Protein 7S5L (pdb70)

Structure (mmCIF, N/CA/C/O backbone):
data_7S5L
#
_entry.id   7S5L
#
_cell.length_a   85.689
_cell.length_b   101.649
_cell.length_c   46.342
_cell.angle_alpha   90.000
_cell.angle_beta   90.596
_cell.angle_gamma   90.000
#
_symmetry.space_group_name_H-M   'C 1 2 1'
#
loop_
_entity.id
_entity.type
_entity.pdbx_description
1 polymer 'Cembrene A synthase'
2 non-polymer 'CHLORIDE ION'
3 non-polymer 1,2-ETHANEDIOL
4 water water
#
loop_
_atom_site.group_PDB
_atom_site.id
_atom_site.type_symbol
_atom_site.label_atom_id
_atom_site.label_alt_id
_atom_site.label_comp_id
_atom_site.label_asym_id
_atom_site.label_entity_id
_atom_site.label_seq_id
_atom_site.pdbx_PDB_ins_code
_atom_site.Cartn_x
_atom_site.Cartn_y
_atom_site.Cartn_z
_atom_site.occupancy
_atom_site.B_iso_or_equiv
_atom_site.auth_seq_id
_atom_site.auth_comp_id
_atom_site.auth_asym_id
_atom_site.auth_atom_id
_atom_site.pdbx_PDB_model_num
ATOM 1 N N . SER A 1 2 ? 31.71085 15.20275 27.59493 1.000 60.07439 2 SER A N 1
ATOM 2 C CA . SER A 1 2 ? 30.57455 16.10735 27.73366 1.000 59.12878 2 SER A CA 1
ATOM 3 C C . SER A 1 2 ? 29.42772 15.70445 26.81665 1.000 56.78105 2 SER A C 1
ATOM 4 O O . SER A 1 2 ? 29.61986 14.97598 25.84350 1.000 57.34065 2 SER A O 1
ATOM 7 N N . GLY A 1 3 ? 28.23078 16.18060 27.13999 1.000 53.51688 3 GLY A N 1
ATOM 8 C CA . GLY A 1 3 ? 27.09009 16.08175 26.25909 1.000 50.25032 3 GLY A CA 1
ATOM 9 C C . GLY A 1 3 ? 26.78694 17.35719 25.50558 1.000 48.06088 3 GLY A C 1
ATOM 10 O O . GLY A 1 3 ? 25.73416 17.44495 24.86384 1.000 50.82064 3 GLY A O 1
ATOM 11 N N . LYS A 1 4 ? 27.68066 18.34369 25.54742 1.000 42.29569 4 LYS A N 1
ATOM 12 C CA . LYS A 1 4 ? 27.43404 19.67080 24.99954 1.000 39.30414 4 LYS A CA 1
ATOM 13 C C . LYS A 1 4 ? 28.48344 20.05258 23.95923 1.000 35.34936 4 LYS A C 1
ATOM 14 O O . LYS A 1 4 ? 28.75485 21.23620 23.74200 1.000 34.60333 4 LYS A O 1
ATOM 20 N N . ILE A 1 5 ? 29.06497 19.06311 23.29097 1.000 30.84128 5 ILE A N 1
ATOM 21 C CA . ILE A 1 5 ? 30.19850 19.29403 22.40419 1.000 29.92610 5 ILE A CA 1
ATOM 22 C C . ILE A 1 5 ? 29.70564 19.57910 20.99082 1.000 28.07425 5 ILE A C 1
ATOM 23 O O . ILE A 1 5 ? 28.81966 18.88693 20.47468 1.000 27.95117 5 ILE A O 1
ATOM 28 N N . VAL A 1 6 ? 30.27726 20.60664 20.36696 1.000 24.84140 6 VAL A N 1
ATOM 29 C CA . VAL A 1 6 ? 30.09719 20.88361 18.94707 1.000 22.89786 6 VAL A CA 1
ATOM 30 C C . VAL A 1 6 ? 31.47231 20.81230 18.29864 1.000 22.70860 6 VAL A C 1
ATOM 31 O O . VAL A 1 6 ? 32.36440 21.60074 18.63101 1.000 23.66785 6 VAL A O 1
ATOM 35 N N . ARG A 1 7 ? 31.65837 19.84983 17.40554 1.000 21.40338 7 ARG A N 1
ATOM 36 C CA . ARG A 1 7 ? 32.93069 19.72201 16.71073 1.000 22.18441 7 ARG A CA 1
ATOM 37 C C . ARG A 1 7 ? 32.99716 20.67036 15.51682 1.000 22.29186 7 ARG A C 1
ATOM 38 O O . ARG A 1 7 ? 32.00158 20.89129 14.81890 1.000 22.66391 7 ARG A O 1
ATOM 46 N N . ALA A 1 8 ? 34.18208 21.22604 15.27667 1.000 22.97956 8 ALA A N 1
ATOM 47 C CA . ALA A 1 8 ? 34.36459 22.12891 14.14615 1.000 24.04626 8 ALA A CA 1
ATOM 48 C C . ALA A 1 8 ? 35.80993 22.06597 13.68735 1.000 24.50946 8 ALA A C 1
ATOM 49 O O . ALA A 1 8 ? 36.71417 21.90658 14.51810 1.000 25.11851 8 ALA A O 1
ATOM 51 N N . PRO A 1 9 ? 36.06165 22.18751 12.38393 1.000 24.33072 9 PRO A N 1
ATOM 52 C CA . PRO A 1 9 ? 37.44659 22.23626 11.90588 1.000 25.34512 9 PRO A CA 1
ATOM 53 C C . PRO A 1 9 ? 38.21375 23.36869 12.56843 1.000 25.68356 9 PRO A C 1
ATOM 54 O O . PRO A 1 9 ? 37.72389 24.49787 12.67801 1.000 25.16694 9 PRO A O 1
ATOM 58 N N . SER A 1 10 ? 39.43672 23.05213 12.99767 1.000 27.06512 10 SER A N 1
ATOM 59 C CA . SER A 1 10 ? 40.28858 24.05799 13.61878 1.000 29.17861 10 SER A CA 1
ATOM 60 C C . SER A 1 10 ? 40.47812 25.26437 12.70878 1.000 28.38361 10 SER A C 1
ATOM 61 O O . SER A 1 10 ? 40.44772 26.41245 13.17344 1.000 29.72947 10 SER A O 1
ATOM 64 N N . ASN A 1 11 ? 40.66540 25.03798 11.40912 1.000 28.32407 11 ASN A N 1
ATOM 65 C CA . ASN A 1 11 ? 40.91369 26.18889 10.55106 1.000 29.32927 11 ASN A CA 1
ATOM 66 C C . ASN A 1 11 ? 39.64207 26.95458 10.19835 1.000 27.63493 11 ASN A C 1
ATOM 67 O O . ASN A 1 11 ? 39.72930 27.96928 9.50029 1.000 29.31747 11 ASN A O 1
ATOM 72 N N . TRP A 1 12 ? 38.47526 26.51717 10.67541 1.000 24.38560 12 TRP A N 1
ATOM 73 C CA . TRP A 1 12 ? 37.27877 27.34218 10.57347 1.000 23.25570 12 TRP A CA 1
ATOM 74 C C . TRP A 1 12 ? 37.16141 28.34617 11.71471 1.000 23.69921 12 TRP A C 1
ATOM 75 O O . TRP A 1 12 ? 36.32774 29.25168 11.63121 1.000 25.48605 12 TRP A O 1
ATOM 86 N N . THR A 1 13 ? 37.97326 28.21516 12.76800 1.000 24.46968 13 THR A N 1
ATOM 87 C CA . THR A 1 13 ? 37.94787 29.14070 13.89397 1.000 24.89507 13 THR A CA 1
ATOM 88 C C . THR A 1 13 ? 39.13427 30.09461 13.91930 1.000 26.50314 13 THR A C 1
ATOM 89 O O . THR A 1 13 ? 39.09559 31.08606 14.66523 1.000 26.09295 13 THR A O 1
ATOM 93 N N . THR A 1 14 ? 40.18514 29.81889 13.14231 1.000 28.10958 14 THR A N 1
ATOM 94 C CA . THR A 1 14 ? 41.38346 30.65629 13.17843 1.000 30.50744 14 THR A CA 1
ATOM 95 C C . THR A 1 14 ? 41.10602 32.11409 12.83717 1.000 29.13006 14 THR A C 1
ATOM 96 O O . THR A 1 14 ? 41.62403 32.99842 13.54495 1.000 27.93578 14 THR A O 1
ATOM 100 N N . PRO A 1 15 ? 40.33400 32.44464 11.79266 1.000 28.46899 15 PRO A N 1
ATOM 101 C CA . PRO A 1 15 ? 40.10602 33.86834 11.50027 1.000 28.10283 15 PRO A CA 1
ATOM 102 C C . PRO A 1 15 ? 39.44805 34.61679 12.64621 1.000 26.94189 15 PRO A C 1
ATOM 103 O O . PRO A 1 15 ? 39.80417 35.76940 12.91214 1.000 25.45376 15 PRO A O 1
ATOM 107 N N . HIS A 1 16 ? 38.50261 33.98531 13.34548 1.000 25.62949 16 HIS A N 1
ATOM 108 C CA . HIS A 1 16 ? 37.80742 34.67253 14.42915 1.000 25.48438 16 HIS A CA 1
ATOM 109 C C . HIS A 1 16 ? 38.73347 34.95323 15.60346 1.000 26.54308 16 HIS A C 1
ATOM 110 O O . HIS A 1 16 ? 38.65725 36.02472 16.21498 1.000 26.76900 16 HIS A O 1
ATOM 117 N N . LYS A 1 17 ? 39.59933 33.99638 15.94800 1.000 27.23119 17 LYS A N 1
ATOM 118 C CA . LYS A 1 17 ? 40.51345 34.19653 17.06867 1.000 28.46182 17 LYS A CA 1
ATOM 119 C C . LYS A 1 17 ? 41.43276 35.38748 16.82928 1.000 28.97301 17 LYS A C 1
ATOM 120 O O . LYS A 1 17 ? 41.70673 36.16816 17.75170 1.000 28.91239 17 LYS A O 1
ATOM 126 N N . LYS A 1 18 ? 41.93451 35.53410 15.60214 1.000 29.88089 18 LYS A N 1
ATOM 127 C CA . LYS A 1 18 ? 42.77495 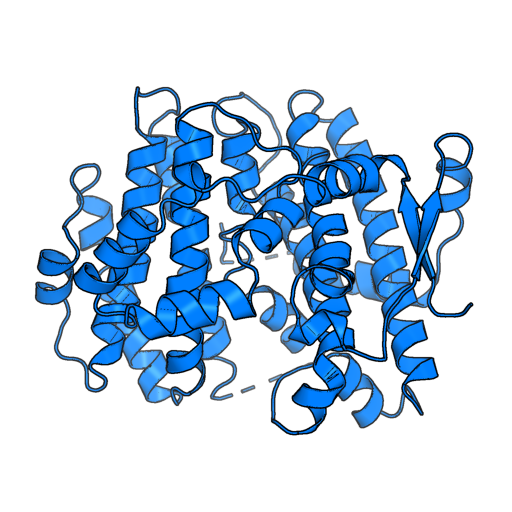36.68437 15.28599 1.000 32.06010 18 LYS A CA 1
ATOM 128 C C . LYS A 1 18 ? 41.97118 37.97349 15.32618 1.000 30.66446 18 LYS A C 1
ATOM 129 O O . LYS A 1 18 ? 42.43277 38.98965 15.86375 1.000 29.10844 18 LYS A O 1
ATOM 135 N N . MET A 1 19 ? 40.76583 37.94420 14.75722 1.000 29.21216 19 MET A N 1
ATOM 136 C CA . MET A 1 19 ? 39.94301 39.14421 14.67521 1.000 28.19282 19 MET A CA 1
ATOM 137 C C . MET A 1 19 ? 39.58957 39.68133 16.05908 1.000 26.81495 19 MET A C 1
ATOM 138 O O . MET A 1 19 ? 39.58849 40.89857 16.27925 1.000 27.03603 19 MET A O 1
ATOM 143 N N . LEU A 1 20 ? 39.28845 38.79320 17.01076 1.000 25.59538 20 LEU A N 1
ATOM 144 C CA . LEU A 1 20 ? 38.85074 39.24040 18.33047 1.000 26.92720 20 LEU A CA 1
ATOM 145 C C . LEU A 1 20 ? 39.96422 39.90324 19.12963 1.000 27.96632 20 LEU A C 1
ATOM 146 O O . LEU A 1 20 ? 39.68483 40.52365 20.16602 1.000 29.50314 20 LEU A O 1
ATOM 151 N N . LYS A 1 21 ? 41.20511 39.81042 18.66972 1.000 29.58182 21 LYS A N 1
ATOM 152 C CA . LYS A 1 21 ? 42.30015 40.53638 19.29269 1.000 33.50177 21 LYS A CA 1
ATOM 153 C C . LYS A 1 21 ? 42.47359 41.93976 18.73156 1.000 35.74961 21 LYS A C 1
ATOM 154 O O . LYS A 1 21 ? 43.26168 42.71198 19.28610 1.000 36.76583 21 LYS A O 1
ATOM 160 N N . GLU A 1 22 ? 41.76270 42.28484 17.65787 1.000 35.97642 22 GLU A N 1
ATOM 161 C CA . GLU A 1 22 ? 41.88595 43.60543 17.05577 1.000 37.57122 22 GLU A CA 1
ATOM 162 C C . GLU A 1 22 ? 41.19111 44.66107 17.90955 1.000 38.48235 22 GLU A C 1
ATOM 163 O O . GLU A 1 22 ? 40.24122 44.37690 18.64264 1.000 39.23488 22 GLU A O 1
ATOM 169 N N . ASP A 1 23 ? 41.67438 45.89481 17.80574 1.000 40.49465 23 ASP A N 1
ATOM 170 C CA . ASP A 1 23 ? 40.92101 47.02862 18.31566 1.000 40.72166 23 ASP A CA 1
ATOM 171 C C . ASP A 1 23 ? 39.76624 47.35179 17.37363 1.000 37.77097 23 ASP A C 1
ATOM 172 O O . ASP A 1 23 ? 39.80903 47.04945 16.18070 1.000 37.60352 23 ASP A O 1
ATOM 177 N N . GLU A 1 24 ? 38.72938 47.98201 17.92354 1.000 36.73224 24 GLU A N 1
ATOM 178 C CA . GLU A 1 24 ? 37.67699 48.54962 17.08899 1.000 36.86302 24 GLU A CA 1
ATOM 179 C C . GLU A 1 24 ? 38.27013 49.51273 16.06933 1.000 36.03195 24 GLU A C 1
ATOM 180 O O . GLU A 1 24 ? 39.11107 50.35350 16.40149 1.000 36.47056 24 GLU A O 1
ATOM 186 N N . ASP A 1 25 ? 37.80702 49.40016 14.82778 1.000 34.74371 25 ASP A N 1
ATOM 187 C CA . ASP A 1 25 ? 38.22322 50.28744 13.73938 1.000 36.03472 25 ASP A CA 1
ATOM 188 C C . ASP A 1 25 ? 37.28507 51.49049 13.72051 1.000 36.08216 25 ASP A C 1
ATOM 189 O O . ASP A 1 25 ? 36.20824 51.43924 13.12410 1.000 35.00336 25 ASP A O 1
ATOM 194 N N . GLN A 1 26 ? 37.70522 52.59219 14.35387 1.000 37.57489 26 GLN A N 1
ATOM 195 C CA . GLN A 1 26 ? 36.80092 53.72695 14.52816 1.000 40.43768 26 GLN A CA 1
ATOM 196 C C . GLN A 1 26 ? 36.50715 54.42727 13.20562 1.000 40.45396 26 GLN A C 1
ATOM 197 O O . GLN A 1 26 ? 35.38227 54.89103 12.98033 1.000 39.07170 26 GLN A O 1
ATOM 203 N N . GLU A 1 27 ? 37.50385 54.52967 12.32455 1.000 41.68754 27 GLU A N 1
ATOM 204 C CA . GLU A 1 27 ? 37.26695 55.15672 11.02768 1.000 42.94700 27 GLU A CA 1
ATOM 205 C C . GLU A 1 27 ? 36.23373 54.37370 10.22827 1.000 39.68377 27 GLU A C 1
ATOM 206 O O . GLU A 1 27 ? 35.33465 54.95892 9.61291 1.000 39.08258 27 GLU A O 1
ATOM 212 N N . LEU A 1 28 ? 36.33434 53.04491 10.24441 1.000 36.64927 28 LEU A N 1
ATOM 213 C CA . LEU A 1 28 ? 35.36913 52.21918 9.52885 1.000 34.83886 28 LEU A CA 1
ATOM 214 C C . LEU A 1 28 ? 33.99241 52.27332 10.18645 1.000 33.85587 28 LEU A C 1
ATOM 215 O O . LEU A 1 28 ? 32.97038 52.32774 9.49168 1.000 35.77231 28 LEU A O 1
ATOM 220 N N . ILE A 1 29 ? 33.94417 52.25820 11.52237 1.000 32.22002 29 ILE A N 1
ATOM 221 C CA . ILE A 1 29 ? 32.66811 52.35427 12.23066 1.000 30.44522 29 ILE A CA 1
ATOM 222 C C . ILE A 1 29 ? 31.92885 53.62936 11.83686 1.000 30.49369 29 ILE A C 1
ATOM 223 O O . ILE A 1 29 ? 30.70648 53.62063 11.64992 1.000 30.42842 29 ILE A O 1
ATOM 228 N N . ALA A 1 30 ? 32.65563 54.73768 11.69487 1.000 30.67992 30 ALA A N 1
ATOM 229 C CA . ALA A 1 30 ? 32.09698 55.99925 11.20194 1.000 31.34061 30 ALA A CA 1
ATOM 230 C C . ALA A 1 30 ? 30.81040 56.35442 11.94464 1.000 31.86682 30 ALA A C 1
ATOM 231 O O . ALA A 1 30 ? 29.74190 56.53920 11.35673 1.000 31.58422 30 ALA A O 1
ATOM 233 N N . PHE A 1 31 ? 30.93426 56.43935 13.26821 1.000 32.78221 31 PHE A N 1
ATOM 234 C CA . PHE A 1 31 ? 29.75545 56.61679 14.10434 1.000 33.43494 31 PHE A CA 1
ATOM 235 C C . PHE A 1 31 ? 29.04469 57.93849 13.82510 1.000 33.69128 31 PHE A C 1
ATOM 236 O O . PHE A 1 31 ? 27.81260 58.00520 13.90102 1.000 32.31872 31 PHE A O 1
ATOM 244 N N . ASP A 1 32 ? 29.79289 58.99407 13.49498 1.000 34.19417 32 ASP A N 1
ATOM 245 C CA . ASP A 1 32 ? 29.16244 60.26745 13.15100 1.000 36.21770 32 ASP A CA 1
ATOM 246 C C . ASP A 1 32 ? 28.26035 60.12770 11.93028 1.000 34.95750 32 ASP A C 1
ATOM 247 O O . ASP A 1 32 ? 27.19983 60.76103 11.85269 1.000 34.61237 32 ASP A O 1
ATOM 252 N N . LYS A 1 33 ? 28.66140 59.29600 10.96670 1.000 32.11676 33 LYS A N 1
ATOM 253 C CA . LYS A 1 33 ? 27.82034 59.07848 9.79862 1.000 32.71099 33 LYS A CA 1
ATOM 254 C C . LYS A 1 33 ? 26.55671 58.30979 10.16548 1.000 30.90339 33 LYS A C 1
ATOM 255 O O . LYS A 1 33 ? 25.48825 58.56586 9.59397 1.000 30.04193 33 LYS A O 1
ATOM 261 N N . LEU A 1 34 ? 26.65332 57.38194 11.12213 1.000 28.29808 34 LEU A N 1
ATOM 262 C CA . LEU A 1 34 ? 25.45356 56.72394 11.62897 1.000 26.78968 34 LEU A CA 1
ATOM 263 C C . LEU A 1 34 ? 24.51039 57.73379 12.27004 1.000 27.94331 34 LEU A C 1
ATOM 264 O O . LEU A 1 34 ? 23.29783 57.69837 12.03466 1.000 28.45975 34 LEU A O 1
ATOM 269 N N . LEU A 1 35 ? 25.05114 58.65523 13.07054 1.000 28.57363 35 LEU A N 1
ATOM 270 C CA . LEU A 1 35 ? 24.20613 59.65961 13.70786 1.000 28.96507 35 LEU A CA 1
ATOM 271 C C . LEU A 1 35 ? 23.52335 60.56583 12.68237 1.000 30.00115 35 LEU A C 1
ATOM 272 O O . LEU A 1 35 ? 22.37812 60.98868 12.89061 1.000 30.75309 35 LEU A O 1
ATOM 277 N N . SER A 1 36 ? 24.19309 60.86904 11.56844 1.000 29.56908 36 SER A N 1
ATOM 278 C CA . SER A 1 36 ? 23.53011 61.62995 10.51315 1.000 29.73633 36 SER A CA 1
ATOM 279 C C . SER A 1 36 ? 22.34773 60.85924 9.94611 1.000 28.64126 36 SER A C 1
ATOM 280 O O . SER A 1 36 ? 21.29754 61.44259 9.64803 1.000 30.26708 36 SER A O 1
ATOM 283 N N . TRP A 1 37 ? 22.49656 59.53936 9.81509 1.000 28.02771 37 TRP A N 1
ATOM 284 C CA . TRP A 1 37 ? 21.44120 58.70993 9.24534 1.000 26.95246 37 TRP A CA 1
ATOM 285 C C . TRP A 1 37 ? 20.27960 58.55645 10.21659 1.000 26.93234 37 TRP A C 1
ATOM 286 O O . TRP A 1 37 ? 19.12353 58.49024 9.78869 1.000 27.26702 37 TRP A O 1
ATOM 297 N N . VAL A 1 38 ? 20.57034 58.49406 11.52080 1.000 26.76567 38 VAL A N 1
ATOM 298 C CA . VAL A 1 38 ? 19.52145 58.58534 12.53961 1.000 28.39905 38 VAL A CA 1
ATOM 299 C C . VAL A 1 38 ? 18.65919 59.81867 12.30254 1.000 29.36235 38 VAL A C 1
ATOM 300 O O . VAL A 1 38 ? 17.42386 59.74980 12.26451 1.000 29.88542 38 VAL A O 1
ATOM 304 N N . SER A 1 39 ? 19.30011 60.97242 12.15085 1.000 30.30881 39 SER A N 1
ATOM 305 C CA . SER A 1 39 ? 18.53295 62.19226 11.95659 1.000 30.42820 39 SER A CA 1
ATOM 306 C C . SER A 1 39 ? 17.74094 62.14670 10.65397 1.000 30.54070 39 SER A C 1
ATOM 307 O O . SER A 1 39 ? 16.57094 62.54528 10.61560 1.000 31.68935 39 SER A O 1
ATOM 310 N N . GLU A 1 40 ? 18.35005 61.64374 9.58054 1.000 28.93657 40 GLU A N 1
ATOM 311 C CA . GLU A 1 40 ? 17.67861 61.66855 8.28349 1.000 27.45673 40 GLU A CA 1
ATOM 312 C C . GLU A 1 40 ? 16.50600 60.69342 8.22739 1.000 27.70600 40 GLU A C 1
ATOM 313 O O . GLU A 1 40 ? 15.47050 60.99339 7.61714 1.000 28.21322 40 GLU A O 1
ATOM 319 N N . THR A 1 41 ? 16.66082 59.50878 8.82626 1.000 27.31718 41 THR A N 1
ATOM 320 C CA . THR A 1 41 ? 15.62734 58.48189 8.73292 1.000 27.94945 41 THR A CA 1
ATOM 321 C C . THR A 1 41 ? 14.46633 58.74403 9.67599 1.000 29.30909 41 THR A C 1
ATOM 322 O O . THR A 1 41 ? 13.33610 58.32180 9.39631 1.000 29.67489 41 THR A O 1
ATOM 326 N N . GLY A 1 42 ? 14.72080 59.42405 10.78958 1.000 29.67948 42 GLY A N 1
ATOM 327 C CA . GLY A 1 42 ? 13.72692 59.52133 11.82973 1.000 29.60515 42 GLY A CA 1
ATOM 328 C C . GLY A 1 42 ? 13.64816 58.29995 12.70863 1.000 30.34783 42 GLY A C 1
ATOM 329 O O . GLY A 1 42 ? 12.69895 58.18151 13.49359 1.000 32.56484 42 GLY A O 1
ATOM 330 N N . VAL A 1 43 ? 14.60836 57.38558 12.58981 1.000 30.38095 43 VAL A N 1
ATOM 331 C CA . VAL A 1 43 ? 14.67654 56.18061 13.41051 1.000 29.93823 43 VAL A CA 1
ATOM 332 C C . VAL A 1 43 ? 15.69445 56.41144 14.52141 1.000 31.70564 43 VAL A C 1
ATOM 333 O O . VAL A 1 43 ? 16.87674 56.66257 14.25192 1.000 32.24776 43 VAL A O 1
ATOM 337 N N . GLY A 1 44 ? 15.23657 56.32966 15.76992 1.000 32.39798 44 GLY A N 1
ATOM 338 C CA . GLY A 1 44 ? 16.12330 56.39450 16.91294 1.000 33.25357 44 GLY A CA 1
ATOM 339 C C . GLY A 1 44 ? 16.56346 57.80528 17.27634 1.000 33.43925 44 GLY A C 1
ATOM 340 O O . GLY A 1 44 ? 16.13307 58.81309 16.70725 1.000 33.98565 44 GLY A O 1
ATOM 341 N N . THR A 1 45 ? 17.43723 57.85657 18.27995 1.000 32.79356 45 THR A N 1
ATOM 342 C CA . THR A 1 45 ? 18.12370 59.06402 18.72460 1.000 31.72615 45 THR A CA 1
ATOM 343 C C . THR A 1 45 ? 19.60750 58.74315 18.81700 1.000 33.02078 45 THR A C 1
ATOM 344 O O . THR A 1 45 ? 20.01328 57.57954 18.71452 1.000 31.82079 45 THR A O 1
ATOM 348 N N . GLU A 1 46 ? 20.42027 59.77927 19.03198 1.000 34.22115 46 GLU A N 1
ATOM 349 C CA . GLU A 1 46 ? 21.84357 59.56227 19.28260 1.000 36.71813 46 GLU A CA 1
ATOM 350 C C . GLU A 1 46 ? 22.05363 58.65671 20.49054 1.000 35.95319 46 GLU A C 1
ATOM 351 O O . GLU A 1 46 ? 22.83026 57.69443 20.43517 1.000 36.27089 46 GLU A O 1
ATOM 357 N N . GLU A 1 47 ? 21.36774 58.95468 21.59838 1.000 34.98976 47 GLU A N 1
ATOM 358 C CA . GLU A 1 47 ? 21.48783 58.11650 22.78833 1.000 36.48845 47 GLU A CA 1
ATOM 359 C C . GLU A 1 47 ? 21.06421 56.67783 22.50195 1.000 34.15407 47 GLU A C 1
ATOM 360 O O . GLU A 1 47 ? 21.74196 55.72776 22.91784 1.000 32.79891 47 GLU A O 1
ATOM 366 N N . GLN A 1 48 ? 19.94718 56.49086 21.79258 1.000 31.68733 48 GLN A N 1
ATOM 367 C CA . GLN A 1 48 ? 19.49966 55.13085 21.50642 1.000 32.41787 48 GLN A CA 1
ATOM 368 C C . GLN A 1 48 ? 20.47579 54.40710 20.58680 1.000 30.29884 48 GLN A C 1
ATOM 369 O O . GLN A 1 48 ? 20.71806 53.20672 20.76078 1.000 29.89913 48 GLN A O 1
ATOM 375 N N . ALA A 1 49 ? 21.04665 55.10983 19.60149 1.000 31.00223 49 ALA A N 1
ATOM 376 C CA . ALA A 1 49 ? 22.03144 54.46746 18.72945 1.000 28.68291 49 ALA A CA 1
ATOM 377 C C . ALA A 1 49 ? 23.24214 53.99484 19.52530 1.000 28.54499 49 ALA A C 1
ATOM 378 O O . ALA A 1 49 ? 23.77133 52.90024 19.28148 1.000 27.92071 49 ALA A O 1
ATOM 380 N N . LYS A 1 50 ? 23.69440 54.80712 20.48540 1.000 29.13206 50 LYS A N 1
ATOM 381 C CA . LYS A 1 50 ? 24.83719 54.41701 21.30618 1.000 31.12371 50 LYS A CA 1
ATOM 382 C C . LYS A 1 50 ? 24.51058 53.20394 22.16616 1.000 30.94796 50 LYS A C 1
ATOM 383 O O . LYS A 1 50 ? 25.34313 52.30371 22.31415 1.000 32.11459 50 LYS A O 1
ATOM 389 N N . ILE A 1 51 ? 23.30177 53.16114 22.73357 1.000 30.01190 51 ILE A N 1
ATOM 390 C CA . ILE A 1 51 ? 22.90949 52.04344 23.58878 1.000 29.47514 51 ILE A CA 1
ATOM 391 C C . ILE A 1 51 ? 22.79987 50.75957 22.77959 1.000 28.22563 51 ILE A C 1
ATOM 392 O O . ILE A 1 51 ? 23.25565 49.69502 23.21765 1.000 29.61653 51 ILE A O 1
ATOM 397 N N . VAL A 1 52 ? 22.17299 50.83523 21.60330 1.000 27.24930 52 VAL A N 1
ATOM 398 C CA . VAL A 1 52 ? 22.02714 49.65932 20.75178 1.000 25.27497 52 VAL A CA 1
ATOM 399 C C . VAL A 1 52 ? 23.39257 49.16216 20.29581 1.000 25.19705 52 VAL A C 1
ATOM 400 O O . VAL A 1 52 ? 23.66264 47.94830 20.29234 1.000 24.91972 52 VAL A O 1
ATOM 404 N N . PHE A 1 53 ? 24.27995 50.08679 19.90704 1.000 25.56431 53 PHE A N 1
ATOM 405 C CA . PHE A 1 53 ? 25.61244 49.68100 19.46332 1.000 25.37080 53 PHE A CA 1
ATOM 406 C C . PHE A 1 53 ? 26.31971 48.87023 20.54214 1.000 25.70755 53 PHE A C 1
ATOM 407 O O . PHE A 1 53 ? 26.93958 47.83990 20.24671 1.000 25.54681 53 PHE A O 1
ATOM 415 N N . LYS A 1 54 ? 26.20728 49.30142 21.80787 1.000 26.87198 54 LYS A N 1
ATOM 416 C CA . LYS A 1 54 ? 26.84894 48.58224 22.90349 1.000 29.15228 54 LYS A CA 1
ATOM 417 C C . LYS A 1 54 ? 26.12846 47.27756 23.22008 1.000 29.09086 54 LYS A C 1
ATOM 418 O O . LYS A 1 54 ? 26.77290 46.27960 23.56552 1.000 31.01748 54 LYS A O 1
ATOM 424 N N . LYS A 1 55 ? 24.79575 47.26667 23.12276 1.000 27.60074 55 LYS A N 1
ATOM 425 C CA . LYS A 1 55 ? 24.03661 46.05197 23.41508 1.000 27.91884 55 LYS A CA 1
ATOM 426 C C . LYS A 1 55 ? 24.40202 44.93177 22.45511 1.000 27.18509 55 LYS A C 1
ATOM 427 O O . LYS A 1 55 ? 24.51813 43.76405 22.85888 1.000 26.79906 55 LYS A O 1
ATOM 433 N N . ILE A 1 56 ? 24.55707 45.27091 21.17423 1.000 25.16976 56 ILE A N 1
ATOM 434 C CA . ILE A 1 56 ? 24.90829 44.30124 20.13970 1.000 25.88496 56 ILE A CA 1
ATOM 435 C C . ILE A 1 56 ? 26.40813 44.07141 20.08976 1.000 24.57581 56 ILE A C 1
ATOM 436 O O . ILE A 1 56 ? 26.85272 43.04282 19.55781 1.000 24.01535 56 ILE A O 1
ATOM 441 N N . ASN A 1 57 ? 27.19744 45.00194 20.63082 1.000 23.79642 57 ASN A N 1
ATOM 442 C CA . ASN A 1 57 ? 28.63622 45.05521 20.38567 1.000 24.43287 57 ASN A CA 1
ATOM 443 C C . ASN A 1 57 ? 28.87745 45.00076 18.87546 1.000 22.52013 57 ASN A C 1
ATOM 444 O O . ASN A 1 57 ? 29.54018 44.10846 18.34762 1.000 22.28826 57 ASN A O 1
ATOM 449 N N . ALA A 1 58 ? 28.31964 46.01139 18.18806 1.000 21.85390 58 ALA A N 1
ATOM 450 C CA . ALA A 1 58 ? 27.90415 45.83828 16.79284 1.000 22.49484 58 ALA A CA 1
ATOM 451 C C . ALA A 1 58 ? 29.07958 45.62094 15.84736 1.000 22.43585 58 ALA A C 1
ATOM 452 O O . ALA A 1 58 ? 28.94902 44.88432 14.86218 1.000 22.82636 58 ALA A O 1
ATOM 454 N N . TYR A 1 59 ? 30.21910 46.27122 16.09504 1.000 22.09392 59 TYR A N 1
ATOM 455 C CA . TYR A 1 59 ? 31.34463 46.11467 15.17442 1.000 23.27575 59 TYR A CA 1
ATOM 456 C C . TYR A 1 59 ? 31.90218 44.69522 15.24248 1.000 23.54113 59 TYR A C 1
ATOM 457 O O . TYR A 1 59 ? 32.08271 44.02665 14.21152 1.000 22.92373 59 TYR A O 1
ATOM 466 N N . PHE A 1 60 ? 32.17014 44.21250 16.45395 1.000 23.18371 60 PHE A N 1
ATOM 467 C CA . PHE A 1 60 ? 32.64021 42.83756 16.59187 1.000 21.85203 60 PHE A CA 1
ATOM 468 C C . PHE A 1 60 ? 31.56468 41.82478 16.21631 1.000 21.26260 60 PHE A C 1
ATOM 469 O O . PHE A 1 60 ? 31.89122 40.73941 15.73483 1.000 23.00017 60 PHE A O 1
ATOM 477 N N . TYR A 1 61 ? 30.28791 42.16762 16.38395 1.000 20.44237 61 TYR A N 1
ATOM 478 C CA . TYR A 1 61 ? 29.22051 41.28984 15.90834 1.000 21.39719 61 TYR A CA 1
ATOM 479 C C . TYR A 1 61 ? 29.34390 41.04046 14.40848 1.000 20.12591 61 TYR A C 1
ATOM 480 O O . TYR A 1 61 ? 29.37185 39.88637 13.94997 1.000 20.41260 61 TYR A O 1
ATOM 489 N N . LEU A 1 62 ? 29.43422 42.11436 13.61808 1.000 20.02632 62 LEU A N 1
ATOM 490 C CA . LEU A 1 62 ? 29.55415 41.92145 12.17547 1.000 21.41934 62 LEU A CA 1
ATOM 491 C C . LEU A 1 62 ? 30.88739 41.28920 11.80094 1.000 20.61102 62 LEU A C 1
ATOM 492 O O . LEU A 1 62 ? 30.95483 40.51040 10.84105 1.000 21.63926 62 LEU A O 1
ATOM 497 N N . ARG A 1 63 ? 31.95774 41.60282 12.53349 1.000 20.73958 63 ARG A N 1
ATOM 498 C CA . ARG A 1 63 ? 33.23831 40.98727 12.19945 1.000 22.22154 63 ARG A CA 1
ATOM 499 C C . ARG A 1 63 ? 33.28087 39.50461 12.55058 1.000 22.59137 63 ARG A C 1
ATOM 500 O O . ARG A 1 63 ? 34.09289 38.77824 11.97318 1.000 23.86215 63 ARG A O 1
ATOM 508 N N . CYS A 1 64 ? 32.45012 39.03586 13.48849 1.000 21.22561 64 CYS A N 1
ATOM 509 C CA . CYS A 1 64 ? 32.33304 37.59183 13.68901 1.000 21.15700 64 CYS A CA 1
ATOM 510 C C . CYS A 1 64 ? 31.78390 36.91323 12.44578 1.000 21.24349 64 CYS A C 1
ATOM 511 O O . CYS A 1 64 ? 32.15375 35.77211 12.13211 1.000 22.85756 64 CYS A O 1
ATOM 514 N N . LEU A 1 65 ? 30.87133 37.58271 11.74666 1.000 20.02171 65 LEU A N 1
ATOM 515 C CA . LEU A 1 65 ? 30.34929 37.03175 10.50855 1.000 19.89498 65 LEU A CA 1
ATOM 516 C C . LEU A 1 65 ? 31.35663 37.15796 9.37649 1.000 20.27175 65 LEU A C 1
ATOM 517 O O . LEU A 1 65 ? 31.41811 36.28360 8.49800 1.000 21.10711 65 LEU A O 1
ATOM 522 N N . TYR A 1 66 ? 32.16045 38.22161 9.38453 1.000 21.15678 66 TYR A N 1
ATOM 523 C CA A TYR A 1 66 ? 33.16858 38.46520 8.35029 0.500 21.00988 66 TYR A CA 1
ATOM 524 C CA B TYR A 1 66 ? 33.16503 38.46653 8.35382 0.500 21.29448 66 TYR A CA 1
ATOM 525 C C . TYR A 1 66 ? 34.51582 38.68716 9.02324 1.000 21.80046 66 TYR A C 1
ATOM 526 O O . TYR A 1 66 ? 35.04851 39.80428 9.03259 1.000 22.29279 66 TYR A O 1
ATOM 543 N N . PRO A 1 67 ? 35.09963 37.62945 9.60505 1.000 22.45771 67 PRO A N 1
ATOM 544 C CA . PRO A 1 67 ? 36.39362 37.80012 10.28558 1.000 24.09025 67 PRO A CA 1
ATOM 545 C C . PRO A 1 67 ? 37.51262 38.11626 9.31955 1.000 25.72729 67 PRO A C 1
ATOM 546 O O . PRO A 1 67 ? 38.50517 38.73694 9.71677 1.000 27.06610 67 PRO A O 1
ATOM 550 N N . VAL A 1 68 ? 37.37638 37.71535 8.06200 1.000 27.11356 68 VAL A N 1
ATOM 551 C CA . VAL A 1 68 ? 38.25808 38.14704 6.98634 1.000 29.29177 68 VAL A CA 1
ATOM 552 C C . VAL A 1 68 ? 37.46216 39.13119 6.14331 1.000 31.55913 68 VAL A C 1
ATOM 553 O O . VAL A 1 68 ? 36.46563 38.75923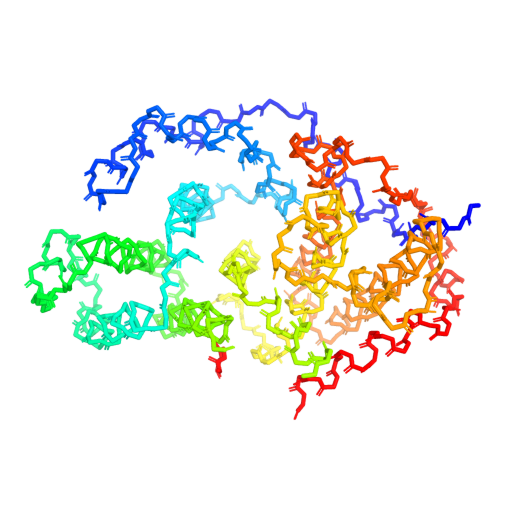 5.50957 1.000 32.65646 68 VAL A O 1
ATOM 557 N N . LEU A 1 69 ? 37.87996 40.39201 6.15301 1.000 31.88591 69 LEU A N 1
ATOM 558 C CA . LEU A 1 69 ? 37.12265 41.45913 5.51931 1.000 32.69376 69 LEU A CA 1
ATOM 559 C C . LEU A 1 69 ? 37.97683 42.11670 4.44672 1.000 33.43829 69 LEU A C 1
ATOM 560 O O . LEU A 1 69 ? 39.03114 42.68787 4.77374 1.000 35.09516 69 LEU A O 1
ATOM 565 N N . PRO A 1 70 ? 37.58043 42.07488 3.17514 1.000 32.60185 70 PRO A N 1
ATOM 566 C CA . PRO A 1 70 ? 38.38900 42.71893 2.13568 1.000 34.22910 70 PRO A CA 1
ATOM 567 C C . PRO A 1 70 ? 38.36937 44.22741 2.30509 1.000 36.76240 70 PRO A C 1
ATOM 568 O O . PRO A 1 70 ? 37.40793 44.80493 2.81598 1.000 36.35472 70 PRO A O 1
ATOM 572 N N . ARG A 1 71 ? 39.44511 44.86973 1.85945 1.000 38.99119 71 ARG A N 1
ATOM 573 C CA . ARG A 1 71 ? 39.61437 46.30196 2.06210 1.000 42.68631 71 ARG A CA 1
ATOM 574 C C . ARG A 1 71 ? 39.39957 47.11834 0.79160 1.000 40.66581 71 ARG A C 1
ATOM 575 O O . ARG A 1 71 ? 39.72583 48.30918 0.77407 1.000 41.91369 71 ARG A O 1
ATOM 583 N N . ASP A 1 72 ? 38.85225 46.52264 -0.26443 1.000 38.81746 72 ASP A N 1
ATOM 584 C CA . ASP A 1 72 ? 38.49656 47.31335 -1.43285 1.000 38.19739 72 ASP A CA 1
ATOM 585 C C . ASP A 1 72 ? 37.35461 48.26786 -1.08242 1.000 37.70524 72 ASP A C 1
ATOM 586 O O . ASP A 1 72 ? 36.52971 47.96885 -0.21207 1.000 36.18915 72 ASP A O 1
ATOM 591 N N . PRO A 1 73 ? 37.28811 49.42747 -1.74754 1.000 38.87487 73 PRO A N 1
ATOM 592 C CA . PRO A 1 73 ? 36.30180 50.44606 -1.34535 1.000 39.23486 73 PRO A CA 1
ATOM 593 C C . PRO A 1 73 ? 34.87337 49.94370 -1.33741 1.000 38.19954 73 PRO A C 1
ATOM 594 O O . PRO A 1 73 ? 34.10439 50.29911 -0.44088 1.000 37.17615 73 PRO A O 1
ATOM 598 N N . LYS A 1 74 ? 34.49579 49.12468 -2.31817 1.000 38.20746 74 LYS A N 1
ATOM 599 C CA . LYS A 1 74 ? 33.13652 48.59941 -2.36798 1.000 37.52405 74 LYS A CA 1
ATOM 600 C C . LYS A 1 74 ? 32.81890 47.77868 -1.12054 1.000 33.40071 74 LYS A C 1
ATOM 601 O O . LYS A 1 74 ? 31.77234 47.96872 -0.48776 1.000 32.37152 74 LYS A O 1
ATOM 607 N N . SER A 1 75 ? 33.72794 46.87513 -0.73612 1.000 30.50007 75 SER A N 1
ATOM 608 C CA . SER A 1 75 ? 33.50536 46.05453 0.45521 1.000 29.57554 75 SER A CA 1
ATOM 609 C C . SER A 1 75 ? 33.45422 46.90471 1.71987 1.000 28.75055 75 SER A C 1
ATOM 610 O O . SER A 1 75 ? 32.59890 46.69079 2.58681 1.000 27.32951 75 SER A O 1
ATOM 613 N N . MET A 1 76 ? 34.37246 47.86345 1.85138 1.000 29.57423 76 MET A N 1
ATOM 614 C CA . MET A 1 76 ? 34.37798 48.72793 3.02860 1.000 30.66879 76 MET A CA 1
ATOM 615 C C . MET A 1 76 ? 33.08833 49.52784 3.13196 1.000 28.06161 76 MET A C 1
ATOM 616 O O . MET A 1 76 ? 32.51421 49.66869 4.22195 1.000 25.99293 76 MET A O 1
ATOM 621 N N . LYS A 1 77 ? 32.62234 50.06560 2.00602 1.000 28.45040 77 LYS A N 1
ATOM 622 C CA . LYS A 1 77 ? 31.39654 50.84892 2.01601 1.000 27.10440 77 LYS A CA 1
ATOM 623 C C . LYS A 1 77 ? 30.19166 49.99288 2.36762 1.000 24.89141 77 LYS A C 1
ATOM 624 O O . LYS A 1 77 ? 29.32078 50.42650 3.12781 1.000 24.39004 77 LYS A O 1
ATOM 630 N N . ILE A 1 78 ? 30.11241 48.77162 1.83100 1.000 24.53697 78 ILE A N 1
ATOM 631 C CA . ILE A 1 78 ? 28.92409 47.98695 2.12953 1.000 23.77750 78 ILE A CA 1
ATOM 632 C C . ILE A 1 78 ? 28.98934 47.45820 3.56231 1.000 22.66798 78 ILE A C 1
ATOM 633 O O . ILE A 1 78 ? 27.95850 47.36021 4.23673 1.000 22.18272 78 ILE A O 1
ATOM 638 N N . PHE A 1 79 ? 30.18878 47.15641 4.07181 1.000 22.98568 79 PHE A N 1
ATOM 639 C CA . PHE A 1 79 ? 30.31396 46.79927 5.48476 1.000 22.67670 79 PHE A CA 1
ATOM 640 C C . PHE A 1 79 ? 29.82085 47.93322 6.36951 1.000 22.86242 79 PHE A C 1
ATOM 641 O O . PHE A 1 79 ? 29.05592 47.71601 7.31601 1.000 22.10204 79 PHE A O 1
ATOM 649 N N . GLN A 1 80 ? 30.25081 49.15838 6.06504 1.000 24.49907 80 GLN A N 1
ATOM 650 C CA . GLN A 1 80 ? 29.88907 50.29754 6.89678 1.000 24.23771 80 GLN A CA 1
ATOM 651 C C . GLN A 1 80 ? 28.38923 50.55427 6.84818 1.000 23.20383 80 GLN A C 1
ATOM 652 O O . GLN A 1 80 ? 27.76128 50.79318 7.88711 1.000 22.21659 80 GLN A O 1
ATOM 658 N N . LEU A 1 81 ? 27.80178 50.51166 5.64787 1.000 21.74097 81 LEU A N 1
ATOM 659 C CA . LEU A 1 81 ? 26.35555 50.65962 5.52318 1.000 20.20753 81 LEU A CA 1
ATOM 660 C C . LEU A 1 81 ? 25.62588 49.60386 6.33577 1.000 20.16422 81 LEU A C 1
ATOM 661 O O . LEU A 1 81 ? 24.61612 49.89889 6.98843 1.000 21.05880 81 LEU A O 1
ATOM 666 N N . ASN A 1 82 ? 26.10943 48.35912 6.29811 1.000 20.82222 82 ASN A N 1
ATOM 667 C CA . ASN A 1 82 ? 25.38494 47.30705 6.99831 1.000 19.82852 82 ASN A CA 1
ATOM 668 C C . ASN A 1 82 ? 25.62941 47.33855 8.49977 1.000 21.35108 82 ASN A C 1
ATOM 669 O O . ASN A 1 82 ? 24.74243 46.95329 9.26744 1.000 22.13818 82 ASN A O 1
ATOM 674 N N . LEU A 1 83 ? 26.79180 47.82547 8.94344 1.000 21.30846 83 LEU A N 1
ATOM 675 C CA . LEU A 1 83 ? 26.96377 48.10375 10.36505 1.000 22.87879 83 LEU A CA 1
ATOM 676 C C . LEU A 1 83 ? 25.93631 49.12702 10.83516 1.000 21.21805 83 LEU A C 1
ATOM 677 O O . LEU A 1 83 ? 25.28852 48.95339 11.87789 1.000 20.84720 83 LEU A O 1
ATOM 682 N N . HIS A 1 84 ? 25.75281 50.19542 10.05382 1.000 20.48147 84 HIS A N 1
ATOM 683 C CA . HIS A 1 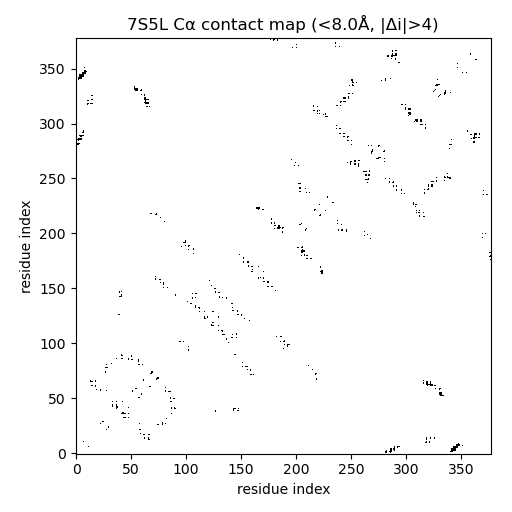84 ? 24.78053 51.20823 10.43657 1.000 20.70726 84 HIS A CA 1
ATOM 684 C C . HIS A 1 84 ? 23.35978 50.67049 10.36676 1.000 21.40128 84 HIS A C 1
ATOM 685 O O . HIS A 1 84 ? 22.53899 50.97079 11.24263 1.000 22.66728 84 HIS A O 1
ATOM 692 N N . PHE A 1 85 ? 23.05799 49.84161 9.35746 1.000 21.57659 85 PHE A N 1
ATOM 693 C CA . PHE A 1 85 ? 21.71284 49.28970 9.24310 1.000 22.43348 85 PHE A CA 1
ATOM 694 C C . PHE A 1 85 ? 21.42704 48.26510 10.33559 1.000 21.97087 85 PHE A C 1
ATOM 695 O O . PHE A 1 85 ? 20.26695 48.06902 10.71420 1.000 23.98874 85 PHE A O 1
ATOM 703 N N . LEU A 1 86 ? 22.45653 47.59050 10.83932 1.000 21.12320 86 LEU A N 1
ATOM 704 C CA . LEU A 1 86 ? 22.25364 46.72477 11.99663 1.000 20.48439 86 LEU A CA 1
ATOM 705 C C . LEU A 1 86 ? 21.66821 47.51389 13.16278 1.000 20.38117 86 LEU A C 1
ATOM 706 O O . LEU A 1 86 ? 20.77914 47.02932 13.87812 1.000 21.08792 86 LEU A O 1
ATOM 711 N N . ILE A 1 87 ? 22.12242 48.75422 13.34295 1.000 20.54085 87 ILE A N 1
ATOM 712 C CA . ILE A 1 87 ? 21.61068 49.57240 14.43632 1.000 21.54881 87 ILE A CA 1
ATOM 713 C C . ILE A 1 87 ? 20.18764 50.02792 14.13851 1.000 22.44571 87 ILE A C 1
ATOM 714 O O . ILE A 1 87 ? 19.28455 49.86278 14.96505 1.000 23.34482 87 ILE A O 1
ATOM 719 N N . LEU A 1 88 ? 19.96924 50.64760 12.97194 1.000 22.27484 88 LEU A N 1
ATOM 720 C CA . LEU A 1 88 ? 18.62728 51.13770 12.66437 1.000 23.42931 88 LEU A CA 1
ATOM 721 C C . LEU A 1 88 ? 17.63067 49.99152 12.54373 1.000 24.32120 88 LEU A C 1
ATOM 722 O O . LEU A 1 88 ? 16.48400 50.10772 12.99494 1.000 24.76595 88 LEU A O 1
ATOM 727 N N . GLY A 1 89 ? 18.04820 48.88241 11.93006 1.000 23.61412 89 GLY A N 1
ATOM 728 C CA . GLY A 1 89 ? 17.17147 47.72982 11.81931 1.000 22.92378 89 GLY A CA 1
ATOM 729 C C . GLY A 1 89 ? 16.77676 47.17125 13.17039 1.000 22.75702 89 GLY A C 1
ATOM 730 O O . GLY A 1 89 ? 15.63647 46.74094 13.36509 1.000 25.00630 89 GLY A O 1
ATOM 731 N N . TYR A 1 90 ? 17.71786 47.15439 14.11740 1.000 22.67331 90 TYR A N 1
ATOM 732 C CA . TYR A 1 90 ? 17.38478 46.70281 15.46328 1.000 23.07783 90 TYR A CA 1
ATOM 733 C C . TYR A 1 90 ? 16.31288 47.58838 16.08562 1.000 23.73719 90 TYR A C 1
ATOM 734 O O . TYR A 1 90 ? 15.38955 47.09297 16.74495 1.000 24.67035 90 TYR A O 1
ATOM 743 N N . ILE A 1 91 ? 16.43320 48.90254 15.90705 1.000 23.70147 91 ILE A N 1
ATOM 744 C CA . ILE A 1 91 ? 15.45316 49.82579 16.47099 1.000 24.55872 91 ILE A CA 1
ATOM 745 C C . ILE A 1 91 ? 14.10492 49.66715 15.77924 1.000 25.22628 91 ILE A C 1
ATOM 746 O O . ILE A 1 91 ? 13.04797 49.66937 16.43150 1.000 25.44552 91 ILE A O 1
ATOM 751 N N . ILE A 1 92 ? 14.11900 49.53391 14.44844 1.000 24.37053 92 ILE A N 1
ATOM 752 C CA . ILE A 1 92 ? 12.88647 49.29261 13.70618 1.000 24.31218 92 ILE A CA 1
ATOM 753 C C . ILE A 1 92 ? 12.22055 48.01672 14.19448 1.000 24.67165 92 ILE A C 1
ATOM 754 O O . ILE A 1 92 ? 11.01423 47.98766 14.47875 1.000 25.24813 92 ILE A O 1
ATOM 759 N N . ASP A 1 93 ? 13.00781 46.94477 14.30339 1.000 24.09890 93 ASP A N 1
ATOM 760 C CA . ASP A 1 93 ? 12.47984 45.65292 14.72860 1.000 26.16605 93 ASP A CA 1
ATOM 761 C C . ASP A 1 93 ? 11.86703 45.72658 16.11948 1.000 26.80456 93 ASP A C 1
ATOM 762 O O . ASP A 1 93 ? 10.79390 45.16391 16.35895 1.000 27.55483 93 ASP A O 1
ATOM 767 N N . ASP A 1 94 ? 12.53374 46.41634 17.04931 1.000 27.62766 94 ASP A N 1
ATOM 768 C CA . ASP A 1 94 ? 11.99227 46.55997 18.39655 1.000 30.11864 94 ASP A CA 1
ATOM 769 C C . ASP A 1 94 ? 10.60050 47.18362 18.37474 1.000 29.34222 94 ASP A C 1
ATOM 770 O O . ASP A 1 94 ? 9.73123 46.81040 19.17432 1.000 30.42115 94 ASP A O 1
ATOM 775 N N . ALA A 1 95 ? 10.36545 48.12155 17.45579 1.000 28.10217 95 ALA A N 1
ATOM 776 C CA . ALA A 1 95 ? 9.06469 48.77490 17.35388 1.000 28.53423 95 ALA A CA 1
ATOM 777 C C . ALA A 1 95 ? 8.03761 47.89887 16.64335 1.000 29.77893 95 ALA A C 1
ATOM 778 O O . ALA A 1 95 ? 6.92479 47.70723 17.14645 1.000 31.33948 95 ALA A O 1
ATOM 780 N N . ILE A 1 96 ? 8.37163 47.38881 15.45280 1.000 27.97249 96 ILE A N 1
ATOM 781 C CA . ILE A 1 96 ? 7.34084 46.73818 14.65119 1.000 27.95056 96 ILE A CA 1
ATOM 782 C C . ILE A 1 96 ? 7.05516 45.31142 15.11013 1.000 30.17898 96 ILE A C 1
ATOM 783 O O . ILE A 1 96 ? 6.01073 44.75657 14.74657 1.000 30.40504 96 ILE A O 1
ATOM 788 N N . GLU A 1 97 ? 7.92713 44.70034 15.91645 1.000 31.51297 97 GLU A N 1
ATOM 789 C CA . GLU A 1 97 ? 7.55416 43.39745 16.45431 1.000 35.59980 97 GLU A CA 1
ATOM 790 C C . GLU A 1 97 ? 6.41576 43.50298 17.46121 1.000 35.26107 97 GLU A C 1
ATOM 791 O O . GLU A 1 97 ? 5.83923 42.47401 17.83241 1.000 36.25634 97 GLU A O 1
ATOM 797 N N . LYS A 1 98 ? 6.07816 44.71741 17.89720 1.000 34.55271 98 LYS A N 1
ATOM 798 C CA . LYS A 1 98 ? 4.93961 44.95938 18.77235 1.000 34.75173 98 LYS A CA 1
ATOM 799 C C . LYS A 1 98 ? 3.67072 45.31979 18.00798 1.000 32.88533 98 LYS A C 1
ATOM 800 O O . LYS A 1 98 ? 2.60125 45.41827 18.62205 1.000 33.25014 98 LYS A O 1
ATOM 806 N N . TYR A 1 99 ? 3.76506 45.51514 16.69198 1.000 31.69740 99 TYR A N 1
ATOM 807 C CA . TYR A 1 99 ? 2.58941 45.77069 15.86850 1.000 29.74828 99 TYR A CA 1
ATOM 808 C C . TYR A 1 99 ? 1.60649 44.60719 15.93931 1.000 30.07967 99 TYR A C 1
ATOM 809 O O . TYR A 1 99 ? 1.99883 43.43772 15.99782 1.000 30.95508 99 TYR A O 1
ATOM 818 N N . ASN A 1 100 ? 0.31331 44.93493 15.88699 1.000 30.00719 100 ASN A N 1
ATOM 819 C CA . ASN A 1 100 ? -0.70531 43.91040 15.71870 1.000 29.82363 100 ASN A CA 1
ATOM 820 C C . ASN A 1 100 ? -0.85008 43.56520 14.23315 1.000 29.88703 100 ASN A C 1
ATOM 821 O O . ASN A 1 100 ? -0.12259 44.07715 13.36969 1.000 29.80871 100 ASN A O 1
ATOM 826 N N . GLU A 1 101 ? -1.79906 42.67279 13.93365 1.000 30.18600 101 GLU A N 1
ATOM 827 C CA . GLU A 1 101 ? -1.96238 42.17602 12.56950 1.000 29.85429 101 GLU A CA 1
ATOM 828 C C . GLU A 1 101 ? -2.28648 43.30209 11.58885 1.000 28.29576 101 GLU A C 1
ATOM 829 O O . GLU A 1 101 ? -1.68416 43.39457 10.51308 1.000 27.87403 101 GLU A O 1
ATOM 835 N N . ASN A 1 102 ? -3.24338 44.16329 11.93685 1.000 28.86337 102 ASN A N 1
ATOM 836 C CA . ASN A 1 102 ? -3.62433 45.22770 11.01280 1.000 28.32320 102 ASN A CA 1
ATOM 837 C C . ASN A 1 102 ? -2.50482 46.24402 10.82998 1.000 26.33259 102 ASN A C 1
ATOM 838 O O . ASN A 1 102 ? -2.33504 46.79003 9.73196 1.000 25.58825 102 ASN A O 1
ATOM 843 N N . GLU A 1 103 ? -1.73062 46.50790 11.88274 1.000 27.10567 103 GLU A N 1
ATOM 844 C CA . GLU A 1 103 ? -0.59872 47.41841 11.74463 1.000 26.03233 103 GLU A CA 1
ATOM 845 C C . GLU A 1 103 ? 0.47553 46.83075 10.84361 1.000 25.49698 103 GLU A C 1
ATOM 846 O O . GLU A 1 103 ? 1.09592 47.56193 10.06432 1.000 24.87079 103 GLU A O 1
ATOM 852 N N . MET A 1 104 ? 0.72119 45.51514 10.94330 1.000 25.37748 104 MET A N 1
ATOM 853 C CA . MET A 1 104 ? 1.68127 44.88807 10.03951 1.000 23.97936 104 MET A CA 1
ATOM 854 C C . MET A 1 104 ? 1.16630 44.89394 8.60691 1.000 23.81048 104 MET A C 1
ATOM 855 O O . MET A 1 104 ? 1.94016 45.10831 7.66396 1.000 22.91121 104 MET A O 1
ATOM 860 N N . LYS A 1 105 ? -0.13413 44.65679 8.41752 1.000 24.07188 105 LYS A N 1
ATOM 861 C CA . LYS A 1 105 ? -0.68325 44.68940 7.06395 1.000 24.18439 105 LYS A CA 1
ATOM 862 C C . LYS A 1 105 ? -0.55491 46.07278 6.45659 1.000 23.75596 105 LYS A C 1
ATOM 863 O O . LYS A 1 105 ? -0.23653 46.20510 5.27196 1.000 23.25817 105 LYS A O 1
ATOM 869 N N . GLU A 1 106 ? -0.797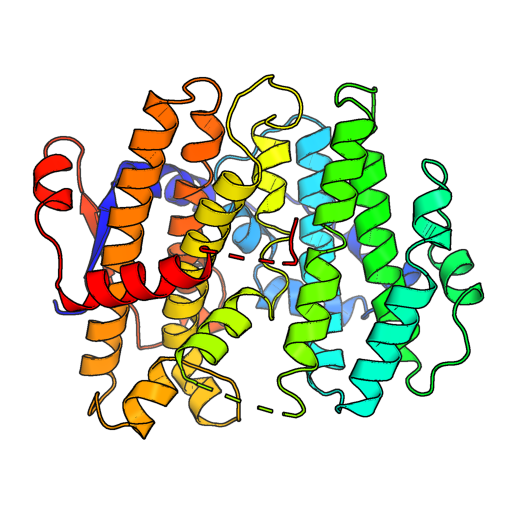17 47.11623 7.25767 1.000 23.43118 106 GLU A N 1
ATOM 870 C CA . GLU A 1 106 ? -0.62372 48.48079 6.77526 1.000 23.51859 106 GLU A CA 1
ATOM 871 C C . GLU A 1 106 ? 0.82874 48.76481 6.40277 1.000 23.87335 106 GLU A C 1
ATOM 872 O O . GLU A 1 106 ? 1.09874 49.38418 5.36560 1.000 23.91687 106 GLU A O 1
ATOM 878 N N . LEU A 1 107 ? 1.77363 48.33114 7.24384 1.000 23.18897 107 LEU A N 1
ATOM 879 C CA . LEU A 1 107 ? 3.19730 48.51435 6.96167 1.000 22.81951 107 LEU A CA 1
ATOM 880 C C . LEU A 1 107 ? 3.59313 47.81317 5.66994 1.000 21.97265 107 LEU A C 1
ATOM 881 O O . LEU A 1 107 ? 4.28849 48.38494 4.81730 1.000 21.87237 107 LEU A O 1
ATOM 886 N N . ILE A 1 108 ? 3.17676 46.55441 5.52780 1.000 22.18077 108 ILE A N 1
ATOM 887 C CA . ILE A 1 108 ? 3.46944 45.79642 4.31732 1.000 21.57695 108 ILE A CA 1
ATOM 888 C C . ILE A 1 108 ? 2.87419 46.48439 3.09653 1.000 21.49360 108 ILE A C 1
ATOM 889 O O . ILE A 1 108 ? 3.51618 46.56555 2.04191 1.000 21.52654 108 ILE A O 1
ATOM 894 N N . ALA A 1 109 ? 1.64715 47.00073 3.21616 1.000 20.44826 109 ALA A N 1
ATOM 895 C CA . ALA A 1 109 ? 1.03756 47.68318 2.07661 1.000 21.08673 109 ALA A CA 1
ATOM 896 C C . ALA A 1 109 ? 1.83606 48.91833 1.67996 1.000 22.19905 109 ALA A C 1
ATOM 897 O O . ALA A 1 109 ? 2.05806 49.15922 0.48915 1.000 23.25898 109 ALA A O 1
ATOM 899 N N . GLY A 1 110 ? 2.27516 49.71461 2.66427 1.000 22.77688 110 GLY A N 1
ATOM 900 C CA . GLY A 1 110 ? 3.10531 50.86849 2.35150 1.000 22.36422 110 GLY A CA 1
ATOM 901 C C . GLY A 1 110 ? 4.39872 50.48775 1.65809 1.000 22.72069 110 GLY A C 1
ATOM 902 O O . GLY A 1 110 ? 4.81303 51.13724 0.69051 1.000 23.75732 110 GLY A O 1
ATOM 903 N N . TYR A 1 111 ? 5.05574 49.42844 2.13811 1.000 22.73259 111 TYR A N 1
ATOM 904 C CA . TYR A 1 111 ? 6.27798 48.97590 1.48460 1.000 22.80919 111 TYR A CA 1
ATOM 905 C C . TYR A 1 111 ? 5.98951 48.56570 0.04417 1.000 22.59297 111 TYR A C 1
ATOM 906 O O . TYR A 1 111 ? 6.69736 48.96922 -0.89095 1.000 22.78023 111 TYR A O 1
ATOM 915 N N . ASN A 1 112 ? 4.91894 47.79048 -0.15864 1.000 22.93505 112 ASN A N 1
ATOM 916 C CA . ASN A 1 112 ? 4.59521 47.29357 -1.49439 1.000 21.56665 112 ASN A CA 1
ATOM 917 C C . ASN A 1 112 ? 4.12839 48.40610 -2.42516 1.000 23.13244 112 ASN A C 1
ATOM 918 O O . ASN A 1 112 ? 4.33653 48.32245 -3.64294 1.000 23.56805 112 ASN A O 1
ATOM 923 N N . LEU A 1 113 ? 3.49601 49.44749 -1.88419 1.000 22.68863 113 LEU A N 1
ATOM 924 C CA . LEU A 1 113 ? 3.08375 50.56281 -2.72862 1.000 24.73973 113 LEU A CA 1
ATOM 925 C C . LEU A 1 113 ? 4.28945 51.27211 -3.32924 1.000 26.04033 113 LEU A C 1
ATOM 926 O O . LEU A 1 113 ? 4.25745 51.70860 -4.49139 1.000 26.29095 113 LEU A O 1
ATOM 931 N N . LEU A 1 114 ? 5.36147 51.40305 -2.55422 1.000 25.83268 114 LEU A N 1
ATOM 932 C CA . LEU A 1 114 ? 6.52374 52.14949 -3.02071 1.000 27.24891 114 LEU A CA 1
ATOM 933 C C . LEU A 1 114 ? 7.46176 51.32900 -3.88783 1.000 28.11049 114 LEU A C 1
ATOM 934 O O . LEU A 1 114 ? 8.31162 51.91080 -4.55856 1.000 27.90374 114 LEU A O 1
ATOM 939 N N . GLN A 1 115 ? 7.31267 50.00560 -3.90196 1.000 28.64743 115 GLN A N 1
ATOM 940 C CA A GLN A 1 115 ? 8.35734 49.14541 -4.44583 0.500 29.12075 115 GLN A CA 1
ATOM 941 C CA B GLN A 1 115 ? 8.34383 49.12976 -4.45046 0.500 30.02615 115 GLN A CA 1
ATOM 942 C C . GLN A 1 115 ? 8.68102 49.48113 -5.89477 1.000 29.83157 115 GLN A C 1
ATOM 943 O O . GLN A 1 115 ? 9.84633 49.70984 -6.23932 1.000 30.82723 115 GLN A O 1
ATOM 954 N N . SER A 1 116 ? 7.66869 49.49805 -6.76418 1.000 29.45877 116 SER A N 1
ATOM 955 C CA . SER A 1 116 ? 7.93217 49.69250 -8.18805 1.000 30.88093 116 SER A CA 1
ATOM 956 C C . SER A 1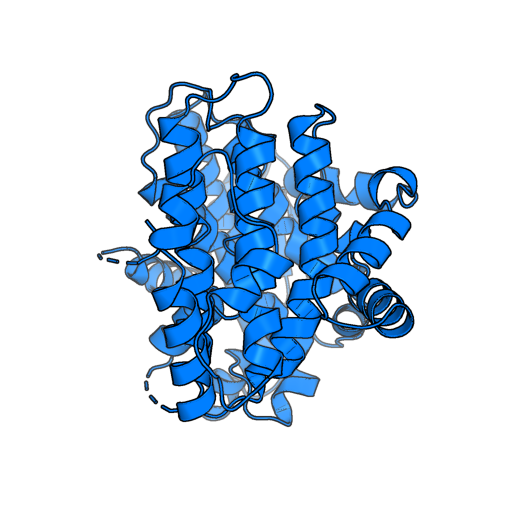 116 ? 8.31980 51.13177 -8.48723 1.000 30.74865 116 SER A C 1
ATOM 957 O O . SER A 1 116 ? 9.30167 51.38574 -9.19685 1.000 31.49505 116 SER A O 1
ATOM 960 N N . GLN A 1 117 ? 7.56317 52.09427 -7.95505 1.000 31.14273 117 GLN A N 1
ATOM 961 C CA . GLN A 1 117 ? 7.85504 53.48649 -8.28952 1.000 30.81488 117 GLN A CA 1
ATOM 962 C C . GLN A 1 117 ? 9.23769 53.90858 -7.81399 1.000 29.93694 117 GLN A C 1
ATOM 963 O O . GLN A 1 117 ? 9.87033 54.75961 -8.44991 1.000 32.32883 117 GLN A O 1
ATOM 969 N N . VAL A 1 118 ? 9.73435 53.32301 -6.72382 1.000 27.65168 118 VAL A N 1
ATOM 970 C CA . VAL A 1 118 ? 11.09301 53.62158 -6.28307 1.000 25.45365 118 VAL A CA 1
ATOM 971 C C . VAL A 1 118 ? 12.11121 52.87422 -7.13270 1.000 26.30695 118 VAL A C 1
ATOM 972 O O . VAL A 1 118 ? 13.10450 53.44792 -7.58832 1.000 27.08785 118 VAL A O 1
ATOM 976 N N . SER A 1 119 ? 11.90768 51.56875 -7.33087 1.000 26.58799 119 SER A N 1
ATOM 977 C CA . SER A 1 119 ? 12.91840 50.79889 -8.04304 1.000 28.25620 119 SER A CA 1
ATOM 978 C C . SER A 1 119 ? 13.06846 51.25900 -9.48937 1.000 26.81414 119 SER A C 1
ATOM 979 O O . SER A 1 119 ? 14.18670 51.27540 -10.01314 1.000 27.21220 119 SER A O 1
ATOM 982 N N . GLU A 1 120 ? 11.97615 51.69045 -10.13001 1.000 27.31763 120 GLU A N 1
ATOM 983 C CA . GLU A 1 120 ? 12.02538 52.11474 -11.52847 1.000 28.38175 120 GLU A CA 1
ATOM 984 C C . GLU A 1 120 ? 12.76235 53.43270 -11.74270 1.000 27.15740 120 GLU A C 1
ATOM 985 O O . GLU A 1 120 ? 12.97270 53.81947 -12.89982 1.000 27.35928 120 GLU A O 1
ATOM 991 N N . THR A 1 121 ? 13.16937 54.11991 -10.67814 1.000 25.07911 121 THR A N 1
ATOM 992 C CA . THR A 1 121 ? 13.97461 55.32605 -10.82999 1.000 24.22813 121 THR A CA 1
ATOM 993 C C . THR A 1 121 ? 15.46090 55.03737 -10.99710 1.000 24.45296 121 THR A C 1
ATOM 994 O O . THR A 1 121 ? 16.23139 55.98670 -11.19670 1.000 24.88800 121 THR A O 1
ATOM 998 N N . PHE A 1 122 ? 15.88383 53.76402 -10.89652 1.000 24.34496 122 PHE A N 1
ATOM 999 C CA . PHE A 1 122 ? 17.27571 53.36562 -11.08305 1.000 25.95497 122 PHE A CA 1
ATOM 1000 C C . PHE A 1 122 ? 17.92138 54.13625 -12.23305 1.000 26.92313 122 PHE A C 1
ATOM 1001 O O . PHE A 1 122 ? 17.36587 54.17018 -13.33957 1.000 26.87737 122 PHE A O 1
ATOM 1009 N N . PRO A 1 123 ? 19.10398 54.74344 -12.03456 1.000 27.55471 123 PRO A N 1
ATOM 1010 C CA . PRO A 1 123 ? 19.93673 54.74057 -10.82826 1.000 28.30303 123 PRO A CA 1
ATOM 1011 C C . PRO A 1 123 ? 19.77489 55.97693 -9.94296 1.000 27.73588 123 PRO A C 1
ATOM 1012 O O . PRO A 1 123 ? 20.58943 56.17868 -9.04372 1.000 29.18176 123 PRO A O 1
ATOM 1016 N N . ASN A 1 124 ? 18.75515 56.79345 -10.19414 1.000 25.02697 124 ASN A N 1
ATOM 1017 C CA . ASN A 1 124 ? 18.58526 58.07676 -9.50650 1.000 24.99993 124 ASN A CA 1
ATOM 1018 C C . ASN A 1 124 ? 17.46357 57.94796 -8.48443 1.000 24.13502 124 ASN A C 1
ATOM 1019 O O . ASN A 1 124 ? 16.35400 58.44803 -8.67825 1.000 25.76356 124 ASN A O 1
ATOM 1024 N N . PHE A 1 125 ? 17.76873 57.28508 -7.37635 1.000 21.99055 125 PHE A N 1
ATOM 1025 C CA . PHE A 1 125 ? 16.74807 56.93985 -6.40585 1.000 21.23170 125 PHE A CA 1
ATOM 1026 C C . PHE A 1 125 ? 16.31951 58.15643 -5.59131 1.000 21.50376 125 PHE A C 1
ATOM 1027 O O . PHE A 1 125 ? 17.12440 59.06078 -5.32754 1.000 24.36639 125 PHE A O 1
ATOM 1035 N N . PRO A 1 126 ? 15.05370 58.19367 -5.17815 1.000 19.95951 126 PRO A N 1
ATOM 1036 C CA . PRO A 1 126 ? 14.58560 59.30040 -4.34142 1.000 21.42325 126 PRO A CA 1
ATOM 1037 C C . PRO A 1 126 ? 15.15673 59.21956 -2.93950 1.000 20.19913 126 PRO A C 1
ATOM 1038 O O . PRO A 1 126 ? 15.35464 58.13605 -2.39046 1.000 21.09093 126 PRO A O 1
ATOM 1042 N N . SER A 1 127 ? 15.41772 60.39449 -2.36776 1.000 20.56203 127 SER A N 1
ATOM 1043 C CA . SER A 1 127 ? 15.82358 60.52215 -0.97780 1.000 19.62025 127 SER A CA 1
ATOM 1044 C C . SER A 1 127 ? 14.71052 60.06922 -0.04060 1.000 20.23339 127 SER A C 1
ATOM 1045 O O . SER A 1 127 ? 13.54497 59.91701 -0.42846 1.000 21.33948 127 SER A O 1
ATOM 1048 N N . ILE A 1 128 ? 15.08680 59.90132 1.23075 1.000 21.13355 128 ILE A N 1
ATOM 1049 C CA . ILE A 1 128 ? 14.10682 59.57074 2.26085 1.000 21.48531 128 ILE A CA 1
ATOM 1050 C C . ILE A 1 128 ? 13.00562 60.61485 2.30561 1.000 22.03239 128 ILE A C 1
ATOM 1051 O O . ILE A 1 128 ? 11.81758 60.27621 2.38971 1.000 22.98966 128 ILE A O 1
ATOM 1056 N N . PHE A 1 129 ? 13.37336 61.89975 2.25050 1.000 21.90732 129 PHE A N 1
ATOM 1057 C CA . PHE A 1 129 ? 12.35121 62.93767 2.27476 1.000 21.43377 129 PHE A CA 1
ATOM 1058 C C . PHE A 1 129 ? 11.36497 62.76542 1.12477 1.000 22.26295 129 PHE A C 1
ATOM 1059 O O . PHE A 1 129 ? 10.14371 62.83557 1.31972 1.000 23.58765 129 PHE A O 1
ATOM 1067 N N . GLU A 1 130 ? 11.87786 62.56247 -0.09146 1.000 20.49610 130 GLU A N 1
ATOM 1068 C CA . GLU A 1 130 ? 10.98306 62.39255 -1.22771 1.000 20.99459 130 GLU A CA 1
ATOM 1069 C C . GLU A 1 130 ? 10.11778 61.14945 -1.06195 1.000 21.81263 130 GLU A C 1
ATOM 1070 O O . GLU A 1 130 ? 8.91412 61.18885 -1.33623 1.000 23.50264 130 GLU A O 1
ATOM 1076 N N . MET A 1 131 ? 10.70290 60.04448 -0.58280 1.000 20.91926 131 MET A N 1
ATOM 1077 C CA . MET A 1 131 ? 9.92947 58.81633 -0.41681 1.000 21.23549 131 MET A CA 1
ATOM 1078 C C . MET A 1 131 ? 8.82788 58.97393 0.62493 1.000 22.20254 131 MET A C 1
ATOM 1079 O O . MET A 1 131 ? 7.73039 58.42986 0.45852 1.000 24.44024 131 MET A O 1
ATOM 1084 N N . LYS A 1 132 ? 9.09172 59.71052 1.70678 1.000 22.15918 132 LYS A N 1
ATOM 1085 C CA . LYS A 1 132 ? 8.04201 59.89889 2.70246 1.000 24.52018 132 LYS A CA 1
ATOM 1086 C C . LYS A 1 132 ? 6.86029 60.67158 2.12506 1.000 27.81463 132 LYS A C 1
ATOM 1087 O O . LYS A 1 132 ? 5.71007 60.40368 2.49215 1.000 30.69630 132 LYS A O 1
ATOM 1093 N N . GLN A 1 133 ? 7.11802 61.60977 1.20551 1.000 29.82380 133 GLN A N 1
ATOM 1094 C CA . GLN A 1 133 ? 6.02726 62.30265 0.52073 1.000 32.20278 133 GLN A CA 1
ATOM 1095 C C . GLN A 1 133 ? 5.20257 61.34939 -0.33721 1.000 32.07277 133 GLN A C 1
ATOM 1096 O O . GLN A 1 133 ? 4.00428 61.57517 -0.53178 1.000 35.10945 133 GLN A O 1
ATOM 1102 N N . LEU A 1 134 ? 5.81640 60.27741 -0.85125 1.000 28.87383 134 LEU A N 1
ATOM 1103 C CA . LEU A 1 134 ? 5.08925 59.36269 -1.72752 1.000 28.85548 134 LEU A CA 1
ATOM 1104 C C . LEU A 1 134 ? 4.08132 58.50643 -0.97213 1.000 28.98130 134 LEU A C 1
ATOM 1105 O O . LEU A 1 134 ? 3.07811 58.08775 -1.55102 1.000 30.66218 134 LEU A O 1
ATOM 1110 N N A LEU A 1 135 ? 4.36554 58.18155 0.28178 0.500 28.71433 135 LEU A N 1
ATOM 1111 N N B LEU A 1 135 ? 4.29412 58.26695 0.32309 0.500 29.22874 135 LEU A N 1
ATOM 1112 C CA A LEU A 1 135 ? 3.53091 57.23003 0.99427 0.500 29.25249 135 LEU A CA 1
ATOM 1113 C CA B LEU A 1 135 ? 3.54303 57.22364 1.02153 0.500 30.22807 135 LEU A CA 1
ATOM 1114 C C A LEU A 1 135 ? 2.17229 57.83817 1.29818 0.500 30.91810 135 LEU A C 1
ATOM 1115 C C B LEU A 1 135 ? 2.08810 57.58224 1.32260 0.500 30.58332 135 LEU A C 1
ATOM 1116 O O A LEU A 1 135 ? 2.05793 59.02886 1.60530 0.500 31.39771 135 LEU A O 1
ATOM 1117 O O B LEU A 1 135 ? 1.31311 56.68213 1.66897 0.500 30.19896 135 LEU A O 1
ATOM 1126 N N A GLY A 1 136 ? 1.13866 57.01110 1.19928 0.500 30.98366 136 GLY A N 1
ATOM 1127 N N B GLY A 1 136 ? 1.68814 58.84818 1.22095 0.500 29.53504 136 GLY A N 1
ATOM 1128 C CA A GLY A 1 136 ? -0.17067 57.41464 1.64622 0.500 31.25424 136 GLY A CA 1
ATOM 1129 C CA B GLY A 1 136 ? 0.33770 59.14188 1.67249 0.500 29.42694 136 GLY A CA 1
ATOM 1130 C C A GLY A 1 136 ? -0.20454 57.59373 3.14738 0.500 31.76705 136 GLY A C 1
ATOM 1131 C C B GLY A 1 136 ? 0.23296 59.00262 3.18502 0.500 29.78314 136 GLY A C 1
ATOM 1132 O O A GLY A 1 136 ? 0.73226 57.24742 3.87045 0.500 31.43039 136 GLY A O 1
ATOM 1133 O O B GLY A 1 136 ? 1.19181 59.23925 3.91803 0.500 29.79636 136 GLY A O 1
ATOM 1134 N N A ASN A 1 137 ? -1.30570 58.17144 3.62407 0.500 31.74681 137 ASN A N 1
ATOM 1135 N N B ASN A 1 137 ? -0.94134 58.58321 3.65811 0.500 30.16956 137 ASN A N 1
ATOM 1136 C CA A ASN A 1 137 ? -1.47178 58.33576 5.05926 0.500 31.67467 137 ASN A CA 1
ATOM 1137 C CA B ASN A 1 137 ? -1.21112 58.48194 5.08748 0.500 30.21510 137 ASN A CA 1
ATOM 1138 C C A ASN A 1 137 ? -1.42538 56.97699 5.73594 0.500 31.58414 137 ASN A C 1
ATOM 1139 C C B ASN A 1 137 ? -1.15286 57.04123 5.59310 0.500 30.61176 137 ASN A C 1
ATOM 1140 O O A ASN A 1 137 ? -2.01025 56.00138 5.25355 0.500 32.06606 137 ASN A O 1
ATOM 1141 O O B ASN A 1 137 ? -1.51299 56.09253 4.88970 0.500 30.86502 137 ASN A O 1
ATOM 1150 N N . MET A 1 138 ? -0.70218 56.90326 6.84446 1.000 31.26523 138 MET A N 1
ATOM 1151 C CA . MET A 1 138 ? -0.62018 55.66268 7.59853 1.000 31.03199 138 MET A CA 1
ATOM 1152 C C . MET A 1 138 ? -1.07968 55.95263 9.02067 1.000 32.08264 138 MET A C 1
ATOM 1153 O O . MET A 1 138 ? -0.78345 57.01759 9.56667 1.000 31.31862 138 MET A O 1
ATOM 1158 N N . LYS A 1 139 ? -1.83318 55.01810 9.60285 1.000 33.80264 139 LYS A N 1
ATOM 1159 C CA . LYS A 1 139 ? -2.32996 55.20507 10.96393 1.000 35.27040 139 LYS A CA 1
ATOM 1160 C C . LYS A 1 139 ? -1.18446 55.25199 11.96859 1.000 35.54360 139 LYS A C 1
ATOM 1161 O O . LYS A 1 139 ? -1.21044 56.04235 12.91738 1.000 35.87106 139 LYS A O 1
ATOM 1167 N N . ASN A 1 140 ? -0.17525 54.40587 11.78480 1.000 37.13982 140 ASN A N 1
ATOM 1168 C CA . ASN A 1 140 ? 0.99495 54.37118 12.65536 1.000 38.08518 140 ASN A CA 1
ATOM 1169 C C . ASN A 1 140 ? 2.10118 55.17669 11.98078 1.000 39.80672 140 ASN A C 1
ATOM 1170 O O . ASN A 1 140 ? 2.62728 54.76554 10.94264 1.000 39.22193 140 ASN A O 1
ATOM 1175 N N . ASP A 1 141 ? 2.45719 56.32407 12.57093 1.000 42.38712 141 ASP A N 1
ATOM 1176 C CA . ASP A 1 141 ? 3.41321 57.21232 11.91422 1.000 43.77033 141 ASP A CA 1
ATOM 1177 C C . ASP A 1 141 ? 4.80492 56.59928 11.81799 1.000 39.69986 141 ASP A C 1
ATOM 1178 O O . ASP A 1 141 ? 5.54217 56.89742 10.86891 1.000 39.63934 141 ASP A O 1
ATOM 1183 N N . PHE A 1 142 ? 5.18773 55.74091 12.76866 1.000 34.49829 142 PHE A N 1
ATOM 1184 C CA . PHE A 1 142 ? 6.51840 55.15145 12.69303 1.000 30.62819 142 PHE A CA 1
ATOM 1185 C C . PHE A 1 142 ? 6.68660 54.29993 11.45012 1.000 28.07952 142 PHE A C 1
ATOM 1186 O O . PHE A 1 142 ? 7.81760 54.12333 10.98410 1.000 27.91164 142 PHE A O 1
ATOM 1194 N N . SER A 1 143 ? 5.58640 53.77835 10.90104 1.000 26.91881 143 SER A N 1
ATOM 1195 C CA . SER A 1 143 ? 5.68669 52.91741 9.72963 1.000 26.28297 143 SER A CA 1
ATOM 1196 C C . SER A 1 143 ? 6.31666 53.64272 8.54886 1.000 25.62925 143 SER A C 1
ATOM 1197 O O . SER A 1 143 ? 7.02798 53.01887 7.75239 1.000 25.84530 143 SER A O 1
ATOM 1200 N N . LYS A 1 144 ? 6.07024 54.94858 8.40634 1.000 26.60930 144 LYS A N 1
ATOM 1201 C CA . LYS A 1 144 ? 6.69368 55.66343 7.29751 1.000 26.65991 144 LYS A CA 1
ATOM 1202 C C . LYS A 1 144 ? 8.20990 55.65017 7.41915 1.000 25.96415 144 LYS A C 1
ATOM 1203 O O . LYS A 1 144 ? 8.91962 55.46530 6.42276 1.000 26.56852 144 LYS A O 1
ATOM 1209 N N . SER A 1 145 ? 8.72475 55.82646 8.63578 1.000 25.42232 145 SER A N 1
ATOM 1210 C CA . SER A 1 145 ? 10.16856 55.80661 8.83203 1.000 24.83349 145 SER A CA 1
ATOM 1211 C C . SER A 1 145 ? 10.73114 54.40565 8.65428 1.000 24.32758 145 SER A C 1
ATOM 1212 O O . SER A 1 145 ? 11.81302 54.23672 8.08095 1.000 24.03389 145 SER A O 1
ATOM 1215 N N . ALA A 1 146 ? 10.00845 53.38722 9.12401 1.000 23.16056 146 ALA A N 1
ATOM 1216 C CA . ALA A 1 146 ? 10.44824 52.01103 8.89629 1.000 22.80533 146 ALA A CA 1
ATOM 1217 C C . ALA A 1 146 ? 10.57395 51.72105 7.40645 1.000 23.16663 146 ALA A C 1
ATOM 1218 O O . ALA A 1 146 ? 11.58709 51.17527 6.94704 1.000 24.26126 146 ALA A O 1
ATOM 1220 N N . ILE A 1 147 ? 9.55859 52.10739 6.63061 1.000 22.83380 147 ILE A N 1
ATOM 1221 C CA . ILE A 1 147 ? 9.52781 51.76814 5.21074 1.000 22.09950 147 ILE A CA 1
ATOM 1222 C C . ILE A 1 147 ? 10.63085 52.50709 4.46210 1.000 21.90176 147 ILE A C 1
ATOM 1223 O O . ILE A 1 147 ? 11.39192 51.91273 3.68800 1.000 22.06828 147 ILE A O 1
ATOM 1228 N N . THR A 1 148 ? 10.73452 53.82018 4.67473 1.000 21.62434 148 THR A N 1
ATOM 1229 C CA . THR A 1 148 ? 11.71531 54.57005 3.89465 1.000 22.16180 148 THR A CA 1
ATOM 1230 C C . THR A 1 148 ? 13.14567 54.27769 4.33171 1.000 21.31092 148 THR A C 1
ATOM 1231 O O . THR A 1 148 ? 14.07139 54.44763 3.53356 1.000 22.20093 148 THR A O 1
ATOM 1235 N N . THR A 1 149 ? 13.35191 53.81452 5.56240 1.000 21.42205 149 THR A N 1
ATOM 1236 C CA . THR A 1 149 ? 14.68552 53.36110 5.94494 1.000 21.68876 149 THR A CA 1
ATOM 1237 C C . THR A 1 149 ? 15.05312 52.07750 5.21184 1.000 21.87766 149 THR A C 1
ATOM 1238 O O . THR A 1 149 ? 16.17830 51.94561 4.71469 1.000 21.69753 149 THR A O 1
ATOM 1242 N N . MET A 1 150 ? 14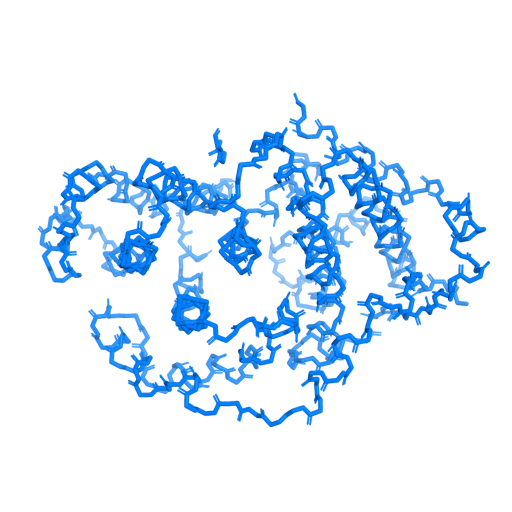.11943 51.12022 5.12896 1.000 21.24650 150 MET A N 1
ATOM 1243 C CA . MET A 1 150 ? 14.37123 49.92442 4.32462 1.000 21.43568 150 MET A CA 1
ATOM 1244 C C . MET A 1 150 ? 14.73464 50.29541 2.89300 1.000 20.08421 150 MET A C 1
ATOM 1245 O O . MET A 1 150 ? 15.70898 49.77818 2.33408 1.000 21.08239 150 MET A O 1
ATOM 1250 N N . PHE A 1 151 ? 13.95567 51.18603 2.27245 1.000 19.60693 151 PHE A N 1
ATOM 1251 C CA . PHE A 1 151 ? 14.25963 51.54134 0.88915 1.000 19.39265 151 PHE A CA 1
ATOM 1252 C C . PHE A 1 151 ? 15.58397 52.28139 0.77944 1.000 20.40980 151 PHE A C 1
ATOM 1253 O O . PHE A 1 151 ? 16.34588 52.05896 -0.17190 1.000 20.88544 151 PHE A O 1
ATOM 1261 N N . ASP A 1 152 ? 15.87554 53.17713 1.72658 1.000 20.14631 152 ASP A N 1
ATOM 1262 C CA . ASP A 1 152 ? 17.12282 53.92360 1.63888 1.000 19.90673 152 ASP A CA 1
ATOM 1263 C C . ASP A 1 152 ? 18.31939 52.99411 1.78325 1.000 20.19608 152 ASP A C 1
ATOM 1264 O O . ASP A 1 152 ? 19.34146 53.17670 1.11403 1.000 19.38460 152 ASP A O 1
ATOM 1269 N N . TYR A 1 153 ? 18.19626 51.97575 2.63439 1.000 19.87417 153 TYR A N 1
ATOM 1270 C CA . TYR A 1 153 ? 19.23509 50.95651 2.75565 1.000 19.76216 153 TYR A CA 1
ATOM 1271 C C . TYR A 1 153 ? 19.41125 50.18369 1.45038 1.000 19.47472 153 TYR A C 1
ATOM 1272 O O . TYR A 1 153 ? 20.53919 49.96104 0.99015 1.000 19.74834 153 TYR A O 1
ATOM 1281 N N . VAL A 1 154 ? 18.30520 49.75111 0.84649 1.000 19.20730 154 VAL A N 1
ATOM 1282 C CA . VAL A 1 154 ? 18.39074 49.01265 -0.41504 1.000 19.50205 154 VAL A CA 1
ATOM 1283 C C . VAL A 1 154 ? 18.91972 49.91580 -1.52537 1.000 19.18762 154 VAL A C 1
ATOM 1284 O O . VAL A 1 154 ? 19.71578 49.48975 -2.37463 1.000 20.32548 154 VAL A O 1
ATOM 1288 N N . ASN A 1 155 ? 18.50167 51.18106 -1.52737 1.000 19.82139 155 ASN A N 1
ATOM 1289 C CA . ASN A 1 155 ? 18.97896 52.10267 -2.55074 1.000 19.87223 155 ASN A CA 1
ATOM 1290 C C . ASN A 1 155 ? 20.47030 52.36975 -2.39006 1.000 20.35649 155 ASN A C 1
ATOM 1291 O O . ASN A 1 155 ? 21.22205 52.34969 -3.37245 1.000 20.92717 155 ASN A O 1
ATOM 1296 N N . LYS A 1 156 ? 20.91489 52.64446 -1.15352 1.000 19.29899 156 LYS A N 1
ATOM 1297 C CA . LYS A 1 156 ? 22.33517 52.88730 -0.91034 1.000 18.89100 156 LYS A CA 1
ATOM 1298 C C . LYS A 1 156 ? 23.17578 51.66548 -1.26264 1.000 19.85163 156 LYS A C 1
ATOM 1299 O O . LYS A 1 156 ? 24.26799 51.79888 -1.83400 1.000 20.58084 156 LYS A O 1
ATOM 1305 N N . THR A 1 157 ? 22.67211 50.46506 -0.95462 1.000 18.68613 157 THR A N 1
ATOM 1306 C CA . THR A 1 157 ? 23.34340 49.24053 -1.38930 1.000 19.67341 157 THR A CA 1
ATOM 1307 C C . THR A 1 157 ? 23.50333 49.22272 -2.90370 1.000 21.47314 157 THR A C 1
ATOM 1308 O O . THR A 1 157 ? 24.59304 48.95193 -3.42484 1.000 22.05838 157 THR A O 1
ATOM 1312 N N . THR A 1 158 ? 22.42027 49.52365 -3.62713 1.000 20.94755 158 THR A N 1
ATOM 1313 C CA . THR A 1 158 ? 22.46799 49.49610 -5.08648 1.000 21.57489 158 THR A CA 1
ATOM 1314 C C . THR A 1 158 ? 23.51418 50.46813 -5.61211 1.000 21.76231 158 THR A C 1
ATOM 1315 O O . THR A 1 158 ? 24.29668 50.12893 -6.50799 1.000 22.60448 158 THR A O 1
ATOM 1319 N N . LEU A 1 159 ? 23.55440 51.67983 -5.05120 1.000 21.97796 159 LEU A N 1
ATOM 1320 C CA . LEU A 1 159 ? 24.47788 52.69182 -5.55822 1.000 23.66944 159 LEU A CA 1
ATOM 1321 C C . LEU A 1 159 ? 25.92705 52.30368 -5.29871 1.000 24.21606 159 LEU A C 1
ATOM 1322 O O . LEU A 1 159 ? 26.80686 52.59735 -6.11460 1.000 26.35077 159 LEU A O 1
ATOM 1327 N N . ILE A 1 160 ? 26.20240 51.67807 -4.15211 1.000 23.70523 160 ILE A N 1
ATOM 1328 C CA . ILE A 1 160 ? 27.55681 51.21354 -3.87342 1.000 24.55447 160 ILE A CA 1
ATOM 1329 C C . ILE A 1 160 ? 27.98237 50.19005 -4.91436 1.000 24.61639 160 ILE A C 1
ATOM 1330 O O . ILE A 1 160 ? 29.09229 50.24846 -5.45138 1.000 26.07744 160 ILE A O 1
ATOM 1335 N N . LEU A 1 161 ? 27.10003 49.23471 -5.21397 1.000 25.78065 161 LEU A N 1
ATOM 1336 C CA . LEU A 1 161 ? 27.43925 48.18775 -6.17244 1.000 26.24336 161 LEU A CA 1
ATOM 1337 C C . LEU A 1 161 ? 27.63738 48.74834 -7.57288 1.000 27.73523 161 LEU A C 1
ATOM 1338 O O . LEU A 1 161 ? 28.40485 48.18271 -8.36457 1.000 29.24926 161 LEU A O 1
ATOM 1343 N N . LEU A 1 162 ? 26.95689 49.85168 -7.89992 1.000 27.57658 162 LEU A N 1
ATOM 1344 C CA . LEU A 1 162 ? 27.09308 50.44967 -9.22488 1.000 29.99741 162 LEU A CA 1
ATOM 1345 C C . LEU A 1 162 ? 28.40893 51.19166 -9.41276 1.000 33.24800 162 LEU A C 1
ATOM 1346 O O . LEU A 1 162 ? 28.80563 51.42730 -10.55967 1.000 34.64240 162 LEU A O 1
ATOM 1351 N N . GLU A 1 163 ? 29.08622 51.57154 -8.33061 1.000 36.81407 163 GLU A N 1
ATOM 1352 C CA . GLU A 1 163 ? 30.25461 52.43885 -8.44977 1.000 41.34521 163 GLU A CA 1
ATOM 1353 C C . GLU A 1 163 ? 31.30075 51.83588 -9.38304 1.000 45.20794 163 GLU A C 1
ATOM 1354 O O . GLU A 1 163 ? 31.61905 50.64657 -9.29766 1.000 46.17176 163 GLU A O 1
ATOM 1360 N N . GLU A 1 164 ? 31.79890 52.66603 -10.30444 1.000 48.23975 164 GLU A N 1
ATOM 1361 C CA . GLU A 1 164 ? 32.85983 52.32777 -11.25235 1.000 51.33888 164 GLU A CA 1
ATOM 1362 C C . GLU A 1 164 ? 32.45273 51.27464 -12.28139 1.000 51.62946 164 GLU A C 1
ATOM 1363 O O . GLU A 1 164 ? 33.27485 50.87612 -13.11346 1.000 52.12009 164 GLU A O 1
ATOM 1369 N N . GLY A 1 165 ? 31.19914 50.82414 -12.24821 1.000 50.73225 165 GLY A N 1
ATOM 1370 C CA . GLY A 1 165 ? 30.69197 49.92593 -13.27053 1.000 50.02475 165 GLY A CA 1
ATOM 1371 C C . GLY A 1 165 ? 31.35826 48.57052 -13.34563 1.000 49.57002 165 GLY A C 1
ATOM 1372 O O . GLY A 1 165 ? 31.31447 47.92689 -14.39981 1.000 49.87165 165 GLY A O 1
ATOM 1373 N N . GLU A 1 166 ? 31.96834 48.10821 -12.25207 1.000 48.61065 166 GLU A N 1
ATOM 1374 C CA . GLU A 1 166 ? 32.66185 46.82326 -12.27411 1.000 48.21761 166 GLU A CA 1
ATOM 1375 C C . GLU A 1 166 ? 31.68099 45.65818 -12.32939 1.000 43.41245 166 GLU A C 1
ATOM 1376 O O . GLU A 1 166 ? 31.95744 44.63399 -12.96530 1.000 44.32613 166 GLU A O 1
ATOM 1382 N N . ILE A 1 167 ? 30.54307 45.78483 -11.65748 1.000 38.03235 167 ILE A N 1
ATOM 1383 C CA . ILE A 1 167 ? 29.50612 44.76285 -11.68300 1.000 34.23931 167 ILE A CA 1
ATOM 1384 C C . ILE A 1 167 ? 28.50796 45.13356 -12.76664 1.000 31.57792 167 ILE A C 1
ATOM 1385 O O . ILE A 1 167 ? 28.03554 46.27434 -12.81639 1.000 32.49693 167 ILE A O 1
ATOM 1390 N N . ALA A 1 168 ? 28.18376 44.17915 -13.63648 1.000 30.36828 168 ALA A N 1
ATOM 1391 C CA . ALA A 1 168 ? 27.2088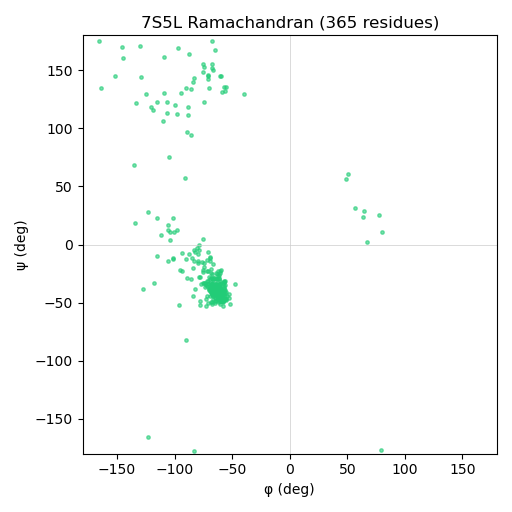3 44.45444 -14.68543 1.000 31.59209 168 ALA A CA 1
ATOM 1392 C C . ALA A 1 168 ? 25.87419 44.85943 -14.06694 1.000 30.55851 168 ALA A C 1
ATOM 1393 O O . ALA A 1 168 ? 25.48446 44.36890 -13.00494 1.000 29.30835 168 ALA A O 1
ATOM 1395 N N . GLU A 1 169 ? 25.17150 45.77818 -14.73664 1.000 31.60422 169 GLU A N 1
ATOM 1396 C CA . GLU A 1 169 ? 23.96290 46.34234 -14.14260 1.000 31.19417 169 GLU A CA 1
ATOM 1397 C C . GLU A 1 169 ? 22.91611 45.27377 -13.85356 1.000 29.21141 169 GLU A C 1
ATOM 1398 O O . GLU A 1 169 ? 22.25001 45.32386 -12.81254 1.000 28.31357 169 GLU A O 1
ATOM 1404 N N . HIS A 1 170 ? 22.75613 44.29326 -14.74884 1.000 29.20786 170 HIS A N 1
ATOM 1405 C CA . HIS A 1 170 ? 21.72734 43.28328 -14.51239 1.000 29.51605 170 HIS A CA 1
ATOM 1406 C C . HIS A 1 170 ? 22.01236 42.47671 -13.24977 1.000 28.43024 170 HIS A C 1
ATOM 1407 O O . HIS A 1 170 ? 21.07299 42.02669 -12.58077 1.000 28.01472 170 HIS A O 1
ATOM 1414 N N . ASN A 1 171 ? 23.28986 42.30078 -12.88744 1.000 26.10511 171 ASN A N 1
ATOM 1415 C CA . ASN A 1 171 ? 23.59808 41.60691 -11.63548 1.000 26.25340 171 ASN A CA 1
ATOM 1416 C C . ASN A 1 171 ? 23.38985 42.50574 -10.42561 1.000 24.29994 171 ASN A C 1
ATOM 1417 O O . ASN A 1 171 ? 22.98391 42.01787 -9.36314 1.000 24.72231 171 ASN A O 1
ATOM 1422 N N . VAL A 1 172 ? 23.66352 43.80796 -10.55807 1.000 24.16220 172 VAL A N 1
ATOM 1423 C CA . VAL A 1 172 ? 23.32098 44.74377 -9.48550 1.000 23.68830 172 VAL A CA 1
ATOM 1424 C C . VAL A 1 172 ? 21.82088 44.71124 -9.22522 1.000 22.68261 172 VAL A C 1
ATOM 1425 O O . VAL A 1 172 ? 21.36745 44.67016 -8.07364 1.000 23.40665 172 VAL A O 1
ATOM 1429 N N . LEU A 1 173 ? 21.02685 44.73347 -10.30166 1.000 24.62865 173 LEU A N 1
ATOM 1430 C CA . LEU A 1 173 ? 19.57415 44.75936 -10.16126 1.000 25.17130 173 LEU A CA 1
ATOM 1431 C C . LEU A 1 173 ? 19.04483 43.44546 -9.59325 1.000 24.61803 173 LEU A C 1
ATOM 1432 O O . LEU A 1 173 ? 18.09273 43.44543 -8.80677 1.000 25.03901 173 LEU A O 1
ATOM 1437 N N . ASN A 1 174 ? 19.64173 42.31518 -9.98599 1.000 23.35589 174 ASN A N 1
ATOM 1438 C CA . ASN A 1 174 ? 19.24041 41.03333 -9.41277 1.000 23.54953 174 ASN A CA 1
ATOM 1439 C C . ASN A 1 174 ? 19.50775 40.99048 -7.91094 1.000 22.68816 174 ASN A C 1
ATOM 1440 O O . ASN A 1 174 ? 18.68190 40.49301 -7.13495 1.000 23.78911 174 ASN A O 1
ATOM 1445 N N . TYR A 1 175 ? 20.67047 41.48916 -7.48883 1.000 21.46931 175 TYR A N 1
ATOM 1446 C CA . TYR A 1 175 ? 20.98605 41.56611 -6.06786 1.000 21.18570 175 TYR A CA 1
ATOM 1447 C C . TYR A 1 175 ? 20.00201 42.48265 -5.34775 1.000 19.96497 175 TYR A C 1
ATOM 1448 O O . TYR A 1 175 ? 19.47868 42.14183 -4.27634 1.000 21.14776 175 TYR A O 1
ATOM 1457 N N . ARG A 1 176 ? 19.73535 43.65293 -5.92860 1.000 20.38962 176 ARG A N 1
ATOM 1458 C CA . ARG A 1 176 ? 18.76286 44.56868 -5.33623 1.000 19.72470 176 ARG A CA 1
ATOM 1459 C C . ARG A 1 176 ? 17.41710 43.88239 -5.13902 1.000 20.28450 176 ARG A C 1
ATOM 1460 O O . ARG A 1 176 ? 16.80781 43.97657 -4.06317 1.000 20.91683 176 ARG A O 1
ATOM 1468 N N . LYS A 1 177 ? 16.94465 43.17018 -6.16771 1.000 21.56769 177 LYS A N 1
ATOM 1469 C CA . LYS A 1 177 ? 15.65149 42.49970 -6.07681 1.000 23.78263 177 LYS A CA 1
ATOM 1470 C C . LYS A 1 177 ? 15.64819 41.45762 -4.97047 1.000 22.26567 177 LYS A C 1
ATOM 1471 O O . LYS A 1 177 ? 14.68084 41.35556 -4.20500 1.000 21.53192 177 LYS A O 1
ATOM 1477 N N . ARG A 1 178 ? 16.72559 40.67932 -4.85995 1.000 21.22064 178 ARG A N 1
ATOM 1478 C CA . ARG A 1 178 ? 16.77593 39.66526 -3.80958 1.000 20.20104 178 ARG A CA 1
ATOM 1479 C C . ARG A 1 178 ? 16.85627 40.28784 -2.41956 1.000 20.65377 178 ARG A C 1
ATOM 1480 O O . ARG A 1 178 ? 16.31867 39.72386 -1.45376 1.000 20.70304 178 ARG A O 1
ATOM 1488 N N . LEU A 1 179 ? 17.52378 41.43447 -2.29216 1.000 20.05251 179 LEU A N 1
ATOM 1489 C CA . LEU A 1 179 ? 17.56395 42.11356 -1.00197 1.000 19.82684 179 LEU A CA 1
ATOM 1490 C C . LEU A 1 179 ? 16.18402 42.64920 -0.63086 1.000 20.42195 179 LEU A C 1
ATOM 1491 O O . LEU A 1 179 ? 15.75163 42.53577 0.52758 1.000 20.69429 179 LEU A O 1
ATOM 1496 N N . SER A 1 180 ? 15.47093 43.22618 -1.60503 1.000 21.71248 180 SER A N 1
ATOM 1497 C CA A SER A 1 180 ? 14.10640 43.66952 -1.34381 0.500 22.41370 180 SER A CA 1
ATOM 1498 C CA B SER A 1 180 ? 14.10206 43.66848 -1.35821 0.500 22.71631 180 SER A CA 1
ATOM 1499 C C . SER A 1 180 ? 13.19743 42.48956 -1.01697 1.000 22.71498 180 SER A C 1
ATOM 1500 O O . SER A 1 180 ? 12.30542 42.60418 -0.16593 1.000 24.31845 180 SER A O 1
ATOM 1505 N N . ASN A 1 181 ? 13.41144 41.34372 -1.67399 1.000 23.41672 181 ASN A N 1
ATOM 1506 C CA . ASN A 1 181 ? 12.66615 40.13311 -1.32405 1.000 23.01647 181 ASN A CA 1
ATOM 1507 C C . ASN A 1 181 ? 12.88870 39.75466 0.13024 1.000 22.22868 181 ASN A C 1
ATOM 1508 O O . ASN A 1 181 ? 11.95056 39.34525 0.82473 1.000 23.53308 181 ASN A O 1
ATOM 1513 N N . ALA A 1 182 ? 14.13746 39.84111 0.59535 1.000 20.99086 182 ALA A N 1
ATOM 1514 C CA . ALA A 1 182 ? 14.42588 39.49690 1.98564 1.000 21.05055 182 ALA A CA 1
ATOM 1515 C C . ALA A 1 182 ? 13.67744 40.41588 2.94816 1.000 21.13969 182 ALA A C 1
ATOM 1516 O O . ALA A 1 182 ? 13.16361 39.95783 3.97890 1.000 21.48863 182 ALA A O 1
ATOM 1518 N N . VAL A 1 183 ? 13.59962 41.71574 2.62972 1.000 20.67940 183 VAL A N 1
ATOM 1519 C CA . VAL A 1 183 ? 12.81967 42.63291 3.46397 1.000 21.47811 183 VAL A CA 1
ATOM 1520 C C . VAL A 1 183 ? 11.35564 42.21612 3.48538 1.000 21.94770 183 VAL A C 1
ATOM 1521 O O . VAL A 1 183 ? 10.71539 42.18416 4.54366 1.000 22.63662 183 VAL A O 1
ATOM 1525 N N . ALA A 1 184 ? 10.80402 41.89404 2.31308 1.000 22.26979 184 ALA A N 1
ATOM 1526 C CA . ALA A 1 184 ? 9.40125 41.49512 2.22843 1.000 22.85895 184 ALA A CA 1
ATOM 1527 C C . ALA A 1 184 ? 9.12458 40.23771 3.04073 1.000 23.21744 184 ALA A C 1
ATOM 1528 O O . ALA A 1 184 ? 8.08587 40.13759 3.70545 1.000 24.73362 184 ALA A O 1
ATOM 1530 N N . VAL A 1 185 ? 10.03782 39.26602 3.00210 1.000 22.99344 185 VAL A N 1
ATOM 1531 C CA . VAL A 1 185 ? 9.81043 38.02432 3.73770 1.000 22.69862 185 VAL A CA 1
ATOM 1532 C C . VAL A 1 185 ? 9.95214 38.26280 5.23453 1.000 24.44319 185 VAL A C 1
ATOM 1533 O O . VAL A 1 185 ? 9.26959 37.61885 6.04284 1.000 26.38086 185 VAL A O 1
ATOM 1537 N N . TYR A 1 186 ? 10.81941 39.19983 5.62666 1.000 23.13530 186 TYR A N 1
ATOM 1538 C CA . TYR A 1 186 ? 10.92736 39.58793 7.02849 1.000 23.41728 186 TYR A CA 1
ATOM 1539 C C . TYR A 1 186 ? 9.60827 40.16487 7.53837 1.000 23.87288 186 TYR A C 1
ATOM 1540 O O . TYR A 1 186 ? 9.10040 39.75099 8.58758 1.000 23.81050 186 TYR A O 1
ATOM 1549 N N . PHE A 1 187 ? 9.02375 41.10950 6.79509 1.000 23.28748 187 PHE A N 1
ATOM 1550 C CA . PHE A 1 187 ? 7.72231 41.64944 7.19487 1.000 24.30972 187 PHE A CA 1
ATOM 1551 C C . PHE A 1 187 ? 6.66215 40.55518 7.24387 1.000 25.10724 187 PHE A C 1
ATOM 1552 O O . PHE A 1 187 ? 5.82904 40.51721 8.16145 1.000 26.46212 187 PHE A O 1
ATOM 1560 N N . ASP A 1 188 ? 6.66545 39.66406 6.25226 1.000 25.03192 188 ASP A N 1
ATOM 1561 C CA . ASP A 1 188 ? 5.67717 38.59112 6.23033 1.000 27.71775 188 ASP A CA 1
ATOM 1562 C C . ASP A 1 188 ? 5.83906 37.66983 7.43117 1.000 27.78090 188 ASP A C 1
ATOM 1563 O O . ASP A 1 188 ? 4.84753 37.16607 7.96719 1.000 29.32900 188 ASP A O 1
ATOM 1568 N N . ALA A 1 189 ? 7.08372 37.42832 7.85754 1.000 26.18927 189 ALA A N 1
ATOM 1569 C CA . ALA A 1 189 ? 7.31902 36.58897 9.03007 1.000 27.14368 189 ALA A CA 1
ATOM 1570 C C . ALA A 1 189 ? 6.74542 37.23358 10.28589 1.000 27.69199 189 ALA A C 1
ATOM 1571 O O . ALA A 1 189 ? 6.17011 36.54716 11.14062 1.000 28.50046 189 ALA A O 1
ATOM 1573 N N . LEU A 1 190 ? 6.89849 38.55277 10.41563 1.000 26.20229 190 LEU A N 1
ATOM 1574 C CA . LEU A 1 190 ? 6.29615 39.26609 11.53832 1.000 27.53996 190 LEU A CA 1
ATOM 1575 C C . LEU A 1 190 ? 4.77753 39.21565 11.47672 1.000 27.05094 190 LEU A C 1
ATOM 1576 O O . LEU A 1 190 ? 4.11289 39.03491 12.50667 1.000 26.84364 190 LEU A O 1
ATOM 1581 N N . LEU A 1 191 ? 4.20749 39.40904 10.28566 1.000 26.83164 191 LEU A N 1
ATOM 1582 C CA . LEU A 1 191 ? 2.75769 39.31413 10.14355 1.000 27.09559 191 LEU A CA 1
ATOM 1583 C C . LEU A 1 191 ? 2.25855 37.94648 10.58428 1.000 29.44667 191 LEU A C 1
ATOM 1584 O O . LEU A 1 191 ? 1.27400 37.84256 11.32839 1.000 29.82868 191 LEU A O 1
ATOM 1589 N N . SER A 1 192 ? 2.95026 36.88895 10.15726 1.000 30.57934 192 SER A N 1
ATOM 1590 C CA A SER A 1 192 ? 2.53342 35.53345 10.50143 0.500 30.71498 192 SER A CA 1
ATOM 1591 C CA B SER A 1 192 ? 2.52677 35.53506 10.50158 0.500 31.32231 192 SER A CA 1
ATOM 1592 C C . SER A 1 192 ? 2.45923 35.33772 12.01032 1.000 32.51799 192 SER A C 1
ATOM 1593 O O . SER A 1 192 ? 1.54051 34.67827 12.51626 1.000 33.19680 192 SER A O 1
ATOM 1598 N N . LYS A 1 193 ? 3.41318 35.90798 12.74968 1.000 34.08530 193 LYS A N 1
ATOM 1599 C CA . LYS A 1 193 ? 3.41418 35.74275 14.20041 1.000 35.94246 193 LYS A CA 1
ATOM 1600 C C . LYS A 1 193 ? 2.24642 36.45326 14.87859 1.000 37.01886 193 LYS A C 1
ATOM 1601 O O . LYS A 1 193 ? 1.89108 36.08958 16.00361 1.000 38.27432 193 LYS A O 1
ATOM 1607 N N . THR A 1 194 ? 1.63962 37.45102 14.23369 1.000 37.46191 194 THR A N 1
ATOM 1608 C CA . THR A 1 194 ? 0.51463 38.15503 14.84292 1.000 39.05895 194 THR A CA 1
ATOM 1609 C C . THR A 1 194 ? -0.80081 37.39894 14.73545 1.000 41.71320 194 THR A C 1
ATOM 1610 O O . THR A 1 194 ? -1.76821 37.78062 15.40331 1.000 42.93621 194 THR A O 1
ATOM 1614 N N . LYS A 1 195 ? -0.87809 36.37177 13.90193 1.000 44.22197 195 LYS A N 1
ATOM 1615 C CA . LYS A 1 195 ? -2.12881 35.65077 13.70071 1.000 46.90474 195 LYS A CA 1
ATOM 1616 C C . LYS A 1 195 ? -2.27768 34.49200 14.68123 1.000 48.57550 195 LYS A C 1
ATOM 1617 O O . LYS A 1 195 ? -1.33110 33.74493 14.91923 1.000 49.52844 195 LYS A O 1
ATOM 1623 N N . SER A 1 201 ? 2.83391 24.36354 12.45683 1.000 52.43047 201 SER A N 1
ATOM 1624 C CA . SER A 1 201 ? 3.56236 23.20330 12.96424 1.000 52.73565 201 SER A CA 1
ATOM 1625 C C . SER A 1 201 ? 4.95766 23.59233 13.44473 1.000 51.55798 201 SER A C 1
ATOM 1626 O O . SER A 1 201 ? 5.37990 24.73926 13.28474 1.000 52.14270 201 SER A O 1
ATOM 1629 N N . ASP A 1 202 ? 5.67205 22.62354 14.02702 1.000 49.09024 202 ASP A N 1
ATOM 1630 C CA . ASP A 1 202 ? 7.01969 22.89325 14.52146 1.000 47.01676 202 ASP A CA 1
ATOM 1631 C C . ASP A 1 202 ? 7.96439 23.24011 13.37993 1.000 45.13885 202 ASP A C 1
ATOM 1632 O O . ASP A 1 202 ? 8.79750 24.14888 13.50551 1.000 42.89456 202 ASP A O 1
ATOM 1637 N N . GLY A 1 203 ? 7.84282 22.53059 12.25435 1.000 44.45693 203 GLY A N 1
ATOM 1638 C CA . GLY A 1 203 ? 8.72599 22.78690 11.12957 1.000 43.92693 203 GLY A CA 1
ATOM 1639 C C . GLY A 1 203 ? 8.47646 24.13292 10.47674 1.000 44.38968 203 GLY A C 1
ATOM 1640 O O . GLY A 1 203 ? 9.42108 24.83347 10.10160 1.000 44.06008 203 GLY A O 1
ATOM 1641 N N . ALA A 1 204 ? 7.20451 24.51171 10.32338 1.000 44.16145 204 ALA A N 1
ATOM 1642 C CA . ALA A 1 204 ? 6.88730 25.82588 9.77068 1.000 43.62654 204 ALA A CA 1
ATOM 1643 C C . ALA A 1 204 ? 7.32672 26.93782 10.71665 1.000 43.68980 204 ALA A C 1
ATOM 1644 O O . ALA A 1 204 ? 7.78194 28.00130 10.27335 1.000 43.74195 204 ALA A O 1
ATOM 1646 N N . MET A 1 205 ? 7.18674 26.70731 12.02481 1.000 43.52434 205 MET A N 1
ATOM 1647 C CA . MET A 1 205 ? 7.69050 27.64453 13.02434 1.000 43.35632 205 MET A CA 1
ATOM 1648 C C . MET A 1 205 ? 9.19763 27.83510 12.87932 1.000 41.25293 205 MET A C 1
ATOM 1649 O O . MET A 1 205 ? 9.69930 28.96848 12.87491 1.000 40.62952 205 MET A O 1
ATOM 1654 N N . LEU A 1 206 ? 9.93369 26.72757 12.73960 1.000 39.07171 206 LEU A N 1
ATOM 1655 C CA . LEU A 1 206 ? 11.38514 26.79537 12.60357 1.000 36.37585 206 LEU A CA 1
ATOM 1656 C C . LEU A 1 206 ? 11.78729 27.49121 11.30653 1.000 34.93316 206 LEU A C 1
ATOM 1657 O O . LEU A 1 206 ? 12.73800 28.28085 11.28576 1.000 34.02781 206 LEU A O 1
ATOM 1662 N N . TRP A 1 207 ? 11.06892 27.21438 10.21900 1.000 33.24981 207 TRP A N 1
ATOM 1663 C CA . TRP A 1 207 ? 11.33424 27.88364 8.95148 1.000 32.97172 207 TRP A CA 1
ATOM 1664 C C . TRP A 1 207 ? 11.06672 29.37625 9.06531 1.000 34.28004 207 TRP A C 1
ATOM 1665 O O . TRP A 1 207 ? 11.84936 30.19934 8.57240 1.000 35.68498 207 TRP A O 1
ATOM 1676 N N . ARG A 1 208 ? 9.97910 29.74586 9.74494 1.000 35.23818 208 ARG A N 1
ATOM 1677 C CA . ARG A 1 208 ? 9.68561 31.15967 9.95555 1.000 34.89536 208 ARG A CA 1
ATOM 1678 C C . ARG A 1 208 ? 10.80307 31.84655 10.73064 1.000 34.65134 208 ARG A C 1
ATOM 1679 O O . ARG A 1 208 ? 11.13006 33.01552 10.46408 1.000 35.79519 208 ARG A O 1
ATOM 1687 N N . ARG A 1 209 ? 11.40003 31.13493 11.69286 1.000 34.03574 209 ARG A N 1
ATOM 1688 C CA . ARG A 1 209 ? 12.49313 31.68224 12.49083 1.000 32.72372 209 ARG A CA 1
ATOM 1689 C C . ARG A 1 209 ? 13.68338 32.07704 11.62919 1.000 31.44855 209 ARG A C 1
ATOM 1690 O O . ARG A 1 209 ? 14.48546 32.91457 12.04955 1.000 32.54320 209 ARG A O 1
ATOM 1698 N N . CYS A 1 210 ? 13.81200 31.50735 10.42820 1.000 32.09643 210 CYS A N 1
ATOM 1699 C CA . CYS A 1 210 ? 14.94274 31.85135 9.57298 1.000 31.09344 210 CYS A CA 1
ATOM 1700 C C . CYS A 1 210 ? 14.79006 33.21440 8.90804 1.000 31.25053 210 CYS A C 1
ATOM 1701 O O . CYS A 1 210 ? 15.77663 33.74817 8.39323 1.000 30.74803 210 CYS A O 1
ATOM 1704 N N . PHE A 1 211 ? 13.58856 33.79457 8.90343 1.000 30.91358 211 PHE A N 1
ATOM 1705 C CA . PHE A 1 211 ? 13.37123 35.05997 8.22353 1.000 31.36132 211 PHE A CA 1
ATOM 1706 C C . PHE A 1 211 ? 12.99589 36.20243 9.14227 1.000 32.05486 211 PHE A C 1
ATOM 1707 O O . PHE A 1 211 ? 12.99546 37.35707 8.68473 1.000 32.53610 211 PHE A O 1
ATOM 1715 N N . ASP A 1 212 ? 12.70650 35.93093 10.41907 1.000 32.27961 212 ASP A N 1
ATOM 1716 C CA . ASP A 1 212 ? 12.14257 36.95210 11.29645 1.000 33.68555 212 ASP A CA 1
ATOM 1717 C C . ASP A 1 212 ? 13.16577 37.97841 11.75918 1.000 32.32536 212 ASP A C 1
ATOM 1718 O O . ASP A 1 212 ? 12.82646 38.83354 12.58726 1.000 32.05181 212 ASP A O 1
ATOM 1723 N N . ALA A 1 213 ? 14.40479 37.90606 11.26308 1.000 29.60143 213 ALA A N 1
ATOM 1724 C CA . ALA A 1 213 ? 15.42055 38.87823 11.64394 1.000 29.25107 213 ALA A CA 1
ATOM 1725 C C . ALA A 1 213 ? 16.21336 39.39350 10.44448 1.000 26.66951 213 ALA A C 1
ATOM 1726 O O . ALA A 1 213 ? 17.30574 39.94226 10.63130 1.000 26.72560 213 ALA A O 1
ATOM 1728 N N . LEU A 1 214 ? 15.70064 39.23230 9.22093 1.000 24.13431 214 LEU A N 1
ATOM 1729 C CA . LEU A 1 214 ? 16.35396 39.77347 8.02526 1.000 22.55786 214 LEU A CA 1
ATOM 1730 C C . LEU A 1 214 ? 17.79732 39.26415 7.87373 1.000 21.87314 214 LEU A C 1
ATOM 1731 O O . LEU A 1 214 ? 18.66581 39.94681 7.32530 1.000 21.58416 214 LEU A O 1
ATOM 1736 N N . ALA A 1 215 ? 18.07458 38.04477 8.33737 1.000 21.42880 215 ALA A N 1
ATOM 1737 C CA . ALA A 1 215 ? 19.43390 37.51306 8.23783 1.000 21.66180 215 ALA A CA 1
ATOM 1738 C C . ALA A 1 215 ? 19.92161 37.40865 6.79504 1.000 20.67164 215 ALA A C 1
ATOM 1739 O O . ALA A 1 215 ? 21.12714 37.52669 6.54419 1.000 19.67198 215 ALA A O 1
ATOM 1741 N N . ILE A 1 216 ? 19.02130 37.16835 5.83708 1.000 19.11809 216 ILE A N 1
ATOM 1742 C CA . ILE A 1 216 ? 19.47274 37.03551 4.45044 1.000 18.37234 216 ILE A CA 1
ATOM 1743 C C . ILE A 1 216 ? 20.23453 38.28047 4.00433 1.000 18.83966 216 ILE A C 1
ATOM 1744 O O . ILE A 1 216 ? 21.18785 38.18439 3.21829 1.000 19.60758 216 ILE A O 1
ATOM 1749 N N . ALA A 1 217 ? 19.87293 39.45495 4.52999 1.000 19.21483 217 ALA A N 1
ATOM 1750 C CA . ALA A 1 217 ? 20.56116 40.67599 4.11929 1.000 19.46671 217 ALA A CA 1
ATOM 1751 C C . ALA A 1 217 ? 22.04785 40.62536 4.45928 1.000 21.63532 217 ALA A C 1
ATOM 1752 O O . ALA A 1 217 ? 22.88894 41.04763 3.65359 1.000 21.70693 217 ALA A O 1
ATOM 1754 N N . VAL A 1 218 ? 22.40421 40.10624 5.63682 1.000 21.32998 218 VAL A N 1
ATOM 1755 C CA A VAL A 1 218 ? 23.82673 40.05848 5.96402 0.500 20.89309 218 VAL A CA 1
ATOM 1756 C CA B VAL A 1 218 ? 23.81524 40.03084 6.00261 0.500 22.72379 218 VAL A CA 1
ATOM 1757 C C . VAL A 1 218 ? 24.51123 38.89586 5.25670 1.000 20.90859 218 VAL A C 1
ATOM 1758 O O . VAL A 1 218 ? 25.71296 38.97521 4.96488 1.000 23.11934 218 VAL A O 1
ATOM 1765 N N . TYR A 1 219 ? 23.78245 37.82193 4.94356 1.000 18.74793 219 TYR A N 1
ATOM 1766 C CA . TYR A 1 219 ? 24.39533 36.73361 4.19047 1.000 18.56493 219 TYR A CA 1
ATOM 1767 C C . TYR A 1 219 ? 24.72698 37.16221 2.76587 1.000 19.50889 219 TYR A C 1
ATOM 1768 O O . TYR A 1 219 ? 25.76052 36.76175 2.21544 1.000 20.08177 219 TYR A O 1
ATOM 1777 N N . MET A 1 220 ? 23.87343 37.98536 2.15727 1.000 19.50643 220 MET A N 1
ATOM 1778 C CA . MET A 1 220 ? 24.12191 38.39301 0.78161 1.000 19.95263 220 MET A CA 1
ATOM 1779 C C . MET A 1 220 ? 25.41857 39.17998 0.63428 1.000 18.98444 220 MET A C 1
ATOM 1780 O O . MET A 1 220 ? 25.98585 39.20253 -0.46342 1.000 19.80472 220 MET A O 1
ATOM 1785 N N . LEU A 1 221 ? 25.92096 39.79424 1.71266 1.000 19.91598 221 LEU A N 1
ATOM 1786 C CA . LEU A 1 221 ? 27.18829 40.52148 1.62365 1.000 20.48466 221 LEU A CA 1
ATOM 1787 C C . LEU A 1 221 ? 28.34126 39.60106 1.23122 1.000 21.95094 221 LEU A C 1
ATOM 1788 O O . LEU A 1 221 ? 29.33645 40.06956 0.65802 1.000 22.55679 221 LEU A O 1
ATOM 1793 N N . THR A 1 222 ? 28.23966 38.29584 1.53491 1.000 22.03293 222 THR A N 1
ATOM 1794 C CA . THR A 1 222 ? 29.28713 37.36746 1.10889 1.000 22.43965 222 THR A CA 1
ATOM 1795 C C . THR A 1 222 ? 29.48319 37.41602 -0.39734 1.000 22.30799 222 THR A C 1
ATOM 1796 O O . THR A 1 222 ? 30.60169 37.21295 -0.88337 1.000 24.11201 222 THR A O 1
ATOM 1800 N N . GLU A 1 223 ? 28.41597 37.69566 -1.14901 1.000 21.17138 223 GLU A N 1
ATOM 1801 C CA . GLU A 1 223 ? 28.54102 37.78276 -2.60354 1.000 22.26172 223 GLU A CA 1
ATOM 1802 C C . GLU A 1 223 ? 29.37443 38.98864 -3.01244 1.000 22.97148 223 GLU A C 1
ATOM 1803 O O . GLU A 1 223 ? 30.11867 38.93465 -4.00188 1.000 25.14504 223 GLU A O 1
ATOM 1809 N N . VAL A 1 224 ? 29.24826 40.09546 -2.28074 1.000 23.52564 224 VAL A N 1
ATOM 1810 C CA . VAL A 1 224 ? 30.05100 41.27450 -2.59046 1.000 24.93906 224 VAL A CA 1
ATOM 1811 C C . VAL A 1 224 ? 31.50848 41.03588 -2.21567 1.000 25.82870 224 VAL A C 1
ATOM 1812 O O . VAL A 1 224 ? 32.42167 41.26513 -3.02489 1.000 26.35200 224 VAL A O 1
ATOM 1816 N N . PHE A 1 225 ? 31.74211 40.56729 -0.97747 1.000 25.05475 225 PHE A N 1
ATOM 1817 C CA . PHE A 1 225 ? 33.09942 40.41919 -0.45722 1.000 26.04279 225 PHE A CA 1
ATOM 1818 C C . PHE A 1 225 ? 33.91608 39.40938 -1.25968 1.000 28.26405 225 PHE A C 1
ATOM 1819 O O . PHE A 1 225 ? 35.13140 39.57771 -1.40328 1.000 30.08577 225 PHE A O 1
ATOM 1827 N N . SER A 1 226 ? 33.28419 38.35485 -1.78037 1.000 26.59523 226 SER A N 1
ATOM 1828 C CA . SER A 1 226 ? 34.00266 37.32578 -2.52450 1.000 28.92393 226 SER A CA 1
ATOM 1829 C C . SER A 1 226 ? 33.80390 37.43161 -4.02920 1.000 31.72086 226 SER A C 1
ATOM 1830 O O . SER A 1 226 ? 34.17000 36.49884 -4.76020 1.000 32.33848 226 SER A O 1
ATOM 1833 N N . LYS A 1 227 ? 33.21762 38.53492 -4.50031 1.000 31.48416 227 LYS A N 1
ATOM 1834 C CA . LYS A 1 227 ? 33.19500 38.89579 -5.91761 1.000 32.91763 227 LYS A CA 1
ATOM 1835 C C . LYS A 1 227 ? 32.40638 37.90498 -6.77231 1.000 32.78655 227 LYS A C 1
ATOM 1836 O O . LYS A 1 227 ? 32.67495 37.75320 -7.96541 1.000 33.38917 227 LYS A O 1
ATOM 1842 N N . THR A 1 228 ? 31.40242 37.24433 -6.19209 1.000 31.22358 228 THR A N 1
ATOM 1843 C CA . THR A 1 228 ? 30.57936 36.33498 -6.98075 1.000 30.27941 228 THR A CA 1
ATOM 1844 C C . THR A 1 228 ? 29.65306 37.05608 -7.95718 1.000 31.30630 228 THR A C 1
ATOM 1845 O O . THR A 1 228 ? 29.08560 36.40271 -8.84145 1.000 32.03542 228 THR A O 1
ATOM 1849 N N . LEU A 1 229 ? 29.48145 38.37399 -7.82632 1.000 30.42071 229 LEU A N 1
ATOM 1850 C CA . LEU A 1 229 ? 28.70583 39.12917 -8.80047 1.000 30.13324 229 LEU A CA 1
ATOM 1851 C C . LEU A 1 229 ? 29.51247 39.49769 -10.03503 1.000 31.34654 229 LEU A C 1
ATOM 1852 O O . LEU A 1 229 ? 28.93939 40.04719 -10.98281 1.000 31.55964 229 LEU A O 1
ATOM 1857 N N . VAL A 1 230 ? 30.81688 39.22507 -10.04747 1.000 33.47575 230 VAL A N 1
ATOM 1858 C CA . VAL A 1 230 ? 31.65478 39.64086 -11.16910 1.000 36.36372 230 VAL A CA 1
ATOM 1859 C C . VAL A 1 230 ? 32.26053 38.41742 -11.84745 1.000 37.44581 230 VAL A C 1
ATOM 1860 O O . VAL A 1 230 ? 32.47521 38.41845 -13.06248 1.000 39.19800 230 VAL A O 1
ATOM 1864 N N . LYS A 1 231 ? 32.54661 37.37424 -11.07467 1.000 36.62736 231 LYS A N 1
ATOM 1865 C CA . LYS A 1 231 ? 33.07506 36.13841 -11.64081 1.000 38.01974 231 LYS A CA 1
ATOM 1866 C C . LYS A 1 231 ? 32.00117 35.43107 -12.45412 1.000 38.41740 231 LYS A C 1
ATOM 1867 O O . LYS A 1 231 ? 30.85854 35.29944 -12.00617 1.000 38.75686 231 LYS A O 1
ATOM 1873 N N . ASN A 1 232 ? 32.36104 34.95739 -13.64317 1.000 38.70605 232 ASN A N 1
ATOM 1874 C CA . ASN A 1 232 ? 31.48877 34.01144 -14.32369 1.000 40.94206 232 ASN A CA 1
ATOM 1875 C C . ASN A 1 232 ? 31.61371 32.65977 -13.62739 1.000 41.96103 232 ASN A C 1
ATOM 1876 O O . ASN A 1 232 ? 32.71910 32.13128 -13.46328 1.000 45.33756 232 ASN A O 1
ATOM 1881 N N . HIS A 1 233 ? 30.49025 32.13119 -13.15931 1.000 37.82167 233 HIS A N 1
ATOM 1882 C CA . HIS A 1 233 ? 30.49025 30.84976 -12.47636 1.000 34.85925 233 HIS A CA 1
ATOM 1883 C C . HIS A 1 233 ? 29.18641 30.14769 -12.80837 1.000 34.73709 233 HIS A C 1
ATOM 1884 O O . HIS A 1 233 ? 28.26816 30.73962 -13.38541 1.000 34.81666 233 HIS A O 1
ATOM 1891 N N . THR A 1 234 ? 29.11145 28.87284 -12.43009 1.000 33.81662 234 THR A N 1
ATOM 1892 C CA . THR A 1 234 ? 27.96817 28.03111 -12.76218 1.000 33.29408 234 THR A CA 1
ATOM 1893 C C . THR A 1 234 ? 27.20184 27.58449 -11.52108 1.000 29.83075 234 THR A C 1
ATOM 1894 O O . THR A 1 234 ? 26.49837 26.57243 -11.56466 1.000 30.75275 234 THR A O 1
ATOM 1898 N N . LEU A 1 235 ? 27.32064 28.32030 -10.40835 1.000 27.68285 235 LEU A N 1
ATOM 1899 C CA . LEU A 1 235 ? 26.53136 28.02625 -9.22209 1.000 25.83431 235 LEU A CA 1
ATOM 1900 C C . LEU A 1 235 ? 25.20101 28.76673 -9.30650 1.000 25.40227 235 LEU A C 1
ATOM 1901 O O . LEU A 1 235 ? 25.18545 30.00594 -9.21120 1.000 25.41618 235 LEU A O 1
ATOM 1906 N N . PRO A 1 236 ? 24.07807 28.07401 -9.47593 1.000 26.71894 236 PRO A N 1
ATOM 1907 C CA . PRO A 1 236 ? 22.78800 28.76634 -9.56131 1.000 27.51439 236 PRO A CA 1
ATOM 1908 C C . PRO A 1 236 ? 22.41671 29.41693 -8.23809 1.000 25.92640 236 PRO A C 1
ATOM 1909 O O . PRO A 1 236 ? 22.83639 28.99182 -7.15789 1.000 25.06248 236 PRO A O 1
ATOM 1913 N N . VAL A 1 237 ? 21.58660 30.45715 -8.34404 1.000 26.24875 237 VAL A N 1
ATOM 1914 C CA . VAL A 1 237 ? 21.21319 31.22407 -7.15526 1.000 27.02204 237 VAL A CA 1
ATOM 1915 C C . VAL A 1 237 ? 20.59416 30.32568 -6.09221 1.000 27.33411 237 VAL A C 1
ATOM 1916 O O . VAL A 1 237 ? 20.81330 30.53526 -4.89547 1.000 26.32398 237 VAL A O 1
ATOM 1920 N N . SER A 1 238 ? 19.84350 29.29731 -6.49827 1.000 29.11432 238 SER A N 1
ATOM 1921 C CA . SER A 1 238 ? 19.20061 28.43532 -5.50933 1.000 28.84557 238 SER A CA 1
ATOM 1922 C C . SER A 1 238 ? 20.22189 27.77040 -4.59957 1.000 27.89048 238 SER A C 1
ATOM 1923 O O . SER A 1 238 ? 19.95078 27.55214 -3.41223 1.000 28.74326 238 SER A O 1
ATOM 1926 N N . GLU A 1 239 ? 21.40247 27.45284 -5.12554 1.000 26.57869 239 GLU A N 1
ATOM 1927 C CA . GLU A 1 239 ? 22.41552 26.83034 -4.28458 1.000 25.08090 239 GLU A CA 1
ATOM 1928 C C . GLU A 1 239 ? 22.97553 27.81349 -3.27461 1.000 23.36788 239 GLU A C 1
ATOM 1929 O O . GLU A 1 239 ? 23.32687 27.41090 -2.16386 1.000 23.62337 239 GLU A O 1
ATOM 1935 N N . PHE A 1 240 ? 23.08161 29.09849 -3.63563 1.000 22.29055 240 PHE A N 1
ATOM 1936 C CA . PHE A 1 240 ? 23.48989 30.08951 -2.64229 1.000 21.30941 240 PHE A CA 1
ATOM 1937 C C . PHE A 1 240 ? 22.58953 30.03443 -1.41367 1.000 21.03632 240 PHE A C 1
ATOM 1938 O O . PHE A 1 240 ? 23.07378 30.04386 -0.27324 1.000 21.21336 240 PHE A O 1
ATOM 1946 N N . TYR A 1 241 ? 21.27394 29.94520 -1.62822 1.000 20.22411 241 TYR A N 1
ATOM 1947 C CA . TYR A 1 241 ? 20.33003 29.98605 -0.51935 1.000 20.19324 241 TYR A CA 1
ATOM 1948 C C . TYR A 1 241 ? 20.29672 28.68934 0.27505 1.000 19.87739 241 TYR A C 1
ATOM 1949 O O . TYR A 1 241 ? 19.91540 28.71907 1.45094 1.000 19.98184 241 TYR A O 1
ATOM 1958 N N . LYS A 1 242 ? 20.69260 27.56250 -0.32697 1.000 20.38060 242 LYS A N 1
ATOM 1959 C CA . LYS A 1 242 ? 20.93144 26.35314 0.45486 1.000 19.57982 242 LYS A CA 1
ATOM 1960 C C . LYS A 1 242 ? 21.98639 26.59969 1.53031 1.000 19.48390 242 LYS A C 1
ATOM 1961 O O . LYS A 1 242 ? 21.79402 26.25257 2.70456 1.000 19.30400 242 LYS A O 1
ATOM 1967 N N . PHE A 1 243 ? 23.11624 27.19544 1.14260 1.000 19.13857 243 PHE A N 1
ATOM 1968 C CA . PHE A 1 243 ? 24.15084 27.54746 2.11184 1.000 18.47326 243 PHE A CA 1
ATOM 1969 C C . PHE A 1 243 ? 23.64235 28.56531 3.12671 1.000 18.55022 243 PHE A C 1
ATOM 1970 O O . PHE A 1 243 ? 23.88013 28.42018 4.33134 1.000 18.93440 243 PHE A O 1
ATOM 1978 N N . TYR A 1 244 ? 22.97516 29.62716 2.65049 1.000 17.80153 244 TYR A N 1
ATOM 1979 C CA . TYR A 1 244 ? 22.48531 30.66756 3.55597 1.000 17.24138 244 TYR A CA 1
ATOM 1980 C C . TYR A 1 244 ? 21.54260 30.09453 4.60048 1.000 17.58461 244 TYR A C 1
ATOM 1981 O O . TYR A 1 244 ? 21.68191 30.36671 5.79942 1.000 18.15934 244 TYR A O 1
ATOM 1990 N N . LEU A 1 245 ? 20.55926 29.30865 4.16335 1.000 17.81659 245 LEU A N 1
ATOM 1991 C CA . LEU A 1 245 ? 19.54257 28.85953 5.10543 1.000 18.80179 245 LEU A CA 1
ATOM 1992 C C . LEU A 1 245 ? 20.07397 27.78986 6.05020 1.000 18.27649 245 LEU A C 1
ATOM 1993 O O . LEU A 1 245 ? 19.63813 27.72893 7.20509 1.000 18.39011 245 LEU A O 1
ATOM 1998 N N . LEU A 1 246 ? 20.99843 26.93534 5.59524 1.000 17.45348 246 LEU A N 1
ATOM 1999 C CA . LEU A 1 246 ? 21.61632 25.99947 6.53455 1.000 17.14863 246 LEU A CA 1
ATOM 2000 C C . LEU A 1 246 ? 22.41452 26.75507 7.59383 1.000 17.84226 246 LEU A C 1
ATOM 2001 O O . LEU A 1 246 ? 22.37986 26.41003 8.78202 1.000 18.83813 246 LEU A O 1
ATOM 2006 N N . SER A 1 247 ? 23.12292 27.80552 7.18039 1.000 17.29743 247 SER A N 1
ATOM 2007 C CA . SER A 1 247 ? 23.87180 28.61922 8.13044 1.000 17.07458 247 SER A CA 1
ATOM 2008 C C . SER A 1 247 ? 22.93554 29.35401 9.08295 1.000 17.59625 247 SER A C 1
ATOM 2009 O O . SER A 1 247 ? 23.21115 29.44562 10.28529 1.000 18.08921 247 SER A O 1
ATOM 2012 N N . ILE A 1 248 ? 21.81842 29.86969 8.56619 1.000 18.10125 248 ILE A N 1
ATOM 2013 C CA . ILE A 1 248 ? 20.85076 30.55121 9.42662 1.000 17.68760 248 ILE A CA 1
ATOM 2014 C C . ILE A 1 248 ? 20.26853 29.59071 10.45332 1.000 18.43686 248 ILE A C 1
ATOM 2015 O O . ILE A 1 248 ? 20.03366 29.97333 11.60382 1.000 18.77222 248 ILE A O 1
ATOM 2020 N N . LEU A 1 249 ? 20.02420 28.32994 10.05966 1.000 18.05618 249 LEU A N 1
ATOM 2021 C CA . LEU A 1 249 ? 19.53705 27.34300 11.02363 1.000 18.50260 249 LEU A CA 1
ATOM 2022 C C . LEU A 1 249 ? 20.48518 27.22640 12.20561 1.000 17.83774 249 LEU A C 1
ATOM 2023 O O . LEU A 1 249 ? 20.04258 27.12687 13.35738 1.000 18.57295 249 LEU A O 1
ATOM 2028 N N . PHE A 1 250 ? 21.79543 27.23337 11.94198 1.000 18.06219 250 PHE A N 1
ATOM 2029 C CA . PHE A 1 250 ? 22.77010 27.20827 13.03103 1.000 18.48773 250 PHE A CA 1
ATOM 2030 C C . PHE A 1 250 ? 22.53454 28.37152 13.98487 1.000 18.98273 250 PHE A C 1
ATOM 2031 O O . PHE A 1 250 ? 22.50186 28.20279 15.21457 1.000 18.93292 250 PHE A O 1
ATOM 2039 N N . CYS A 1 251 ? 22.35655 29.56184 13.42481 1.000 19.10344 251 CYS A N 1
ATOM 2040 C CA . CYS A 1 251 ? 22.11482 30.74775 14.23633 1.000 18.93882 251 CYS A CA 1
ATOM 2041 C C . CYS A 1 251 ? 20.84081 30.60220 15.06060 1.000 19.26020 251 CYS A C 1
ATOM 2042 O O . CYS A 1 251 ? 20.81323 30.93194 16.25719 1.000 20.35082 251 CYS A O 1
ATOM 2045 N N . VAL A 1 252 ? 19.76401 30.12400 14.43240 1.000 19.18255 252 VAL A N 1
ATOM 2046 C CA . VAL A 1 252 ? 18.49094 30.01253 15.14163 1.000 19.31881 252 VAL A CA 1
ATOM 2047 C C . VAL A 1 252 ? 18.64541 29.11300 16.36158 1.000 20.11519 252 VAL A C 1
ATOM 2048 O O . VAL A 1 252 ? 18.18483 29.43700 17.46111 1.000 20.81093 252 VAL A O 1
ATOM 2052 N N . VAL A 1 253 ? 19.29323 27.96333 16.17715 1.000 20.43041 253 VAL A N 1
ATOM 2053 C CA . VAL A 1 253 ? 19.34723 26.95428 17.22869 1.000 19.52088 253 VAL A CA 1
ATOM 2054 C C . VAL A 1 253 ? 20.25740 27.39861 18.36946 1.000 21.24635 253 VAL A C 1
ATOM 2055 O O . VAL A 1 253 ? 19.89684 27.26725 19.54615 1.000 21.99868 253 VAL A O 1
ATOM 2059 N N . ILE A 1 254 ? 21.43718 27.94765 18.06060 1.000 19.52833 254 ILE A N 1
ATOM 2060 C CA . ILE A 1 254 ? 22.29478 28.40640 19.15217 1.000 19.76783 254 ILE A CA 1
ATOM 2061 C C . ILE A 1 254 ? 21.66369 29.60774 19.84914 1.000 20.28344 254 ILE A C 1
ATOM 2062 O O . ILE A 1 254 ? 21.75090 29.74671 21.07440 1.000 20.21274 254 ILE A O 1
ATOM 2067 N N . ASN A 1 255 ? 20.98046 30.46878 19.09059 1.000 20.80289 255 ASN A N 1
ATOM 2068 C CA . ASN A 1 255 ? 20.30013 31.60752 19.69528 1.000 21.31524 255 ASN A CA 1
ATOM 2069 C C . ASN A 1 255 ? 19.18978 31.14721 20.62472 1.000 22.68080 255 ASN A C 1
ATOM 2070 O O . ASN A 1 255 ? 19.00733 31.70859 21.71622 1.000 23.65359 255 ASN A O 1
ATOM 2075 N N . ASP A 1 256 ? 18.43861 30.11819 20.21849 1.000 23.68890 256 ASP A N 1
ATOM 2076 C CA . ASP A 1 256 ? 17.38346 29.61340 21.09171 1.000 23.39288 256 ASP A CA 1
ATOM 2077 C C . ASP A 1 256 ? 17.95572 29.10967 22.40552 1.000 23.58870 256 ASP A C 1
ATOM 2078 O O . ASP A 1 256 ? 17.32954 29.26728 23.46340 1.000 25.49120 256 ASP A O 1
ATOM 2083 N N . LEU A 1 257 ? 19.13055 28.48308 22.36423 1.000 23.13655 257 LEU A N 1
ATOM 2084 C CA . LEU A 1 257 ? 19.75552 28.01903 23.60076 1.000 24.33248 257 LEU A CA 1
ATOM 2085 C C . LEU A 1 257 ? 20.13477 29.19348 24.49692 1.000 25.32303 257 LEU A C 1
ATOM 2086 O O . LEU A 1 257 ? 19.81667 29.20677 25.69194 1.000 27.15410 257 LEU A O 1
ATOM 2091 N N . HIS A 1 258 ? 20.79896 30.20364 23.93049 1.000 25.30808 258 HIS A N 1
ATOM 2092 C CA . HIS A 1 258 ? 21.28454 31.32270 24.72970 1.000 25.67994 258 HIS A CA 1
ATOM 2093 C C . HIS A 1 258 ? 20.17237 32.26542 25.16705 1.000 27.34156 258 HIS A C 1
ATOM 2094 O O . HIS A 1 258 ? 20.38820 33.06372 26.08496 1.000 29.97670 258 HIS A O 1
ATOM 2101 N N . SER A 1 259 ? 18.99585 32.19702 24.54595 1.000 28.38158 259 SER A N 1
ATOM 2102 C CA . SER A 1 259 ? 17.90037 33.10660 24.86682 1.000 29.03092 259 SER A CA 1
ATOM 2103 C C . SER A 1 259 ? 16.81049 32.45606 25.69847 1.000 31.04708 259 SER A C 1
ATOM 2104 O O . SER A 1 259 ? 15.79009 33.09853 25.96289 1.000 32.41246 259 SER A O 1
ATOM 2107 N N . TYR A 1 260 ? 16.98268 31.19876 26.10253 1.000 30.75477 260 TYR A N 1
ATOM 2108 C CA . TYR A 1 260 ? 15.86457 30.49141 26.71590 1.000 32.62405 260 TYR A CA 1
ATOM 2109 C C . TYR A 1 260 ? 15.42039 31.15346 28.01871 1.000 33.68006 260 TYR A C 1
ATOM 2110 O O . TYR A 1 260 ? 14.21866 31.24083 28.29182 1.000 35.00138 260 TYR A O 1
ATOM 2119 N N . GLU A 1 261 ? 16.36711 31.64366 28.82546 1.000 34.59623 261 GLU A N 1
ATOM 2120 C CA . GLU A 1 261 ? 15.98375 32.27406 30.09080 1.000 36.00865 261 GLU A CA 1
ATOM 2121 C C . GLU A 1 261 ? 15.03566 33.44796 29.87183 1.000 36.89817 261 GLU A C 1
ATOM 2122 O O . GLU A 1 261 ? 14.15500 33.69968 30.70532 1.000 37.85184 261 GLU A O 1
ATOM 2128 N N . ARG A 1 262 ? 15.19568 34.17584 28.76388 1.000 38.32282 262 ARG A N 1
ATOM 2129 C CA . ARG A 1 262 ? 14.26633 35.25037 28.42992 1.000 39.46111 262 ARG A CA 1
ATOM 2130 C C . ARG A 1 262 ? 13.03455 34.71791 27.70638 1.000 39.23550 262 ARG A C 1
ATOM 2131 O O . ARG A 1 262 ? 11.90652 35.11260 28.01962 1.000 39.00654 262 ARG A O 1
ATOM 2139 N N . ASP A 1 263 ? 13.23291 33.82275 26.73428 1.000 38.84239 263 ASP A N 1
ATOM 2140 C CA . ASP A 1 263 ? 12.11415 33.29622 25.96174 1.000 38.57736 263 ASP A CA 1
ATOM 2141 C C . ASP A 1 263 ? 11.13029 32.53195 26.83462 1.000 41.20129 263 ASP A C 1
ATOM 2142 O O . ASP A 1 263 ? 9.94976 32.42672 26.48427 1.000 42.16303 263 ASP A O 1
ATOM 2147 N N . LYS A 1 264 ? 11.60563 31.96212 27.94738 1.000 42.86562 264 LYS A N 1
ATOM 2148 C CA . LYS A 1 264 ? 10.72033 31.31922 28.91688 1.000 47.14817 264 LYS A CA 1
ATOM 2149 C C . LYS A 1 264 ? 9.52521 32.18781 29.27136 1.000 48.29578 264 LYS A C 1
ATOM 2150 O O . LYS A 1 264 ? 8.43060 31.66969 29.51807 1.000 48.21810 264 LYS A O 1
ATOM 2156 N N . LEU A 1 265 ? 9.71419 33.50476 29.29753 1.000 48.85965 265 LEU A N 1
ATOM 2157 C CA . LEU A 1 265 ? 8.79380 34.41324 29.96012 1.000 49.17507 265 LEU A CA 1
ATOM 2158 C C . LEU A 1 265 ? 7.85273 35.14125 29.00991 1.000 49.59879 265 LEU A C 1
ATOM 2159 O O . LEU A 1 265 ? 6.89097 35.76036 29.47819 1.000 49.17466 265 LEU A O 1
ATOM 2164 N N . ASP A 1 266 ? 8.10139 35.10010 27.70652 1.000 50.15604 266 ASP A N 1
ATOM 2165 C CA . ASP A 1 266 ? 7.21700 35.72608 26.73276 1.000 51.12087 266 ASP A CA 1
ATOM 2166 C C . ASP A 1 266 ? 6.75226 34.67306 25.72736 1.000 50.96593 266 ASP A C 1
ATOM 2167 O O . ASP A 1 266 ? 6.90033 33.46905 25.94799 1.000 51.67867 266 ASP A O 1
ATOM 2172 N N . ASP A 1 267 ? 6.18381 35.13276 24.61254 1.000 51.32786 267 ASP A N 1
ATOM 2173 C CA . ASP A 1 267 ? 5.62499 34.23782 23.60715 1.000 52.12121 267 ASP A CA 1
ATOM 2174 C C . ASP A 1 267 ? 6.54228 34.05794 22.40179 1.000 49.59707 267 ASP A C 1
ATOM 2175 O O . ASP A 1 267 ? 6.07064 33.68999 21.32060 1.000 49.92985 267 ASP A O 1
ATOM 2180 N N . THR A 1 268 ? 7.83956 34.29594 22.56709 1.000 46.37864 268 THR A N 1
ATOM 2181 C CA . THR A 1 268 ? 8.77311 34.12535 21.46222 1.000 43.68818 268 THR A CA 1
ATOM 2182 C C . THR A 1 268 ? 8.95491 32.64859 21.13100 1.000 41.65115 268 THR A C 1
ATOM 2183 O O . THR A 1 268 ? 8.99358 31.79113 22.01849 1.000 41.16751 268 THR A O 1
ATOM 2187 N N . ASP A 1 269 ? 9.07596 32.35897 19.84053 1.000 40.05095 269 ASP A N 1
ATOM 2188 C CA . ASP A 1 269 ? 9.26838 30.99002 19.38716 1.000 40.13321 269 ASP A CA 1
ATOM 2189 C C . ASP A 1 269 ? 10.66414 30.48754 19.74910 1.000 37.25897 269 ASP A C 1
ATOM 2190 O O . ASP A 1 269 ? 11.63593 31.24399 19.75315 1.000 36.78130 269 ASP A O 1
ATOM 2195 N N . SER A 1 270 ? 10.75829 29.18921 20.04697 1.000 35.35637 270 SER A N 1
ATOM 2196 C CA . SER A 1 270 ? 12.02670 28.58998 20.45033 1.000 32.81147 270 SER A CA 1
ATOM 2197 C C . SER A 1 270 ? 11.93550 27.07511 20.33516 1.000 32.46085 270 SER A C 1
ATOM 2198 O O . SER A 1 270 ? 10.94854 26.48106 20.77845 1.000 32.81391 270 SER A O 1
ATOM 2201 N N . VAL A 1 271 ? 12.96836 26.45233 19.75893 1.000 30.93727 271 VAL A N 1
ATOM 2202 C CA . VAL A 1 271 ? 12.97506 24.99333 19.69278 1.000 31.20788 271 VAL A CA 1
ATOM 2203 C C . VAL A 1 271 ? 13.08890 24.38943 21.08268 1.000 31.80215 271 VAL A C 1
ATOM 2204 O O . VAL A 1 271 ? 12.58776 23.28588 21.32292 1.000 32.56811 271 VAL A O 1
ATOM 2208 N N . VAL A 1 272 ? 13.75080 25.08073 22.01505 1.000 31.17053 272 VAL A N 1
ATOM 2209 C CA . VAL A 1 272 ? 13.83641 24.56876 23.37894 1.000 31.45589 272 VAL A CA 1
ATOM 2210 C C . VAL A 1 272 ? 12.46565 24.58658 24.03605 1.000 31.83684 272 VAL A C 1
ATOM 2211 O O . VAL A 1 272 ? 12.10253 23.65792 24.77029 1.000 33.04507 272 VAL A O 1
ATOM 2215 N N . LYS A 1 273 ? 11.68256 25.64031 23.78401 1.000 33.06824 273 LYS A N 1
ATOM 2216 C CA . LYS A 1 273 ? 10.33011 25.70515 24.32974 1.000 35.19203 273 LYS A CA 1
ATOM 2217 C C . LYS A 1 273 ? 9.46114 24.59149 23.76566 1.000 35.35170 273 LYS A C 1
ATOM 2218 O O . LYS A 1 273 ? 8.63190 24.01482 24.48201 1.000 36.62922 273 LYS A O 1
ATOM 2224 N N . VAL A 1 274 ? 9.65692 24.25614 22.48688 1.000 34.72880 274 VAL A N 1
ATOM 2225 C CA . VAL A 1 274 ? 8.88373 23.17756 21.88039 1.000 35.31433 274 VAL A CA 1
ATOM 2226 C C . VAL A 1 274 ? 9.20200 21.85048 22.55601 1.000 35.00005 274 VAL A C 1
ATOM 2227 O O . VAL A 1 274 ? 8.30042 21.04967 22.83869 1.000 36.07656 274 VAL A O 1
ATOM 2231 N N . TRP A 1 275 ? 10.48664 21.59586 22.82797 1.000 34.37280 275 TRP A N 1
ATOM 2232 C CA . TRP A 1 275 ? 10.87633 20.33028 23.44476 1.000 33.97234 275 TRP A CA 1
ATOM 2233 C C . TRP A 1 275 ? 10.27211 20.18553 24.83352 1.000 34.78022 275 TRP A C 1
ATOM 2234 O O . TRP A 1 275 ? 9.78301 19.10783 25.19648 1.000 36.02547 275 TRP A O 1
ATOM 2245 N N . PHE A 1 276 ? 10.30526 21.25962 25.62853 1.000 34.74166 276 PHE A N 1
ATOM 2246 C CA . PHE A 1 276 ? 9.71970 21.20768 26.96623 1.000 36.54471 276 PHE A CA 1
ATOM 2247 C C . PHE A 1 276 ? 8.20696 21.02906 26.89805 1.000 39.44051 276 PHE A C 1
ATOM 2248 O O . PHE A 1 276 ? 7.62555 20.28667 27.69987 1.000 38.84651 276 PHE A O 1
ATOM 2256 N N . LYS A 1 277 ? 7.55320 21.69982 25.94667 1.000 41.93796 277 LYS A N 1
ATOM 2257 C CA . LYS A 1 277 ? 6.10003 21.61016 25.83495 1.000 43.74670 277 LYS A CA 1
ATOM 2258 C C . LYS A 1 277 ? 5.66155 20.20891 25.42589 1.000 44.56174 277 LYS A C 1
ATOM 2259 O O . LYS A 1 277 ? 4.68951 19.67146 25.97180 1.000 45.95012 277 LYS A O 1
ATOM 2265 N N . GLU A 1 278 ? 6.36805 19.59539 24.47707 1.000 44.66938 278 GLU A N 1
ATOM 2266 C CA . GLU A 1 278 ? 6.05799 18.23364 24.06531 1.000 45.85313 278 GLU A CA 1
ATOM 2267 C C . GLU A 1 278 ? 6.60665 17.18555 25.02276 1.000 46.39891 278 GLU A C 1
ATOM 2268 O O . GLU A 1 278 ? 6.28397 16.00335 24.86783 1.000 47.66869 278 GLU A O 1
ATOM 2274 N N . GLY A 1 279 ? 7.42465 17.58271 25.99461 1.000 45.62771 279 GLY A N 1
ATOM 2275 C CA . GLY A 1 279 ? 7.95952 16.64446 26.95983 1.000 44.56272 279 GLY A CA 1
ATOM 2276 C C . GLY A 1 279 ? 9.10138 15.78235 26.47379 1.000 44.07257 279 GLY A C 1
ATOM 2277 O O . GLY A 1 279 ? 9.30249 14.68826 27.01179 1.000 45.41906 279 GLY A O 1
ATOM 2278 N N . SER A 1 280 ? 9.86157 16.23080 25.47331 1.000 42.26262 280 SER A N 1
ATOM 2279 C CA . SER A 1 280 ? 10.97770 15.44216 24.96593 1.000 40.84503 280 SER A CA 1
ATOM 2280 C C . SER A 1 280 ? 12.28835 15.73720 25.68338 1.000 39.63800 280 SER A C 1
ATOM 2281 O O . SER A 1 280 ? 13.25700 14.99363 25.50605 1.000 40.19384 280 SER A O 1
ATOM 2284 N N . VAL A 1 281 ? 12.34785 16.80170 26.47590 1.000 37.83760 281 VAL A N 1
ATOM 2285 C CA . VAL A 1 281 ? 13.47196 17.06293 27.36445 1.000 36.65475 281 VAL A CA 1
ATOM 2286 C C . VAL A 1 281 ? 12.90392 17.32530 28.74924 1.000 37.49985 281 VAL A C 1
ATOM 2287 O O . VAL A 1 281 ? 11.82023 17.90413 28.88520 1.000 37.56274 281 VAL A O 1
ATOM 2291 N N . ALA A 1 282 ? 13.62229 16.87829 29.77735 1.000 38.47719 282 ALA A N 1
ATOM 2292 C CA . ALA A 1 282 ? 13.18108 17.06107 31.15227 1.000 39.07164 282 ALA A CA 1
ATOM 2293 C C . ALA A 1 282 ? 13.89936 18.19980 31.86082 1.000 38.58046 282 ALA A C 1
ATOM 2294 O O . ALA A 1 282 ? 13.46665 18.60722 32.94087 1.000 40.03745 282 ALA A O 1
ATOM 2296 N N . ASN A 1 283 ? 14.96900 18.72867 31.28112 1.000 36.92625 283 ASN A N 1
ATOM 2297 C CA . ASN A 1 283 ? 15.79192 19.73145 31.94383 1.000 34.67004 283 ASN A CA 1
ATOM 2298 C C . ASN A 1 283 ? 16.68431 20.36808 30.89029 1.000 32.35121 283 ASN A C 1
ATOM 2299 O O . ASN A 1 283 ? 16.71244 19.93793 29.73391 1.000 32.12628 283 ASN A O 1
ATOM 2304 N N . MET A 1 284 ? 17.43054 21.38864 31.31426 1.000 34.12384 284 MET A N 1
ATOM 2305 C CA . MET A 1 284 ? 18.31063 22.11422 30.40695 1.000 33.81331 284 MET A CA 1
ATOM 2306 C C . MET A 1 284 ? 19.57880 21.34465 30.06436 1.000 34.15401 284 MET A C 1
ATOM 2307 O O . MET A 1 284 ? 20.19893 21.64234 29.03997 1.000 34.53845 284 MET A O 1
ATOM 2312 N N . GLU A 1 285 ? 19.99145 20.38148 30.89353 1.000 36.05908 285 GLU A N 1
ATOM 2313 C CA . GLU A 1 285 ? 21.08366 19.49813 30.49401 1.000 37.89171 285 GLU A CA 1
ATOM 2314 C C . GLU A 1 285 ? 20.70583 18.72789 29.23665 1.000 35.06425 285 GLU A C 1
ATOM 2315 O O . GLU A 1 285 ? 21.48976 18.63932 28.28030 1.000 35.27740 285 GLU A O 1
ATOM 2321 N N . ALA A 1 286 ? 19.48611 18.18554 29.21459 1.000 34.38115 286 ALA A N 1
ATOM 2322 C CA . ALA A 1 286 ? 19.00122 17.46021 28.04458 1.000 34.29558 286 ALA A CA 1
ATOM 2323 C C . ALA A 1 286 ? 18.80495 18.39311 26.85796 1.000 33.52843 286 ALA A C 1
ATOM 2324 O O . ALA A 1 286 ? 19.13763 18.03323 25.72289 1.000 33.31822 286 ALA A O 1
ATOM 2326 N N . ALA A 1 287 ? 18.26943 19.59577 27.10032 1.000 31.60422 287 ALA A N 1
ATOM 2327 C CA . ALA A 1 287 ? 18.06780 20.55239 26.01330 1.000 31.44726 287 ALA A CA 1
ATOM 2328 C C . ALA A 1 287 ? 19.39401 20.95519 25.38477 1.000 29.53777 287 ALA A C 1
ATOM 2329 O O . ALA A 1 287 ? 19.51259 21.02839 24.15298 1.000 28.92395 287 ALA A O 1
ATOM 2331 N N . THR A 1 288 ? 20.40483 21.21644 26.21794 1.000 29.71854 288 THR A N 1
ATOM 2332 C CA . THR A 1 288 ? 21.71999 21.59877 25.70851 1.000 28.10806 288 THR A CA 1
ATOM 2333 C C . THR A 1 288 ? 22.33338 20.47305 24.88847 1.000 27.79830 288 THR A C 1
ATOM 2334 O O . THR A 1 288 ? 22.95421 20.71524 23.84377 1.000 27.96073 288 THR A O 1
ATOM 2338 N N . SER A 1 289 ? 22.14711 19.22959 25.33792 1.000 28.28393 289 SER A N 1
ATOM 2339 C CA . SER A 1 289 ? 22.62860 18.08450 24.57462 1.000 28.03424 289 SER A CA 1
ATOM 2340 C C . SER A 1 289 ? 21.98755 18.03595 23.19307 1.000 27.79739 289 SER A C 1
ATOM 2341 O O . SER A 1 289 ? 22.68356 17.89319 22.18100 1.000 26.53652 289 SER A O 1
ATOM 2344 N N . LYS A 1 290 ? 20.65868 18.17492 23.13287 1.000 29.12260 290 LYS A N 1
ATOM 2345 C CA . LYS A 1 290 ? 19.96011 18.18819 21.84913 1.000 28.53487 290 LYS A CA 1
ATOM 2346 C C . LYS A 1 290 ? 20.44854 19.32475 20.95429 1.000 25.97956 290 LYS A C 1
ATOM 2347 O O . LYS A 1 290 ? 20.65007 19.13070 19.74901 1.000 25.08228 290 LYS A O 1
ATOM 2353 N N . VAL A 1 291 ? 20.62816 20.52487 21.51911 1.000 23.02044 291 VAL A N 1
ATOM 2354 C CA . VAL A 1 291 ? 21.13780 21.63886 20.72314 1.000 21.97936 291 VAL A CA 1
ATOM 2355 C C . VAL A 1 291 ? 22.52089 21.31890 20.17987 1.000 22.07540 291 VAL A C 1
ATOM 2356 O O . VAL A 1 291 ? 22.81794 21.57561 19.00440 1.000 22.47144 291 VAL A O 1
ATOM 2360 N N . SER A 1 292 ? 23.39013 20.74977 21.01888 1.000 23.30063 292 SER A N 1
ATOM 2361 C CA . SER A 1 292 ? 24.74758 20.47370 20.56513 1.000 22.78396 292 SER A CA 1
ATOM 2362 C C . SER A 1 292 ? 24.74129 19.46800 19.42163 1.000 22.34055 292 SER A C 1
ATOM 2363 O O . SER A 1 292 ? 25.51406 19.60171 18.46510 1.000 22.98145 292 SER A O 1
ATOM 2366 N N . LYS A 1 293 ? 23.85575 18.47015 19.48253 1.000 23.13466 293 LYS A N 1
ATOM 2367 C CA . LYS A 1 293 ? 23.80512 17.47496 18.40662 1.000 21.67683 293 LYS A CA 1
ATOM 2368 C C . LYS A 1 293 ? 23.38389 18.10563 17.08320 1.000 22.28316 293 LYS A C 1
ATOM 2369 O O . LYS A 1 293 ? 23.90052 17.74020 16.01315 1.000 22.11645 293 LYS A O 1
ATOM 2375 N N . ILE A 1 294 ? 22.43656 19.04285 17.13583 1.000 20.72969 294 ILE A N 1
ATOM 2376 C CA . ILE A 1 294 ? 21.98730 19.73629 15.92778 1.000 20.59779 294 ILE A CA 1
ATOM 2377 C C . ILE A 1 294 ? 23.09359 20.62776 15.37208 1.000 20.68840 294 ILE A C 1
ATOM 2378 O O . ILE A 1 294 ? 23.39983 20.58780 14.17170 1.000 20.02683 294 ILE A O 1
ATOM 2383 N N . LEU A 1 295 ? 23.67927 21.47704 16.22361 1.000 20.66173 295 LEU A N 1
ATOM 2384 C CA . LEU A 1 295 ? 24.73954 22.36824 15.75939 1.000 20.49898 295 LEU A CA 1
ATOM 2385 C C . LEU A 1 295 ? 25.90426 21.58174 15.18096 1.000 18.00576 295 LEU A C 1
ATOM 2386 O O . LEU A 1 295 ? 26.47070 21.95203 14.14319 1.000 18.60742 295 LEU A O 1
ATOM 2391 N N . ASP A 1 296 ? 26.29492 20.51492 15.87225 1.000 18.92926 296 ASP A N 1
ATOM 2392 C CA . ASP A 1 296 ? 27.36437 19.64282 15.40635 1.000 18.30172 296 ASP A CA 1
ATOM 2393 C C . ASP A 1 296 ? 27.03536 19.04676 14.03874 1.000 18.55217 296 ASP A C 1
ATOM 2394 O O . ASP A 1 296 ? 27.88890 19.02332 13.13947 1.000 18.81807 296 ASP A O 1
ATOM 2399 N N . ALA A 1 297 ? 25.79345 18.58597 13.85156 1.000 18.48491 297 ALA A N 1
ATOM 2400 C CA . ALA A 1 297 ? 25.39917 18.02063 12.56198 1.000 17.40507 297 ALA A CA 1
ATOM 2401 C C . ALA A 1 297 ? 25.40198 19.07384 11.46374 1.000 17.83858 297 ALA A C 1
ATOM 2402 O O . ALA A 1 297 ? 25.75367 18.77279 10.31572 1.000 18.97103 297 ALA A O 1
ATOM 2404 N N . ILE A 1 298 ? 25.01411 20.31296 11.78694 1.000 18.50473 298 ILE A N 1
ATOM 2405 C CA . ILE A 1 298 ? 25.02452 21.36255 10.76799 1.000 18.54302 298 ILE A CA 1
ATOM 2406 C C . ILE A 1 298 ? 26.44391 21.61622 10.27757 1.000 18.50944 298 ILE A C 1
ATOM 2407 O O . ILE A 1 298 ? 26.67652 21.80170 9.07592 1.000 18.49356 298 ILE A O 1
ATOM 2412 N N . ILE A 1 299 ? 27.41368 21.64714 11.19681 1.000 18.27332 299 ILE A N 1
ATOM 2413 C CA . ILE A 1 299 ? 28.78971 21.91575 10.79255 1.000 18.67207 299 ILE A CA 1
ATOM 2414 C C . ILE A 1 299 ? 29.30378 20.79705 9.89090 1.000 19.14126 299 ILE A C 1
ATOM 2415 O O . ILE A 1 299 ? 29.99243 21.05383 8.89707 1.000 18.40524 299 ILE A O 1
ATOM 2420 N N . GLN A 1 300 ? 28.96462 19.54323 10.20561 1.000 19.39577 300 GLN A N 1
ATOM 2421 C CA . GLN A 1 300 ? 29.33270 18.44139 9.31479 1.000 19.22088 300 GLN A CA 1
ATOM 2422 C C . GLN A 1 300 ? 28.70699 18.61002 7.93203 1.000 19.07811 300 GLN A C 1
ATOM 2423 O O . GLN A 1 300 ? 29.38967 18.47404 6.90504 1.000 18.72610 300 GLN A O 1
ATOM 2429 N N . GLN A 1 301 ? 27.40119 18.89146 7.88187 1.000 18.56831 301 GLN A N 1
ATOM 2430 C CA . GLN A 1 301 ? 26.73522 19.04458 6.58841 1.000 19.63775 301 GLN A CA 1
ATOM 2431 C C . GLN A 1 301 ? 27.28871 20.24004 5.82644 1.000 19.38387 301 GLN A C 1
ATOM 2432 O O . GLN A 1 301 ? 27.45940 20.18607 4.59988 1.000 18.65240 301 GLN A O 1
ATOM 2438 N N . MET A 1 302 ? 27.55752 21.33652 6.53811 1.000 19.14980 302 MET A N 1
ATOM 2439 C CA . MET A 1 302 ? 28.16481 22.49765 5.89859 1.000 18.59580 302 MET A CA 1
ATOM 2440 C C . MET A 1 302 ? 29.53004 22.15744 5.31838 1.000 18.83718 302 MET A C 1
ATOM 2441 O O . MET A 1 302 ? 29.85237 22.56426 4.19633 1.000 18.33086 302 MET A O 1
ATOM 2446 N N . TYR A 1 303 ? 30.34963 21.41834 6.07086 1.000 19.09801 303 TYR A N 1
ATOM 2447 C CA . TYR A 1 303 ? 31.65122 21.00298 5.55670 1.000 18.52919 303 TYR A CA 1
ATOM 2448 C C . TYR A 1 303 ? 31.49974 20.20917 4.26064 1.000 18.46597 303 TYR A C 1
ATOM 2449 O O . TYR A 1 303 ? 32.20665 20.45840 3.27171 1.000 18.79003 303 TYR A O 1
ATOM 2458 N N . LEU A 1 304 ? 30.56979 19.25424 4.23781 1.000 19.68814 304 LEU A N 1
ATOM 2459 C CA . LEU A 1 304 ? 30.36362 18.47405 3.01827 1.000 20.34504 304 LEU A CA 1
ATOM 2460 C C . LEU A 1 304 ? 29.90098 19.35364 1.85640 1.000 20.79873 304 LEU A C 1
ATOM 2461 O O . LEU A 1 304 ? 30.36490 19.18372 0.72109 1.000 20.59791 304 LEU A O 1
ATOM 2466 N N . PHE A 1 305 ? 28.98269 20.29316 2.11611 1.000 20.61005 305 PHE A N 1
ATOM 2467 C CA . PHE A 1 305 ? 28.52556 21.19634 1.05806 1.000 20.43150 305 PHE A CA 1
ATOM 2468 C C . PHE A 1 305 ? 29.66018 22.08390 0.56736 1.000 18.82431 305 PHE A C 1
ATOM 2469 O O . PHE A 1 305 ? 29.78370 22.34551 -0.63941 1.000 19.32332 305 PHE A O 1
ATOM 2477 N N . VAL A 1 306 ? 30.49240 22.56495 1.49551 1.000 19.39917 306 VAL A N 1
ATOM 2478 C CA . VAL A 1 306 ? 31.61826 23.42376 1.13475 1.000 20.58882 306 VAL A CA 1
ATOM 2479 C C . VAL A 1 306 ? 32.61754 22.65780 0.28372 1.000 21.76861 306 VAL A C 1
ATOM 2480 O O . VAL A 1 306 ? 33.09148 23.15904 -0.74498 1.000 22.21432 306 VAL A O 1
ATOM 2484 N N . GLU A 1 307 ? 32.95692 21.42541 0.69607 1.000 21.81821 307 GLU A N 1
ATOM 2485 C CA . GLU A 1 307 ? 33.93905 20.66368 -0.07654 1.000 23.06127 307 GLU A CA 1
ATOM 2486 C C . GLU A 1 307 ? 33.39391 20.27592 -1.44347 1.000 22.84121 307 GLU A C 1
ATOM 2487 O O . GLU A 1 307 ? 34.12384 20.31674 -2.43998 1.000 23.05692 307 GLU A O 1
ATOM 2493 N N . GLU A 1 308 ? 32.12082 19.89281 -1.51092 1.000 22.23287 308 GLU A N 1
ATOM 2494 C CA . GLU A 1 308 ? 31.51990 19.55254 -2.79230 1.000 23.54620 308 GLU A CA 1
ATOM 2495 C C . GLU A 1 308 ? 31.40340 20.77989 -3.68434 1.000 21.65772 308 GLU A C 1
ATOM 2496 O O . GLU A 1 308 ? 31.61984 20.69925 -4.90793 1.000 23.04276 308 GLU A O 1
ATOM 2502 N N . GLY A 1 309 ? 31.08271 21.92918 -3.08662 1.000 21.60847 309 GLY A N 1
ATOM 2503 C CA . GLY A 1 309 ? 31.03703 23.16006 -3.85356 1.000 24.05304 309 GLY A CA 1
ATOM 2504 C C . GLY A 1 309 ? 32.38732 23.51713 -4.43813 1.000 25.02290 309 GLY A C 1
ATOM 2505 O O . GLY A 1 309 ? 32.48912 23.88110 -5.60741 1.000 26.01939 309 GLY A O 1
ATOM 2506 N N . LYS A 1 310 ? 33.44514 23.40781 -3.62980 1.000 24.99908 310 LYS A N 1
ATOM 2507 C CA . LYS A 1 310 ? 34.78162 23.73656 -4.11500 1.000 26.52669 310 LYS A CA 1
ATOM 2508 C C . LYS A 1 310 ? 35.19180 22.82798 -5.26310 1.000 28.64355 310 LYS A C 1
ATOM 2509 O O . LYS A 1 310 ? 35.85208 23.26823 -6.21152 1.000 30.39951 310 LYS A O 1
ATOM 2515 N N . ALA A 1 311 ? 34.82272 21.55324 -5.18289 1.000 28.91050 311 ALA A N 1
ATOM 2516 C CA . ALA A 1 311 ? 35.18034 20.61481 -6.23872 1.000 29.58679 311 ALA A CA 1
ATOM 2517 C C . ALA A 1 311 ? 34.46982 20.95554 -7.54202 1.000 30.51533 311 ALA A C 1
ATOM 2518 O O . ALA A 1 311 ? 35.05896 20.85272 -8.62647 1.000 31.67123 311 ALA A O 1
ATOM 2520 N N . ARG A 1 312 ? 33.20667 21.35740 -7.45816 1.000 30.36658 312 ARG A N 1
ATOM 2521 C CA . ARG A 1 312 ? 32.40996 21.62229 -8.64752 1.000 30.44017 312 ARG A CA 1
ATOM 2522 C C . ARG A 1 312 ? 32.59202 23.03808 -9.17690 1.000 29.27678 312 ARG A C 1
ATOM 2523 O O . ARG A 1 312 ? 32.47964 23.25786 -10.39173 1.000 30.72349 312 ARG A O 1
ATOM 2531 N N . HIS A 1 313 ? 32.89193 23.99379 -8.29951 1.000 29.45577 313 HIS A N 1
ATOM 2532 C CA . HIS A 1 313 ? 32.99177 25.40864 -8.66549 1.000 28.20463 313 HIS A CA 1
ATOM 2533 C C . HIS A 1 313 ? 34.23705 25.99257 -8.02057 1.000 29.45665 313 HIS A C 1
ATOM 2534 O O . HIS A 1 313 ? 34.15355 26.82141 -7.10607 1.000 29.66872 313 HIS A O 1
ATOM 2541 N N . PRO A 1 314 ? 35.42172 25.57834 -8.47221 1.000 31.98549 314 PRO A N 1
ATOM 2542 C CA . PRO A 1 314 ? 36.64914 26.00494 -7.78377 1.000 33.74928 314 PRO A CA 1
ATOM 2543 C C . PRO A 1 314 ? 36.84177 27.50064 -7.78305 1.000 34.58039 314 PRO A C 1
ATOM 2544 O O . PRO A 1 314 ? 37.52182 28.02319 -6.88957 1.000 35.69791 314 PRO A O 1
ATOM 2548 N N . GLU A 1 315 ? 36.24640 28.20904 -8.74524 1.000 34.18039 315 GLU A N 1
ATOM 2549 C CA . GLU A 1 315 ? 36.36320 29.65594 -8.80869 1.000 35.33666 315 GLU A CA 1
ATOM 2550 C C . GLU A 1 315 ? 35.62382 30.35290 -7.67330 1.000 32.40332 315 GLU A C 1
ATOM 2551 O O . GLU A 1 315 ? 35.86006 31.54230 -7.43927 1.000 33.65839 315 GLU A O 1
ATOM 2557 N N . LEU A 1 316 ? 34.75626 29.64368 -6.95245 1.000 29.35424 316 LEU A N 1
ATOM 2558 C CA . LEU A 1 316 ? 34.04063 30.21589 -5.81956 1.000 26.86243 316 LEU A CA 1
ATOM 2559 C C . LEU A 1 316 ? 34.58959 29.73037 -4.47875 1.000 26.65308 316 LEU A C 1
ATOM 2560 O O . LEU A 1 316 ? 33.91943 29.88118 -3.45329 1.000 25.75030 316 LEU A O 1
ATOM 2565 N N . SER A 1 317 ? 35.80364 29.17055 -4.46820 1.000 27.04997 317 SER A N 1
ATOM 2566 C CA . SER A 1 317 ? 36.37852 28.61589 -3.24339 1.000 28.58991 317 SER A CA 1
ATOM 2567 C C . SER A 1 317 ? 36.35460 29.61341 -2.09732 1.000 28.64906 317 SER A C 1
ATOM 2568 O O . SER A 1 317 ? 36.02897 29.25475 -0.95777 1.000 28.42268 317 SER A O 1
ATOM 2571 N N . GLU A 1 318 ? 36.68840 30.87188 -2.37499 1.000 28.55227 318 GLU A N 1
ATOM 2572 C CA . GLU A 1 318 ? 36.70363 31.86061 -1.30663 1.000 29.32062 318 GLU A CA 1
ATOM 2573 C C . GLU A 1 318 ? 35.30705 32.07266 -0.73476 1.000 26.75902 318 GLU A C 1
ATOM 2574 O O . GLU A 1 318 ? 35.14622 32.17936 0.48674 1.000 28.66919 318 GLU A O 1
ATOM 2580 N N . TRP A 1 319 ? 34.28155 32.10661 -1.59578 1.000 23.97144 319 TRP A N 1
ATOM 2581 C CA . TRP A 1 319 ? 32.90879 32.28165 -1.11778 1.000 22.55808 319 TRP A CA 1
ATOM 2582 C C . TRP A 1 319 ? 32.49448 31.13737 -0.20405 1.000 22.45081 319 TRP A C 1
ATOM 2583 O O . TRP A 1 319 ? 31.92710 31.36230 0.87470 1.000 21.71710 319 TRP A O 1
ATOM 2594 N N . PHE A 1 320 ? 32.76146 29.89498 -0.62372 1.000 21.82704 320 PHE A N 1
ATOM 2595 C CA . PHE A 1 320 ? 32.41371 28.75199 0.21674 1.000 21.41471 320 PHE A CA 1
ATOM 2596 C C . PHE A 1 320 ? 33.08143 28.85499 1.57869 1.000 21.83277 320 PHE A C 1
ATOM 2597 O O . PHE A 1 320 ? 32.43924 28.64189 2.61490 1.000 21.47409 320 PHE A O 1
ATOM 2605 N N . GLU A 1 321 ? 34.37755 29.17004 1.59723 1.000 23.43461 321 GLU A N 1
ATOM 2606 C CA . GLU A 1 321 ? 35.08772 29.31355 2.86750 1.000 26.58700 321 GLU A CA 1
ATOM 2607 C C . GLU A 1 321 ? 34.46045 30.39460 3.73790 1.000 25.35488 321 GLU A C 1
ATOM 2608 O O . GLU A 1 321 ? 34.32429 30.21792 4.95487 1.000 25.29260 321 GLU A O 1
ATOM 2614 N N . ARG A 1 322 ? 34.08081 31.52514 3.12679 1.000 26.01955 322 ARG A N 1
ATOM 2615 C CA A ARG A 1 322 ? 33.52035 32.61571 3.91730 0.500 25.56922 322 ARG A CA 1
ATOM 2616 C CA B ARG A 1 322 ? 33.48568 32.64324 3.85431 0.500 25.28051 322 ARG A CA 1
ATOM 2617 C C . ARG A 1 322 ? 32.16654 32.24495 4.50986 1.000 22.07719 322 ARG A C 1
ATOM 2618 O O . ARG A 1 322 ? 31.82957 32.72129 5.59879 1.000 22.33673 322 ARG A O 1
ATOM 2633 N N . ILE A 1 323 ? 31.38564 31.39268 3.83809 1.000 20.13202 323 ILE A N 1
ATOM 2634 C CA . ILE A 1 323 ? 30.14130 30.90869 4.43205 1.000 21.04208 323 ILE A CA 1
ATOM 2635 C C . ILE A 1 323 ? 30.44078 30.05159 5.65193 1.000 20.11744 323 ILE A C 1
ATOM 2636 O O . ILE A 1 323 ? 29.74850 30.12967 6.67514 1.000 20.39918 323 ILE A O 1
ATOM 2641 N N . ALA A 1 324 ? 31.46544 29.20523 5.55510 1.000 19.87328 324 ALA A N 1
ATOM 2642 C CA . ALA A 1 324 ? 31.87897 28.40752 6.70381 1.000 20.46858 324 ALA A CA 1
ATOM 2643 C C . ALA A 1 324 ? 32.27016 29.31088 7.87006 1.000 19.61798 324 ALA A C 1
ATOM 2644 O O . ALA A 1 324 ? 31.84273 29.08943 9.01067 1.000 18.73484 324 ALA A O 1
ATOM 2646 N N . TYR A 1 325 ? 33.06629 30.35868 7.59598 1.000 19.47817 325 TYR A N 1
ATOM 2647 C CA . TYR A 1 325 ? 33.47236 31.26741 8.67150 1.000 20.68130 325 TYR A CA 1
ATOM 2648 C C . TYR A 1 325 ? 32.26517 31.97518 9.26858 1.000 20.86729 325 TYR A C 1
ATOM 2649 O O . TYR A 1 325 ? 32.17965 32.16573 10.48957 1.000 20.67464 325 TYR A O 1
ATOM 2658 N N . MET A 1 326 ? 31.32631 32.39012 8.41747 1.000 20.70485 326 MET A N 1
ATOM 2659 C CA . MET A 1 326 ? 30.13824 33.07003 8.91841 1.000 20.07797 326 MET A CA 1
ATOM 2660 C C . MET A 1 326 ? 29.34383 32.15978 9.85190 1.000 20.37547 326 MET A C 1
ATOM 2661 O O . MET A 1 326 ? 28.84073 32.60267 10.89457 1.000 20.78299 326 MET A O 1
ATOM 2666 N N . THR A 1 327 ? 29.26595 30.87070 9.51799 1.000 19.78299 327 THR A N 1
ATOM 2667 C CA . THR A 1 327 ? 28.53085 29.92092 10.34989 1.000 18.65944 327 THR A CA 1
ATOM 2668 C C . THR A 1 327 ? 29.16791 29.78824 11.72758 1.000 18.93362 327 THR A C 1
ATOM 2669 O O . THR A 1 327 ? 28.48119 29.86670 12.75696 1.000 19.84271 327 THR A O 1
ATOM 2673 N N . VAL A 1 328 ? 30.48872 29.59322 11.76546 1.000 18.69629 328 VAL A N 1
ATOM 2674 C CA . VAL A 1 328 ? 31.23288 29.55574 13.02525 1.000 20.30024 328 VAL A CA 1
ATOM 2675 C C . VAL A 1 328 ? 31.12600 30.88363 13.75954 1.000 18.98194 328 VAL A C 1
ATOM 2676 O O . VAL A 1 328 ? 31.17078 30.92932 15.00081 1.000 19.85706 328 VAL A O 1
ATOM 2680 N N . GLY A 1 329 ? 30.95637 31.98128 13.01654 1.000 19.24788 329 GLY A N 1
ATOM 2681 C CA . GLY A 1 329 ? 30.82818 33.28142 13.64842 1.000 19.03096 329 GLY A CA 1
ATOM 2682 C C . GLY A 1 329 ? 29.70087 33.35704 14.65201 1.000 20.30816 329 GLY A C 1
ATOM 2683 O O . GLY A 1 329 ? 29.80428 34.08819 15.64247 1.000 20.40944 329 GLY A O 1
ATOM 2684 N N . TRP A 1 330 ? 28.62129 32.59598 14.43221 1.000 18.62392 330 TRP A N 1
ATOM 2685 C CA . TRP A 1 330 ? 27.52711 32.63474 15.39416 1.000 17.77443 330 TRP A CA 1
ATOM 2686 C C . TRP A 1 330 ? 27.94677 32.06749 16.73645 1.000 17.23998 330 TRP A C 1
ATOM 2687 O O . TRP A 1 330 ? 27.38573 32.45742 17.76592 1.000 18.25175 330 TRP A O 1
ATOM 2698 N N . ILE A 1 331 ? 28.90263 31.13882 16.76087 1.000 18.94770 331 ILE A N 1
ATOM 2699 C CA . ILE A 1 331 ? 29.41663 30.66116 18.04201 1.000 20.20597 331 ILE A CA 1
ATOM 2700 C C . ILE A 1 331 ? 30.03882 31.81251 18.82266 1.000 20.78009 331 ILE A C 1
ATOM 2701 O O . ILE A 1 331 ? 29.76536 32.00712 20.01646 1.000 21.07748 331 ILE A O 1
ATOM 2706 N N . TYR A 1 332 ? 30.89946 32.58400 18.16176 1.000 20.64053 332 TYR A N 1
ATOM 2707 C CA . TYR A 1 332 ? 31.58383 33.67663 18.84769 1.000 21.02207 332 TYR A CA 1
ATOM 2708 C C . TYR A 1 332 ? 30.62543 34.80354 19.21359 1.000 20.29901 332 TYR A C 1
ATOM 2709 O O . TYR A 1 332 ? 30.79667 35.44730 20.25698 1.000 20.50769 332 TYR A O 1
ATOM 2718 N N . ILE A 1 333 ? 29.60550 35.04276 18.38796 1.000 19.69679 333 ILE A N 1
ATOM 2719 C CA . ILE A 1 333 ? 28.60208 36.05315 18.71987 1.000 18.90279 333 ILE A CA 1
ATOM 2720 C C . ILE A 1 333 ? 27.89544 35.69636 20.02598 1.000 20.50168 333 ILE A C 1
ATOM 2721 O O . ILE A 1 333 ? 27.65319 36.56566 20.87608 1.000 21.83618 333 ILE A O 1
ATOM 2726 N N . HIS A 1 334 ? 27.59718 34.41149 20.23122 1.000 20.70348 334 HIS A N 1
ATOM 2727 C CA . HIS A 1 334 ? 26.82982 34.00159 21.40037 1.000 21.38538 334 HIS A CA 1
ATOM 2728 C C . HIS A 1 334 ? 27.69705 33.68777 22.61054 1.000 21.21525 334 HIS A C 1
ATOM 2729 O O . HIS A 1 334 ? 27.25252 33.90469 23.74887 1.000 22.36575 334 HIS A O 1
ATOM 2736 N N . LYS A 1 335 ? 28.93540 33.24201 22.40584 1.000 21.67509 335 LYS A N 1
ATOM 2737 C CA . LYS A 1 335 ? 29.79901 32.89805 23.52936 1.000 22.53613 335 LYS A CA 1
ATOM 2738 C C . LYS A 1 335 ? 30.73641 34.01947 23.95135 1.000 22.25102 335 LYS A C 1
ATOM 2739 O O . LYS A 1 335 ? 31.17133 34.02752 25.11196 1.000 24.37667 335 LYS A O 1
ATOM 2745 N N . THR A 1 336 ? 31.02868 34.97700 23.06661 1.000 22.83094 336 THR A N 1
ATOM 2746 C CA . THR A 1 336 ? 32.06753 35.95773 23.35601 1.000 24.24612 336 THR A CA 1
ATOM 2747 C C . THR A 1 336 ? 31.61837 37.40939 23.20560 1.000 23.04844 336 THR A C 1
ATOM 2748 O O . THR A 1 336 ? 32.00911 38.24923 24.02476 1.000 25.94184 336 THR A O 1
ATOM 2752 N N . VAL A 1 337 ? 30.80095 37.73306 22.20501 1.000 23.33231 337 VAL A N 1
ATOM 2753 C CA . VAL A 1 337 ? 30.66071 39.12383 21.74676 1.000 22.55228 337 VAL A CA 1
ATOM 2754 C C . VAL A 1 337 ? 29.45819 39.84926 22.35987 1.000 22.06153 337 VAL A C 1
ATOM 2755 O O . VAL A 1 337 ? 29.59688 40.96543 22.87272 1.000 24.16560 337 VAL A O 1
ATOM 2759 N N . VAL A 1 338 ? 28.26032 39.27875 22.28063 1.000 22.95453 338 VAL A N 1
ATOM 2760 C CA . VAL A 1 338 ? 27.03363 39.98210 22.65645 1.000 23.07478 338 VAL A CA 1
ATOM 2761 C C . VAL A 1 338 ? 26.78826 39.77855 24.14936 1.000 23.69835 338 VAL A C 1
ATOM 2762 O O . VAL A 1 338 ? 26.56476 38.63648 24.57327 1.000 23.94925 338 VAL A O 1
ATOM 2766 N N . PRO A 1 339 ? 26.77227 40.84642 24.96539 1.000 24.31309 339 PRO A N 1
ATOM 2767 C CA . PRO A 1 339 ? 26.66448 40.65561 26.42953 1.000 26.56102 339 PRO A CA 1
ATOM 2768 C C . PRO A 1 339 ? 25.50382 39.78022 26.87673 1.000 26.05622 339 PRO A C 1
ATOM 2769 O O . PRO A 1 339 ? 25.69910 38.89506 27.72357 1.000 26.59847 339 PRO A O 1
ATOM 2773 N N . ARG A 1 340 ? 24.29722 39.99852 26.34348 1.000 27.15085 340 ARG A N 1
ATOM 2774 C CA . ARG A 1 340 ? 23.14538 39.23779 26.82075 1.000 28.91300 340 ARG A CA 1
ATOM 2775 C C . ARG A 1 340 ? 23.22539 37.76256 26.44458 1.000 26.91092 340 ARG A C 1
ATOM 2776 O O . ARG A 1 340 ? 22.61781 36.93327 27.13017 1.000 29.34617 340 ARG A O 1
ATOM 2784 N N . TYR A 1 341 ? 23.95901 37.41430 25.38375 1.000 24.83386 341 TYR A N 1
ATOM 2785 C CA . TYR A 1 341 ? 24.13338 36.00592 25.03901 1.000 23.36995 341 TYR A CA 1
ATOM 2786 C C . TYR A 1 341 ? 25.24084 35.36303 25.85926 1.000 24.35883 341 TYR A C 1
ATOM 2787 O O . TYR A 1 341 ? 25.12920 34.19685 26.25549 1.000 24.23050 341 TYR A O 1
ATOM 2796 N N . VAL A 1 342 ? 26.31814 36.11007 26.10858 1.000 25.28965 342 VAL A N 1
ATOM 2797 C CA . VAL A 1 342 ? 27.48568 35.58936 26.81421 1.000 25.96261 342 VAL A CA 1
ATOM 2798 C C . VAL A 1 342 ? 27.12398 35.14294 28.22150 1.000 27.20723 342 VAL A C 1
ATOM 2799 O O . VAL A 1 342 ? 27.72447 34.20326 28.75385 1.000 28.86092 342 VAL A O 1
ATOM 2803 N N . SER A 1 343 ? 26.12714 35.77645 28.83511 1.000 27.80763 343 SER A N 1
ATOM 2804 C CA . SER A 1 343 ? 25.77354 35.44842 30.21161 1.000 28.30403 343 SER A CA 1
ATOM 2805 C C . SER A 1 343 ? 24.89921 34.20211 30.33596 1.000 27.06497 343 SER A C 1
ATOM 2806 O O . SER A 1 343 ? 24.61219 33.78494 31.46537 1.000 28.17178 343 SER A O 1
ATOM 2809 N N . SER A 1 344 ? 24.49122 33.57416 29.22920 1.000 27.61315 344 SER A N 1
ATOM 2810 C CA . SER A 1 344 ? 23.69053 32.35955 29.32894 1.000 28.64949 344 SER A CA 1
ATOM 2811 C C . SER A 1 344 ? 24.45636 31.29081 30.10814 1.000 28.08381 344 SER A C 1
ATOM 2812 O O . SER A 1 344 ? 25.64152 31.06328 29.83537 1.000 28.90500 344 SER A O 1
ATOM 2815 N N . PRO A 1 345 ? 23.83986 30.63903 31.09669 1.000 28.87440 345 PRO A N 1
ATOM 2816 C CA . PRO A 1 345 ? 24.50061 29.49929 31.74090 1.000 28.64793 345 PRO A CA 1
ATOM 2817 C C . PRO A 1 345 ? 24.40991 28.22917 30.91518 1.000 29.18246 345 PRO A C 1
ATOM 2818 O O . PRO A 1 345 ? 25.01379 27.21534 31.28476 1.000 30.37048 345 PRO A O 1
ATOM 2822 N N . PHE A 1 346 ? 23.68250 28.28506 29.80540 1.000 29.35735 346 PHE A N 1
ATOM 2823 C CA . PHE A 1 346 ? 23.45026 27.15051 28.92220 1.000 29.11608 346 PHE A CA 1
ATOM 2824 C C . PHE A 1 346 ? 24.20653 27.41982 27.63436 1.000 29.29824 346 PHE A C 1
ATOM 2825 O O . PHE A 1 346 ? 23.82151 28.29682 26.85104 1.000 31.68269 346 PHE A O 1
ATOM 2833 N N . GLN A 1 347 ? 25.31353 26.71511 27.44914 1.000 28.85918 347 GLN A N 1
ATOM 2834 C CA . GLN A 1 347 ? 26.16737 26.94358 26.29417 1.000 28.87710 347 GLN A CA 1
ATOM 2835 C C . GLN A 1 347 ? 26.76238 25.63221 25.82499 1.000 27.62522 347 GLN A C 1
ATOM 2836 O O . GLN A 1 347 ? 26.83302 24.65094 26.56765 1.000 28.69821 347 GLN A O 1
ATOM 2842 N N . ILE A 1 348 ? 27.21285 25.62941 24.57963 1.000 26.01302 348 ILE A N 1
ATOM 2843 C CA . ILE A 1 348 ? 27.90478 24.49109 24.04199 1.000 27.06002 348 ILE A CA 1
ATOM 2844 C C . ILE A 1 348 ? 29.40345 24.73928 24.14785 1.000 26.43953 348 ILE A C 1
ATOM 2845 O O . ILE A 1 348 ? 29.85572 25.84558 24.43666 1.000 26.86589 348 ILE A O 1
ATOM 2850 N N . GLU A 1 349 ? 30.18550 23.69268 23.90756 1.000 26.96989 349 GLU A N 1
ATOM 2851 C CA . GLU A 1 349 ? 31.63554 23.75151 23.96765 1.000 29.24239 349 GLU A CA 1
ATOM 2852 C C . GLU A 1 349 ? 32.18266 23.26458 22.64137 1.000 26.98982 349 GLU A C 1
ATOM 2853 O O . GLU A 1 349 ? 31.77256 22.20606 22.15764 1.000 27.33214 349 GLU A O 1
ATOM 2859 N N . VAL A 1 350 ? 33.07903 24.04249 22.04406 1.000 26.16038 350 VAL A N 1
ATOM 2860 C CA . VAL A 1 350 ? 33.65710 23.69437 20.74906 1.000 26.68486 350 VAL A CA 1
ATOM 2861 C C . VAL A 1 350 ? 34.85578 22.78626 20.96836 1.000 27.07477 350 VAL A C 1
ATOM 2862 O O . VAL A 1 350 ? 35.69871 23.04532 21.83839 1.000 27.72048 350 VAL A O 1
ATOM 2866 N N . VAL A 1 351 ? 34.92070 21.71295 20.18731 1.000 26.58440 351 VAL A N 1
ATOM 2867 C CA . VAL A 1 351 ? 36.09943 20.86508 20.08829 1.000 28.02059 351 VAL A CA 1
ATOM 2868 C C . VAL A 1 351 ? 36.61703 20.99039 18.66453 1.000 28.32272 351 VAL A C 1
ATOM 2869 O O . VAL A 1 351 ? 35.88023 20.72473 17.70484 1.000 27.13343 351 VAL A O 1
ATOM 2873 N N . GLU A 1 352 ? 37.87055 21.40940 18.52709 1.000 28.72720 352 GLU A N 1
ATOM 2874 C CA . GLU A 1 352 ? 38.44799 21.63098 17.21156 1.000 29.27759 352 GLU A CA 1
ATOM 2875 C C . GLU A 1 352 ? 38.97665 20.32958 16.62522 1.000 29.20611 352 GLU A C 1
ATOM 2876 O O . GLU A 1 352 ? 39.57250 19.50512 17.32924 1.000 31.23023 352 GLU A O 1
ATOM 2882 N N . ILE A 1 353 ? 38.75924 20.16015 15.32381 1.000 27.67370 353 ILE A N 1
ATOM 2883 C CA . ILE A 1 353 ? 39.17021 18.97599 14.57627 1.000 28.23355 353 ILE A CA 1
ATOM 2884 C C . ILE A 1 353 ? 40.35886 19.37077 13.71112 1.000 31.08904 353 ILE A C 1
ATOM 2885 O O . ILE A 1 353 ? 40.26155 20.29097 12.88922 1.000 31.53368 353 ILE A O 1
ATOM 2890 N N . HIS A 1 354 ? 41.47819 18.68700 13.88243 1.000 32.79361 354 HIS A N 1
ATOM 2891 C CA . HIS A 1 354 ? 42.61402 19.03668 13.04701 1.000 36.57929 354 HIS A CA 1
ATOM 2892 C C . HIS A 1 354 ? 42.57820 18.25664 11.73757 1.000 36.17148 354 HIS A C 1
ATOM 2893 O O . HIS A 1 354 ? 41.84270 17.27694 11.59031 1.000 34.10884 354 HIS A O 1
ATOM 2900 N N . GLU A 1 355 ? 43.36601 18.73767 10.76723 1.000 38.31416 355 GLU A N 1
ATOM 2901 C CA . GLU A 1 355 ? 43.23409 18.27438 9.38823 1.000 40.64612 355 GLU A CA 1
ATOM 2902 C C . GLU A 1 355 ? 43.41069 16.76513 9.27918 1.000 40.20446 355 GLU A C 1
ATOM 2903 O O . GLU A 1 355 ? 42.72552 16.11024 8.48301 1.000 38.81834 355 GLU A O 1
ATOM 2909 N N . ASN A 1 356 ? 44.32451 16.19501 10.07195 1.000 41.61674 356 ASN A N 1
ATOM 2910 C CA . ASN A 1 356 ? 44.55982 14.75495 10.04363 1.000 43.44039 356 ASN A CA 1
ATOM 2911 C C . ASN A 1 356 ? 43.32148 13.95505 10.41120 1.000 40.81964 356 ASN A C 1
ATOM 2912 O O . ASN A 1 356 ? 43.22352 12.77990 10.04201 1.000 41.30424 356 ASN A O 1
ATOM 2917 N N . MET A 1 357 ? 42.37954 14.55696 11.13261 1.000 36.72284 357 MET A N 1
ATOM 2918 C CA . MET A 1 357 ? 41.23758 13.83810 11.67374 1.000 34.90454 357 MET A CA 1
ATOM 2919 C C . MET A 1 357 ? 39.92117 14.22565 11.01908 1.000 29.64544 357 MET A C 1
ATOM 2920 O O . MET A 1 357 ? 38.86471 13.78654 11.48280 1.000 28.75018 357 MET A O 1
ATOM 2925 N N . ILE A 1 358 ? 39.95799 15.02365 9.94872 1.000 27.26556 358 ILE A N 1
ATOM 2926 C CA . ILE A 1 358 ? 38.72398 15.52538 9.34383 1.000 25.24562 358 ILE A CA 1
ATOM 2927 C C . ILE A 1 358 ? 37.85506 14.37386 8.84019 1.000 24.16116 358 ILE A C 1
ATOM 2928 O O . ILE A 1 358 ? 36.64111 14.34369 9.07113 1.000 23.30121 358 ILE A O 1
ATOM 2933 N N . SER A 1 359 ? 38.45254 13.41630 8.12967 1.000 24.34717 359 SER A N 1
ATOM 2934 C CA . SER A 1 359 ? 37.63400 12.35236 7.55569 1.000 26.19204 359 SER A CA 1
ATOM 2935 C C . SER A 1 359 ? 36.97215 11.51905 8.64372 1.000 24.63628 359 SER A C 1
ATOM 2936 O O . SER A 1 359 ? 35.79130 11.16210 8.53477 1.000 24.10471 359 SER A O 1
ATOM 2939 N N . ASN A 1 360 ? 37.71163 11.19956 9.70385 1.000 23.88754 360 ASN A N 1
ATOM 2940 C CA . ASN A 1 360 ? 37.12198 10.39100 10.76316 1.000 24.41508 360 ASN A CA 1
ATOM 2941 C C . ASN A 1 360 ? 36.08786 11.17974 11.55537 1.000 23.59846 360 ASN A C 1
ATOM 2942 O O . ASN A 1 360 ? 35.09623 10.60123 12.01381 1.000 24.27225 360 ASN A O 1
ATOM 2947 N N . TRP A 1 361 ? 36.27566 12.50026 11.68776 1.000 22.17218 361 TRP A N 1
ATOM 2948 C CA . TRP A 1 361 ? 35.23464 13.34337 12.27315 1.000 21.41820 361 TRP A CA 1
ATOM 2949 C C . TRP A 1 361 ? 33.95111 13.28829 11.45019 1.000 21.30874 361 TRP A C 1
ATOM 2950 O O . TRP A 1 361 ? 32.86100 13.06665 11.98659 1.000 20.83371 361 TRP A O 1
ATOM 2961 N N . LEU A 1 362 ? 34.05799 13.50166 10.13850 1.000 22.58243 362 LEU A N 1
ATOM 2962 C CA . LEU A 1 362 ? 32.85525 13.54432 9.31332 1.000 21.38888 362 LEU A CA 1
ATOM 2963 C C . LEU A 1 362 ? 32.09960 12.22241 9.34378 1.000 22.08806 362 LEU A C 1
ATOM 2964 O O . LEU A 1 362 ? 30.86321 12.21173 9.28250 1.000 22.18537 362 LEU A O 1
ATOM 2969 N N . LEU A 1 363 ? 32.82064 11.10216 9.43464 1.000 22.02804 363 LEU A N 1
ATOM 2970 C CA . LEU A 1 363 ? 32.16451 9.79865 9.44866 1.000 22.62562 363 LEU A CA 1
ATOM 2971 C C . LEU A 1 363 ? 31.30191 9.60638 10.68870 1.000 22.09805 363 LEU A C 1
ATOM 2972 O O . LEU A 1 363 ? 30.26853 8.92633 10.62613 1.000 22.25223 363 LEU A O 1
ATOM 2977 N N . LYS A 1 364 ? 31.71884 10.17145 11.82032 1.000 22.23883 364 LYS A N 1
ATOM 2978 C CA . LYS A 1 364 ? 31.07368 9.93033 13.11274 1.000 23.60378 364 LYS A CA 1
ATOM 2979 C C . LYS A 1 364 ? 29.91417 10.90871 13.26111 1.000 22.81402 364 LYS A C 1
ATOM 2980 O O . LYS A 1 364 ? 30.08003 12.04322 13.71260 1.000 22.78783 364 LYS A O 1
ATOM 2986 N N . LYS A 1 365 ? 28.72271 10.46111 12.88434 1.000 22.83856 365 LYS A N 1
ATOM 2987 C CA . LYS A 1 365 ? 27.53894 11.30529 12.86924 1.000 22.42862 365 LYS A CA 1
ATOM 2988 C C . LYS A 1 365 ? 26.58638 10.88970 13.98267 1.000 23.83035 365 LYS A C 1
ATOM 2989 O O . LYS A 1 365 ? 26.68172 9.78621 14.54014 1.000 25.54795 365 LYS A O 1
ATOM 2995 N N . ASP A 1 366 ? 25.67650 11.80546 14.31767 1.000 24.24842 366 ASP A N 1
ATOM 2996 C CA . ASP A 1 366 ? 24.64412 11.58314 15.32462 1.000 24.40667 366 ASP A CA 1
ATOM 2997 C C . ASP A 1 366 ? 23.28576 11.46425 14.63897 1.000 25.27028 366 ASP A C 1
ATOM 2998 O O . ASP A 1 366 ? 22.92066 12.32112 13.82353 1.000 25.80011 366 ASP A O 1
ATOM 3003 N N . ALA A 1 367 ? 22.53316 10.40912 14.97690 1.000 25.96173 367 ALA A N 1
ATOM 3004 C CA . ALA A 1 367 ? 21.27516 10.15601 14.27950 1.000 27.92990 367 ALA A CA 1
ATOM 3005 C C . ALA A 1 367 ? 20.27514 11.28519 14.49097 1.000 27.98858 367 ALA A C 1
ATOM 3006 O O . ALA A 1 367 ? 19.60014 11.71089 13.54484 1.000 28.44494 367 ALA A O 1
ATOM 3008 N N . TYR A 1 368 ? 20.15761 11.78248 15.72507 1.000 27.19950 368 TYR A N 1
ATOM 3009 C CA . TYR A 1 368 ? 19.19363 12.84441 15.98972 1.000 27.70799 368 TYR A CA 1
ATOM 3010 C C . TYR A 1 368 ? 19.55746 14.12392 15.24399 1.000 26.12372 368 TYR A C 1
ATOM 3011 O O . TYR A 1 368 ? 18.71263 14.71903 14.56454 1.000 26.29707 368 TYR A O 1
ATOM 3020 N N . GLY A 1 369 ? 20.81063 14.56844 15.36452 1.000 24.05800 369 GLY A N 1
ATOM 3021 C CA . GLY A 1 369 ? 21.20967 15.79630 14.68969 1.000 22.24324 369 GLY A CA 1
ATOM 3022 C C . GLY A 1 369 ? 21.08037 15.69411 13.18172 1.000 22.22172 369 GLY A C 1
ATOM 3023 O O . GLY A 1 369 ? 20.65942 16.64394 12.51416 1.000 22.96448 369 GLY A O 1
ATOM 3024 N N . GLN A 1 370 ? 21.43088 14.53853 12.62333 1.000 22.44177 370 GLN A N 1
ATOM 3025 C CA . GLN A 1 370 ? 21.30662 14.37010 11.17993 1.000 24.07389 370 GLN A CA 1
ATOM 3026 C C . GLN A 1 370 ? 19.84976 14.40991 10.73429 1.000 25.61720 370 GLN A C 1
ATOM 3027 O O . GLN A 1 370 ? 19.54051 14.94123 9.66018 1.000 25.35634 370 GLN A O 1
ATOM 3033 N N . ARG A 1 371 ? 18.93914 13.85087 11.53769 1.000 26.45440 371 ARG A N 1
ATOM 3034 C CA . ARG A 1 371 ? 17.52940 13.86709 11.15803 1.000 28.00977 371 ARG A CA 1
ATOM 3035 C C . ARG A 1 371 ? 16.97951 15.28559 11.14240 1.000 26.99988 371 ARG A C 1
ATOM 3036 O O . ARG A 1 371 ? 16.21464 15.65219 10.24371 1.000 28.13926 371 ARG A O 1
ATOM 3044 N N . VAL A 1 372 ? 17.36039 16.10099 12.12552 1.000 24.53306 372 VAL A N 1
ATOM 3045 C CA . VAL A 1 372 ? 16.90850 17.48983 12.14700 1.000 23.35166 372 VAL A CA 1
ATOM 3046 C C . VAL A 1 372 ? 17.38936 18.22944 10.90061 1.000 24.86312 372 VAL A C 1
ATOM 3047 O O . VAL A 1 372 ? 16.61839 18.94303 10.24250 1.000 26.23330 372 VAL A O 1
ATOM 3051 N N . VAL A 1 373 ? 18.67158 18.06679 10.55442 1.000 25.29067 373 VAL A N 1
ATOM 3052 C CA . VAL A 1 373 ? 19.22829 18.76231 9.39400 1.000 23.97416 373 VAL A CA 1
ATOM 3053 C C . VAL A 1 373 ? 18.57524 18.27291 8.11041 1.000 25.09882 373 VAL A C 1
ATOM 3054 O O . VAL A 1 373 ? 18.25777 19.06488 7.21130 1.000 26.13836 373 VAL A O 1
ATOM 3058 N N . GLN A 1 374 ? 18.35549 16.96515 8.00243 1.000 24.87918 374 GLN A N 1
ATOM 3059 C CA . GLN A 1 374 ? 17.79176 16.43478 6.76889 1.000 28.22751 374 GLN A CA 1
ATOM 3060 C C . GLN A 1 374 ? 16.33776 16.84759 6.60261 1.000 29.17520 374 GLN A C 1
ATOM 3061 O O . GLN A 1 374 ? 15.90370 17.16416 5.48876 1.000 31.79957 374 GLN A O 1
ATOM 3067 N N . GLN A 1 375 ? 15.57768 16.88648 7.69843 1.000 29.63095 375 GLN A N 1
ATOM 3068 C CA . GLN A 1 375 ? 14.20280 17.36276 7.60517 1.000 31.43669 375 GLN A CA 1
ATOM 3069 C C . GLN A 1 375 ? 14.16045 18.84736 7.26432 1.000 30.41782 375 GLN A C 1
ATOM 3070 O O . GLN A 1 375 ? 13.30006 19.28592 6.49065 1.000 30.87079 375 GLN A O 1
ATOM 3076 N N . PHE A 1 376 ? 15.08786 19.63214 7.82146 1.000 28.02031 376 PHE A N 1
ATOM 3077 C CA . PHE A 1 376 ? 15.12502 21.05936 7.51850 1.000 29.27411 376 PHE A CA 1
ATOM 3078 C C . PHE A 1 376 ? 15.39596 21.29922 6.04196 1.000 30.55127 376 PHE A C 1
ATOM 3079 O O . PHE A 1 376 ? 14.74507 22.13899 5.40665 1.000 31.58710 376 PHE A O 1
ATOM 3087 N N . LEU A 1 377 ? 16.37180 20.58536 5.47950 1.000 30.86651 377 LEU A N 1
ATOM 3088 C CA . LEU A 1 377 ? 16.73988 20.84098 4.09236 1.000 32.31019 377 LEU A CA 1
ATOM 3089 C C . LEU A 1 377 ? 15.63080 20.45740 3.12580 1.000 35.77720 377 LEU A C 1
ATOM 3090 O O . LEU A 1 377 ? 15.64099 20.92031 1.98303 1.000 35.97341 377 LEU A O 1
ATOM 3095 N N . LYS A 1 378 ? 14.66017 19.64992 3.56285 1.000 38.62072 378 LYS A N 1
ATOM 3096 C CA . LYS A 1 378 ? 13.49653 19.38498 2.72443 1.000 42.01021 378 LYS A CA 1
ATOM 3097 C C . LYS A 1 378 ? 12.67456 20.64210 2.45663 1.000 43.62294 378 LYS A C 1
ATOM 3098 O O . LYS A 1 378 ? 11.97181 20.69852 1.44312 1.000 43.96374 378 LYS A O 1
ATOM 3104 N N . ASN A 1 379 ? 12.75056 21.65282 3.33262 1.000 44.11332 379 ASN A N 1
ATOM 3105 C CA . ASN A 1 379 ? 12.06618 22.91709 3.06966 1.000 44.82592 379 ASN A CA 1
ATOM 3106 C C . ASN A 1 379 ? 12.49731 23.52856 1.74489 1.000 45.13473 379 ASN A C 1
ATOM 3107 O O . ASN A 1 379 ? 11.69830 24.19934 1.08243 1.000 45.37413 379 ASN A O 1
ATOM 3112 N N . LEU A 1 380 ? 13.75625 23.32077 1.35269 1.000 45.21062 380 LEU A N 1
ATOM 3113 C CA . LEU A 1 380 ? 14.28534 23.97336 0.16214 1.000 47.04424 380 LEU A CA 1
ATOM 3114 C C . LEU A 1 380 ? 13.62887 23.45103 -1.10959 1.000 50.03773 380 LEU A C 1
ATOM 3115 O O . LEU A 1 380 ? 13.52379 24.18750 -2.09788 1.000 50.73851 380 LEU A O 1
ATOM 3120 N N . ASN A 1 381 ? 13.17800 22.20143 -1.10691 1.000 51.86748 381 ASN A N 1
ATOM 3121 C CA . ASN A 1 381 ? 12.49644 21.64062 -2.26797 1.000 53.75270 381 ASN A CA 1
ATOM 3122 C C . ASN A 1 381 ? 10.99465 21.87335 -2.16559 1.000 53.91700 381 ASN A C 1
ATOM 3123 O O . ASN A 1 381 ? 10.26011 21.67637 -3.13337 1.000 54.46001 381 ASN A O 1
ATOM 3128 N N . MET A 1 389 ? 8.96813 33.95628 -1.16351 1.000 45.19149 389 MET A N 1
ATOM 3129 C CA . MET A 1 389 ? 9.95291 33.73576 -2.21649 1.000 43.85792 389 MET A CA 1
ATOM 3130 C C . MET A 1 389 ? 11.14326 34.68356 -2.07221 1.000 40.47624 389 MET A C 1
ATOM 3131 O O . MET A 1 389 ? 10.99525 35.91352 -2.08038 1.000 40.25326 389 MET A O 1
ATOM 3133 N N . LEU A 1 390 ? 12.33191 34.10166 -1.94426 1.000 37.10740 390 LEU A N 1
ATOM 3134 C CA . LEU A 1 390 ? 13.53773 34.89491 -1.76564 1.000 35.51168 390 LEU A CA 1
ATOM 3135 C C . LEU A 1 390 ? 14.24792 35.20258 -3.07273 1.000 32.68023 390 LEU A C 1
ATOM 3136 O O . LEU A 1 390 ? 15.00432 36.17601 -3.12807 1.000 30.43182 390 LEU A O 1
ATOM 3141 N N . TYR A 1 391 ? 14.02423 34.40672 -4.11742 1.000 32.94862 391 TYR A N 1
ATOM 3142 C CA . TYR A 1 391 ? 14.70599 34.60759 -5.39128 1.000 35.06095 391 TYR A CA 1
ATOM 3143 C C . TYR A 1 391 ? 13.84748 34.12413 -6.55780 1.000 38.39888 391 TYR A C 1
ATOM 3144 O O . TYR A 1 391 ? 12.92195 33.33180 -6.36753 1.000 40.36951 391 TYR A O 1
#

CATH classification: 1.10.600.10

Foldseek 3Di:
DLQEFEFAPVLCVLLVVLVPDDDDCVLLPVVVLQVVCVQLVFDHSVQLVVQCQQLVQRSLLCLLVSPFDDDPLRSQLSNLVSSCVSRLVRLLVPCLPDALVLLVQLLVLLVVCPCVQLVVPLPGDGLVVSLVVRPDDPDVVSSSVNSVLVVSLNSNLVSVPPPNLFPNVLSVVLSLLLSLLVSLLSVLSSVVNPPPLVLLVSLLRVRSQVNSLSSLCVRQVVRRDDWDDDPLLSVLLSSLLSSLLQLQVLQLCVVVCVVDVDDHPLVVCVVVVVDDDLVRSSSLSSQQNNLSSLVLVVSLVVCCVRTVSRNVSSSSSSSSSCSSLCSQCPRRVSNVPRPRHGHYDHDYPVCSVVSSVDHDPSNNVVSVVNSVVSCPSD

B-factor: mean 30.35, std 8.95, range [16.63, 61.59]

Solvent-accessible surface area: 16719 Å² total; per-residue (Å²): 119,49,76,62,0,39,0,0,21,74,18,2,51,16,0,83,140,2,50,178,72,127,64,51,113,160,13,4,20,44,116,122,0,36,74,15,10,95,84,0,45,0,26,78,105,128,64,0,97,92,4,18,145,80,14,43,0,2,30,35,0,3,0,2,7,9,58,11,31,132,45,97,24,0,36,94,0,0,25,16,3,0,6,14,36,0,0,15,71,10,0,36,62,32,1,97,140,17,87,55,112,54,0,94,49,0,34,58,7,2,87,101,0,45,69,75,0,31,141,51,44,59,121,30,11,57,2,147,93,0,58,130,70,13,39,135,17,187,37,110,51,0,48,11,0,0,0,0,2,1,6,1,2,4,70,1,0,76,18,0,32,67,180,59,97,8,48,102,126,45,0,70,72,1,10,134,12,2,10,28,4,0,40,27,6,2,81,5,13,20,42,75,48,158,120,85,40,61,25,25,71,58,30,2,18,21,74,19,16,4,3,24,0,0,2,2,4,8,8,4,78,8,18,60,84,142,52,105,12,78,60,47,54,11,2,31,4,0,5,0,0,3,0,0,21,5,2,0,28,1,0,6,7,25,87,76,15,116,154,73,143,60,40,1,14,0,51,33,17,64,186,98,59,55,10,93,70,28,148,36,0,7,28,39,0,3,74,5,0,9,1,0,0,1,23,0,32,73,30,2,72,94,6,50,84,169,12,88,65,2,37,75,0,0,64,36,0,0,38,0,0,0,0,11,5,36,0,2,52,75,8,10,75,130,42,55,86,10,81,46,26,0,83,49,64,57,19,112,111,136,101,15,80,85,10,23,132,149,98,37,90,68,0,31,151,30,0,82,71,6,21,133,66,54,171,118,16,121

Nearest PDB structures (foldseek):
  7s5l-assembly1_A  TM=1.003E+00  e=4.135E-52  Eleutherobia rubra
  7zrn-assembly1_B  TM=7.129E-01  e=4.836E-04  Sorangium cellulosum
  8h6q-assembly1_C  TM=6.561E-01  e=3.439E-04  Botrytis cinerea
  5i1u-assembly1_A  TM=6.340E-01  e=3.908E-04  Streptomyces citricolor
  8h6q-assembly1_B  TM=6.479E-01  e=6.516E-04  Botrytis cinerea

Radius of gyration: 20.5 Å; Cα contacts (8 Å, |Δi|>4): 443; chains: 1; bounding box: 48×53×47 Å

Secondary structure (DSSP, 8-state):
--SEEEEEGGGTHHHHHHTTSPP-HHHH-HHHHHHHHHHHT---HHHHHHHHHHHTHHHHHHHH-S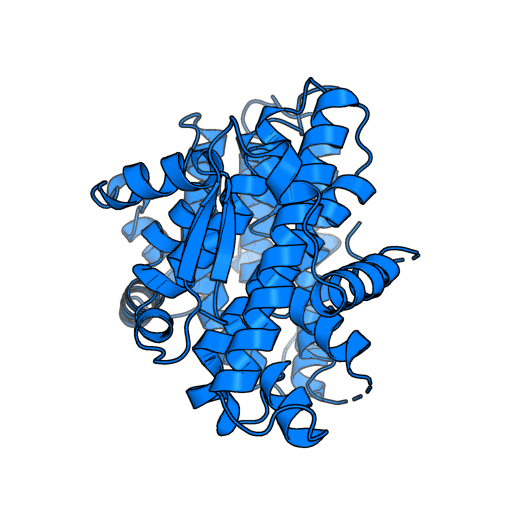S---SHHHHHHHHHHHHHHHHHHHHHHHHTT--HHHHHHHHHHHHHHHHHHHTTTTSPPPHHHHHHHSPP-SSTHHHHHHHHHHHHHHHHHHHHHGGG-S-HHHHHHHHHHHHHHHHHHHHHHHHHH--HHHHHHHHTTTT-HHHHHHHHHHHTTTTTS-----HHHHHHHHHHHHHHHHHHHHHHTHHHHTTS----HHHHHHHHTS-SSHHHHHHHHHHHHHHHHHHHHHHHHHHHHH-GGGHHHHHHHHHHHHHHHHIIIII-HHHHT-S---EEEEE-GGGHHHHHH---HHHHHHHHHHHGGG----

Sequence (378 aa):
SGKIVRAPSNWTTPHKKMLKEDEDQELIAFDKLLSWVSETGVGTEEQAKIVFKKINAYFYLRCLYYPVLPRDPKSMKIFQLNLHFLILGYIIDDAIEKYNENEMKELIAGYNLLQQSQVSETFPNFPSIFEMKQLLLGGNNMKNDFSKSAITTMFDYVNKTTLILLEEGEIAEHNVLNYRKRLSSNAVAVYFDALLSSKTKSDGAMLWRRCFDALAIAVVYMLTEVFSKTLVKNHTLPVSEFYKFYLLSILFCVVINDLHSYERDKLDDTDSVVKVWFKEGSVANMEAATSKVSKILDAIIQQMYLFVEEGKARHPELSEWFERRIAYMTVGWIYIHKTVVPRYVSSPFQIEVVEIHENMISNWLLKKDAYGQRVVQQFLKNLNMLY